Protein AF-A0A6J4BZY9-F1 (afdb_monomer_lite)

Radius of gyration: 27.16 Å; chains: 1; bounding box: 64×70×81 Å

Secondary structure (DSSP, 8-state):
-GGGT----HHHHHHHHHHHHHHHHHHHHHHHHHHHHSSEEEEEEEEEEEEEGGGTEEEEEEEEEEEE--GGGT--SPPEEEEEEESS--HHHHHHHTTT--SEEEE---GGGHHHHHTT-EEEE-HHHHHHHHHHHHTTS--HHHHHHHHHHHHHHHHHHHSTTS-HHHHHHHIIIIIHHHHHHHHHHHHHHHHHS-TTSHHHHHHHHHHTTHHHHHGGGT-TTS-SS-HHHHHHHHHHHHHTTT---BSSHHHHHHHHHHHHHHHHHHHTT--HHHHHHHHHHHHHTT--GGGGGGGSTTTSS---TT--S-----------------------SHHHHHSSSSTTTGGGS------------------------S---S---PPPPP------------S-SSTTTTTSTT--

pLDDT: mean 76.12, std 28.79, range [22.16, 98.62]

Sequence (416 aa):
MATQGLDIDRSTLAGWTGQAAALLDPLVARIRDEVLKADKIHADDTPVPVLDPGRGKTATGRLWVYAADDQASGSTAPRATWYHFTPDRTAAHLLAHLAGFRGFLQADAYAGYDGLYRGGVTEVACWAHFRRKVFDLHERTATPLTTDILERIGALYAVEAEVRGQPPDIRHRARQEHSKPLIEALREVLDAALRRLSPKCDMAKAIAYGTKRWAALTRFLDDGRLEIGNNIAERALRGVAIGRRNWLFAGSRVGGERAAAIYTVIQTCKANGVDPQAYIADVIARIAYDWPASRWDELLPCWCGRLPTASRCARVSSLKNSTRGAARGGNYSHRYGYVKERFSATWRRCSREAGASQKADAPGDGSLFRKATAHRHRYRGMRKFAPLGTLSRVARASGEADRTTIGEALRQARQE

Structure (mmCIF, N/CA/C/O backbone):
data_AF-A0A6J4BZY9-F1
#
_entry.id   AF-A0A6J4BZY9-F1
#
loop_
_atom_site.group_PDB
_atom_site.id
_atom_site.type_symbol
_atom_site.label_atom_id
_atom_site.label_alt_id
_atom_site.label_comp_id
_atom_site.label_asym_id
_atom_site.label_entity_id
_atom_site.label_seq_id
_atom_site.pdbx_PDB_ins_code
_atom_site.Cartn_x
_atom_site.Cartn_y
_atom_site.Cartn_z
_atom_site.occupancy
_atom_site.B_iso_or_equiv
_atom_site.auth_seq_id
_atom_site.auth_comp_id
_atom_site.auth_asym_id
_atom_site.auth_atom_id
_atom_site.pdbx_PDB_model_num
ATOM 1 N N . MET A 1 1 ? 32.091 0.283 -9.301 1.00 63.00 1 MET A N 1
ATOM 2 C CA . MET A 1 1 ? 32.698 1.472 -9.929 1.00 63.00 1 MET A CA 1
ATOM 3 C C . MET A 1 1 ? 33.901 1.930 -9.115 1.00 63.00 1 MET A C 1
ATOM 5 O O . MET A 1 1 ? 34.950 1.351 -9.343 1.00 63.00 1 MET A O 1
ATOM 9 N N . ALA A 1 2 ? 33.772 2.765 -8.075 1.00 65.00 2 ALA A N 1
ATOM 10 C CA . ALA A 1 2 ? 34.932 3.168 -7.255 1.00 65.00 2 ALA A CA 1
ATOM 11 C C . ALA A 1 2 ? 35.655 1.982 -6.578 1.00 65.00 2 ALA A C 1
ATOM 13 O O . ALA A 1 2 ? 36.872 1.863 -6.638 1.00 65.00 2 ALA A O 1
ATOM 14 N N . THR A 1 3 ? 34.905 1.016 -6.036 1.00 68.44 3 THR A N 1
ATOM 15 C CA . THR A 1 3 ? 35.458 -0.231 -5.463 1.00 68.44 3 THR A CA 1
ATOM 16 C C . THR A 1 3 ? 36.122 -1.148 -6.502 1.00 68.44 3 THR A C 1
ATOM 18 O O . THR A 1 3 ? 36.785 -2.108 -6.137 1.00 68.44 3 THR A O 1
ATOM 21 N N . GLN A 1 4 ? 35.915 -0.877 -7.794 1.00 77.25 4 GLN A N 1
ATOM 22 C CA . GLN A 1 4 ? 36.527 -1.581 -8.927 1.00 77.25 4 GLN A CA 1
ATOM 23 C C . GLN A 1 4 ? 37.647 -0.741 -9.575 1.00 77.25 4 GLN A C 1
ATOM 25 O O . GLN A 1 4 ? 38.103 -1.089 -10.658 1.00 77.25 4 GLN A O 1
ATOM 30 N N . GLY A 1 5 ? 38.065 0.370 -8.952 1.00 83.69 5 GLY A N 1
ATOM 31 C CA . GLY A 1 5 ? 39.100 1.266 -9.480 1.00 83.69 5 GLY A CA 1
ATOM 32 C C . GLY A 1 5 ? 38.654 2.140 -10.657 1.00 83.69 5 GLY A C 1
ATOM 33 O O . GLY A 1 5 ? 39.497 2.735 -11.317 1.00 83.69 5 GLY A O 1
ATOM 34 N N . LEU A 1 6 ? 37.349 2.211 -10.937 1.00 83.62 6 LEU A N 1
ATOM 35 C CA . LEU A 1 6 ? 36.797 3.043 -12.006 1.00 83.62 6 LEU A CA 1
ATOM 36 C C . LEU A 1 6 ? 36.309 4.369 -11.428 1.00 83.62 6 LEU A C 1
ATOM 38 O O . LEU A 1 6 ? 35.363 4.377 -10.629 1.00 83.62 6 LEU A O 1
ATOM 42 N N . ASP A 1 7 ? 36.934 5.459 -11.866 1.00 86.44 7 ASP A N 1
ATOM 43 C CA . ASP A 1 7 ? 36.466 6.817 -11.611 1.00 86.44 7 ASP A CA 1
ATOM 44 C C . ASP A 1 7 ? 35.506 7.245 -12.726 1.00 86.44 7 ASP A C 1
ATOM 46 O O . ASP A 1 7 ? 35.848 7.232 -13.909 1.00 86.44 7 ASP A O 1
ATOM 50 N N . ILE A 1 8 ? 34.263 7.531 -12.351 1.00 85.25 8 ILE A N 1
ATOM 51 C CA . ILE A 1 8 ? 33.193 7.899 -13.277 1.00 85.25 8 ILE A CA 1
ATOM 52 C C . ILE A 1 8 ? 32.469 9.084 -12.671 1.00 85.25 8 ILE A C 1
ATOM 54 O O . ILE A 1 8 ? 31.943 8.993 -11.558 1.00 85.25 8 ILE A O 1
ATOM 58 N N . ASP A 1 9 ? 32.397 10.167 -13.439 1.00 87.69 9 ASP A N 1
ATOM 59 C CA . ASP A 1 9 ? 31.720 11.372 -12.997 1.00 87.69 9 ASP A CA 1
ATOM 60 C C . ASP A 1 9 ? 30.234 11.119 -12.684 1.00 87.69 9 ASP A C 1
ATOM 62 O O . ASP A 1 9 ? 29.536 10.317 -13.322 1.00 87.69 9 ASP A O 1
ATOM 66 N N . ARG A 1 10 ? 29.723 11.841 -11.685 1.00 83.19 10 ARG A N 1
ATOM 67 C CA . ARG A 1 10 ? 28.333 11.712 -11.241 1.00 83.19 10 ARG A CA 1
ATOM 68 C C . ARG A 1 10 ? 27.342 12.073 -12.348 1.00 83.19 10 ARG A C 1
ATOM 70 O O . ARG A 1 10 ? 26.276 11.456 -12.405 1.00 83.19 10 ARG A O 1
ATOM 77 N N . SER A 1 11 ? 27.660 13.045 -13.204 1.00 86.44 11 SER A N 1
ATOM 78 C CA . SER A 1 11 ? 26.807 13.426 -14.335 1.00 86.44 11 SER A CA 1
ATOM 79 C C . SER A 1 11 ? 26.677 12.280 -15.336 1.00 86.44 11 SER A C 1
ATOM 81 O O . SER A 1 11 ? 25.564 11.982 -15.768 1.00 86.44 11 SER A O 1
ATOM 83 N N . THR A 1 12 ? 27.764 11.551 -15.597 1.00 88.12 12 THR A N 1
ATOM 84 C CA . THR A 1 12 ? 27.768 10.355 -16.447 1.00 88.12 12 THR A CA 1
ATOM 85 C C . THR A 1 12 ? 26.876 9.260 -15.864 1.00 88.12 12 THR A C 1
ATOM 87 O O . THR A 1 12 ? 26.006 8.738 -16.560 1.00 88.12 12 THR A O 1
ATOM 90 N N . LEU A 1 13 ? 27.006 8.960 -14.566 1.00 86.06 13 LEU A N 1
ATOM 91 C CA . LEU A 1 13 ? 26.151 7.969 -13.894 1.00 86.06 13 LEU A CA 1
ATOM 92 C C . LEU A 1 13 ? 24.668 8.369 -13.910 1.00 86.06 13 LEU A C 1
ATOM 94 O O . LEU A 1 13 ? 23.793 7.529 -14.140 1.00 86.06 13 LEU A O 1
ATOM 98 N N . ALA A 1 14 ? 24.370 9.649 -13.678 1.00 85.56 14 ALA A N 1
ATOM 99 C CA . ALA A 1 14 ? 23.009 10.173 -13.745 1.00 85.56 14 ALA A CA 1
ATOM 100 C C . ALA A 1 14 ? 22.446 10.111 -15.175 1.00 85.56 14 ALA A C 1
ATOM 102 O O . ALA A 1 14 ? 21.277 9.762 -15.356 1.00 85.56 14 ALA A O 1
ATOM 103 N N . GLY A 1 15 ? 23.281 10.390 -16.180 1.00 88.56 15 GLY A N 1
ATOM 104 C CA . GLY A 1 15 ? 22.956 10.256 -17.597 1.00 88.56 15 GLY A CA 1
ATOM 105 C C . GLY A 1 15 ? 22.594 8.820 -17.966 1.00 88.56 15 GLY A C 1
ATOM 106 O O . GLY A 1 15 ? 21.507 8.583 -18.488 1.00 88.56 15 GLY A O 1
ATOM 107 N N . TRP A 1 16 ? 23.437 7.848 -17.604 1.00 90.19 16 TRP A N 1
ATOM 108 C CA . TRP A 1 16 ? 23.164 6.423 -17.832 1.00 90.19 16 TRP A CA 1
ATOM 109 C C . TRP A 1 16 ? 21.910 5.941 -17.111 1.00 90.19 16 TRP A C 1
ATOM 111 O O . TRP A 1 16 ? 21.115 5.205 -17.683 1.00 90.19 16 TRP A O 1
ATOM 121 N N . THR A 1 17 ? 21.689 6.397 -15.877 1.00 88.62 17 THR A N 1
ATOM 122 C CA . THR A 1 17 ? 20.463 6.078 -15.130 1.00 88.62 17 THR A CA 1
ATOM 123 C C . THR A 1 17 ? 19.225 6.624 -15.848 1.00 88.62 17 THR A C 1
ATOM 125 O O . THR A 1 17 ? 18.200 5.952 -15.915 1.00 88.62 17 THR A O 1
ATOM 128 N N . GLY A 1 18 ? 19.318 7.829 -16.419 1.00 89.75 18 GLY A N 1
ATOM 129 C CA . GLY A 1 18 ? 18.247 8.419 -17.217 1.00 89.75 18 GLY A CA 1
ATOM 130 C C . GLY A 1 18 ? 17.969 7.661 -18.514 1.00 89.75 18 GLY A C 1
ATOM 131 O O . GLY A 1 18 ? 16.806 7.433 -18.830 1.00 89.75 18 GLY A O 1
ATOM 132 N N . GLN A 1 19 ? 19.013 7.233 -19.226 1.00 91.44 19 GLN A N 1
ATOM 133 C CA . GLN A 1 19 ? 18.875 6.411 -20.433 1.00 91.44 19 GLN A CA 1
ATOM 134 C C . GLN A 1 19 ? 18.263 5.045 -20.111 1.00 91.44 19 GLN A C 1
ATOM 136 O O . GLN A 1 19 ? 17.331 4.619 -20.782 1.00 91.44 19 GLN A O 1
ATOM 141 N N . ALA A 1 20 ? 18.727 4.389 -19.045 1.00 91.19 20 ALA A N 1
ATOM 142 C CA . ALA A 1 20 ? 18.161 3.123 -18.593 1.00 91.19 20 ALA A CA 1
ATOM 143 C C . ALA A 1 20 ? 16.676 3.259 -18.227 1.00 91.19 20 ALA A C 1
ATOM 145 O O . ALA A 1 20 ? 15.887 2.402 -18.602 1.00 91.19 20 ALA A O 1
ATOM 146 N N . ALA A 1 21 ? 16.282 4.338 -17.540 1.00 92.94 21 ALA A N 1
ATOM 147 C CA . ALA A 1 21 ? 14.873 4.600 -17.248 1.00 92.94 21 ALA A CA 1
ATOM 148 C C . ALA A 1 21 ? 14.045 4.730 -18.537 1.00 92.94 21 ALA A C 1
ATOM 150 O O . ALA A 1 21 ? 13.047 4.034 -18.665 1.00 92.94 21 ALA A O 1
ATOM 151 N N . ALA A 1 22 ? 14.516 5.513 -19.515 1.00 91.75 22 ALA A N 1
ATOM 152 C CA . ALA A 1 22 ? 13.831 5.679 -20.798 1.00 91.75 22 ALA A CA 1
ATOM 153 C C . ALA A 1 22 ? 13.671 4.353 -21.566 1.00 91.75 22 ALA A C 1
ATOM 155 O O . ALA A 1 22 ? 12.612 4.072 -22.119 1.00 91.75 22 ALA A O 1
ATOM 156 N N . LEU A 1 23 ? 14.698 3.494 -21.559 1.00 91.94 23 LEU A N 1
ATOM 157 C CA . LEU A 1 23 ? 14.620 2.161 -22.169 1.00 91.94 23 LEU A CA 1
ATOM 158 C C . LEU A 1 23 ? 13.606 1.246 -21.465 1.00 91.94 23 LEU A C 1
ATOM 160 O O . LEU A 1 23 ? 13.050 0.348 -22.091 1.00 91.94 23 LEU A O 1
ATOM 164 N N . LEU A 1 24 ? 13.366 1.454 -20.169 1.00 92.00 24 LEU A N 1
ATOM 165 C CA . LEU A 1 24 ? 12.425 0.669 -19.372 1.00 92.00 24 LEU A CA 1
ATOM 166 C C . LEU A 1 24 ? 10.993 1.224 -19.409 1.00 92.00 24 LEU A C 1
ATOM 168 O O . LEU A 1 24 ? 10.089 0.544 -18.926 1.00 92.00 24 LEU A O 1
ATOM 172 N N . ASP A 1 25 ? 10.751 2.407 -19.979 1.00 92.12 25 ASP A N 1
ATOM 173 C CA . ASP A 1 25 ? 9.427 3.045 -19.983 1.00 92.12 25 ASP A CA 1
ATOM 174 C C . ASP A 1 25 ? 8.307 2.149 -20.554 1.00 92.12 25 ASP A C 1
ATOM 176 O O . ASP A 1 25 ? 7.251 2.063 -19.918 1.00 92.12 25 ASP A O 1
ATOM 180 N N . PRO A 1 26 ? 8.497 1.405 -21.668 1.00 91.75 26 PRO A N 1
ATOM 181 C CA . PRO A 1 26 ? 7.461 0.499 -22.168 1.00 91.75 26 PRO A CA 1
ATOM 182 C C . PRO A 1 26 ? 7.122 -0.611 -21.168 1.00 91.75 26 PRO A C 1
ATOM 184 O O . PRO A 1 26 ? 5.955 -0.953 -20.982 1.00 91.75 26 PRO A O 1
ATOM 187 N N . LEU A 1 27 ? 8.129 -1.136 -20.467 1.00 92.44 27 LEU A N 1
ATOM 188 C CA . LEU A 1 27 ? 7.942 -2.140 -19.424 1.00 92.44 27 LEU A CA 1
ATOM 189 C C . LEU A 1 27 ? 7.198 -1.558 -18.215 1.00 92.44 27 LEU A C 1
ATOM 191 O O . LEU A 1 27 ? 6.301 -2.198 -17.674 1.00 92.44 27 LEU A O 1
ATOM 195 N N . VAL A 1 28 ? 7.544 -0.338 -17.800 1.00 95.25 28 VAL A N 1
ATOM 196 C CA . VAL A 1 28 ? 6.869 0.373 -16.704 1.00 95.25 28 VAL A CA 1
ATOM 197 C C . VAL A 1 28 ? 5.398 0.615 -17.040 1.00 95.25 28 VAL A C 1
ATOM 199 O O . VAL A 1 28 ? 4.543 0.400 -16.181 1.00 95.25 28 VAL A O 1
ATOM 202 N N . ALA A 1 29 ? 5.090 1.001 -18.282 1.00 94.12 29 ALA A N 1
ATOM 203 C CA . ALA A 1 29 ? 3.717 1.160 -18.754 1.00 94.12 29 ALA A CA 1
ATOM 204 C C . ALA A 1 29 ? 2.939 -0.164 -18.701 1.00 94.12 29 ALA A C 1
ATOM 206 O O . ALA A 1 29 ? 1.831 -0.193 -18.174 1.00 94.12 29 ALA A O 1
ATOM 207 N N . ARG A 1 30 ? 3.543 -1.275 -19.142 1.00 92.81 30 ARG A N 1
ATOM 208 C CA . ARG A 1 30 ? 2.916 -2.604 -19.047 1.00 92.81 30 ARG A CA 1
ATOM 209 C C . ARG A 1 30 ? 2.689 -3.046 -17.603 1.00 92.81 30 ARG A C 1
ATOM 211 O O . ARG A 1 30 ? 1.606 -3.517 -17.281 1.00 92.81 30 ARG A O 1
ATOM 218 N N . ILE A 1 31 ? 3.659 -2.833 -16.710 1.00 95.12 31 ILE A N 1
ATOM 219 C CA . ILE A 1 31 ? 3.495 -3.123 -15.276 1.00 95.12 31 ILE A CA 1
ATOM 220 C C . ILE A 1 31 ? 2.346 -2.300 -14.683 1.00 95.12 31 ILE A C 1
ATOM 222 O O . ILE A 1 31 ? 1.546 -2.843 -13.924 1.00 95.12 31 ILE A O 1
ATOM 226 N N . ARG A 1 32 ? 2.239 -1.009 -15.025 1.00 95.94 32 ARG A N 1
ATOM 227 C CA . ARG A 1 32 ? 1.109 -0.167 -14.607 1.00 95.94 32 ARG A CA 1
ATOM 228 C C . ARG A 1 32 ? -0.214 -0.770 -15.068 1.00 95.94 32 ARG A C 1
ATOM 230 O O . ARG A 1 32 ? -1.109 -0.923 -14.246 1.00 95.94 32 ARG A O 1
ATOM 237 N N . ASP A 1 33 ? -0.339 -1.090 -16.351 1.00 93.94 33 ASP A N 1
ATOM 238 C CA . ASP A 1 33 ? -1.601 -1.567 -16.921 1.00 93.94 33 ASP A CA 1
ATOM 239 C C . ASP A 1 33 ? -2.061 -2.864 -16.241 1.00 93.94 33 ASP A C 1
ATOM 241 O O . ASP A 1 33 ? -3.233 -3.016 -15.918 1.00 93.94 33 ASP A O 1
ATOM 245 N N . GLU A 1 34 ? -1.130 -3.761 -15.929 1.00 92.31 34 GLU A N 1
ATOM 246 C CA . GLU A 1 34 ? -1.415 -5.009 -15.219 1.00 92.31 34 GLU A CA 1
ATOM 247 C C . GLU A 1 34 ? -1.776 -4.795 -13.743 1.00 92.31 34 GLU A C 1
ATOM 249 O O . GLU A 1 34 ? -2.691 -5.440 -13.236 1.00 92.31 34 GLU A O 1
ATOM 254 N N . VAL A 1 35 ? -1.146 -3.832 -13.057 1.00 95.81 35 VAL A N 1
ATOM 255 C CA . VAL A 1 35 ? -1.592 -3.417 -11.713 1.00 95.81 35 VAL A CA 1
ATOM 256 C C . VAL A 1 35 ? -3.023 -2.877 -11.763 1.00 95.81 35 VAL A C 1
ATOM 258 O O . VAL A 1 35 ? -3.819 -3.195 -10.885 1.00 95.81 35 VAL A O 1
ATOM 261 N N . LEU A 1 36 ? -3.370 -2.080 -12.778 1.00 95.38 36 LEU A N 1
ATOM 262 C CA . LEU A 1 36 ? -4.697 -1.467 -12.904 1.00 95.38 36 LEU A CA 1
ATOM 263 C C . LEU A 1 36 ? -5.793 -2.445 -13.358 1.00 95.38 36 LEU A C 1
ATOM 265 O O . LEU A 1 36 ? -6.969 -2.153 -13.151 1.00 95.38 36 LEU A O 1
ATOM 269 N N . LYS A 1 37 ? -5.430 -3.595 -13.939 1.00 94.25 37 LYS A N 1
ATOM 270 C CA . LYS A 1 37 ? -6.361 -4.695 -14.254 1.00 94.25 37 LYS A CA 1
ATOM 271 C C . LYS A 1 37 ? -6.739 -5.539 -13.037 1.00 94.25 37 LYS A C 1
ATOM 273 O O . LYS A 1 37 ? -7.711 -6.283 -13.112 1.00 94.25 37 LYS A O 1
ATOM 278 N N . ALA A 1 38 ? -5.972 -5.474 -11.949 1.00 94.94 38 ALA A N 1
ATOM 279 C CA . ALA A 1 38 ? -6.224 -6.294 -10.772 1.00 94.94 38 ALA A CA 1
ATOM 280 C C . ALA A 1 38 ? -7.556 -5.926 -10.100 1.00 94.94 38 ALA A C 1
ATOM 282 O O . ALA A 1 38 ? -7.896 -4.753 -9.973 1.00 94.94 38 ALA A O 1
ATOM 283 N N . ASP A 1 39 ? -8.268 -6.916 -9.560 1.00 95.31 39 ASP A N 1
ATOM 284 C CA . ASP A 1 39 ? -9.490 -6.665 -8.781 1.00 95.31 39 ASP A CA 1
ATOM 285 C C . ASP A 1 39 ? -9.208 -5.900 -7.481 1.00 95.31 39 ASP A C 1
ATOM 287 O O . ASP A 1 39 ? -10.096 -5.264 -6.914 1.00 95.31 39 ASP A O 1
ATOM 291 N N . LYS A 1 40 ? -7.972 -5.980 -6.980 1.00 96.62 40 LYS A N 1
ATOM 292 C CA . LYS A 1 40 ? -7.532 -5.418 -5.706 1.00 96.62 40 LYS A CA 1
ATOM 293 C C . LYS A 1 40 ? -6.141 -4.819 -5.852 1.00 96.62 40 LYS A C 1
ATOM 295 O O . LYS A 1 40 ? -5.206 -5.504 -6.264 1.00 96.62 40 LYS A O 1
ATOM 300 N N . ILE A 1 41 ? -5.985 -3.571 -5.420 1.00 97.62 41 ILE A N 1
ATOM 301 C CA . ILE A 1 41 ? -4.682 -2.906 -5.350 1.00 97.62 41 ILE A CA 1
ATOM 302 C C . ILE A 1 41 ? -4.429 -2.322 -3.963 1.00 97.62 41 ILE A C 1
ATOM 304 O O . ILE A 1 41 ? -5.331 -1.851 -3.272 1.00 97.62 41 ILE A O 1
ATOM 308 N N . HIS A 1 42 ? -3.161 -2.324 -3.577 1.00 98.06 42 HIS A N 1
ATOM 309 C CA . HIS A 1 42 ? -2.648 -1.657 -2.391 1.00 98.06 42 HIS A CA 1
ATOM 310 C C . HIS A 1 42 ? -2.027 -0.325 -2.778 1.00 98.06 42 HIS A C 1
ATOM 312 O O . HIS A 1 42 ? -1.157 -0.311 -3.648 1.00 98.06 42 HIS A O 1
ATOM 318 N N . ALA A 1 43 ? -2.414 0.766 -2.121 1.00 97.38 43 ALA A N 1
ATOM 319 C CA . ALA A 1 43 ? -1.874 2.092 -2.403 1.00 97.38 43 ALA A CA 1
ATOM 320 C C . ALA A 1 43 ? -1.323 2.769 -1.152 1.00 97.38 43 ALA A C 1
ATOM 322 O O . ALA A 1 43 ? -1.946 2.760 -0.092 1.00 97.38 43 ALA A O 1
ATOM 323 N N . ASP A 1 44 ? -0.150 3.373 -1.280 1.00 96.25 44 ASP A N 1
ATOM 324 C CA . ASP A 1 44 ? 0.449 4.232 -0.260 1.00 96.25 44 ASP A CA 1
ATOM 325 C C . ASP A 1 44 ? 1.388 5.227 -0.950 1.00 96.25 44 ASP A C 1
ATOM 327 O O . ASP A 1 44 ? 1.618 5.170 -2.162 1.00 96.25 44 ASP A O 1
ATOM 331 N N . ASP A 1 45 ? 1.945 6.156 -0.190 1.00 95.38 45 ASP A N 1
ATOM 332 C CA . ASP A 1 45 ? 2.833 7.162 -0.727 1.00 95.38 45 ASP A CA 1
ATOM 333 C C . ASP A 1 45 ? 3.902 7.585 0.284 1.00 95.38 45 ASP A C 1
ATOM 335 O O . ASP A 1 45 ? 3.783 7.420 1.500 1.00 95.38 45 ASP A O 1
ATOM 339 N N . THR A 1 46 ? 4.995 8.155 -0.216 1.00 95.06 46 THR A N 1
ATOM 340 C CA . THR A 1 46 ? 6.033 8.684 0.659 1.00 95.06 46 THR A CA 1
ATOM 341 C C . THR A 1 46 ? 6.618 9.996 0.140 1.00 95.06 46 THR A C 1
ATOM 343 O O . THR A 1 46 ? 6.818 10.145 -1.067 1.00 95.06 46 THR A O 1
ATOM 346 N N . PRO A 1 47 ? 6.935 10.968 1.020 1.00 95.50 47 PRO A N 1
ATOM 347 C CA . PRO A 1 47 ? 7.502 12.240 0.587 1.00 95.50 47 PRO A CA 1
ATOM 348 C C . PRO A 1 47 ? 8.926 12.073 0.044 1.00 95.50 47 PRO A C 1
ATOM 350 O O . PRO A 1 47 ? 9.743 11.335 0.599 1.00 95.50 47 PRO A O 1
ATOM 353 N N . VAL A 1 48 ? 9.254 12.796 -1.018 1.00 93.88 48 VAL A N 1
ATOM 354 C CA . VAL A 1 48 ? 10.584 12.817 -1.632 1.00 93.88 48 VAL A CA 1
ATOM 355 C C . VAL A 1 48 ? 11.042 14.271 -1.730 1.00 93.88 48 VAL A C 1
ATOM 357 O O . VAL A 1 48 ? 10.354 15.068 -2.365 1.00 93.88 48 VAL A O 1
ATOM 360 N N . PRO A 1 49 ? 12.176 14.651 -1.114 1.00 94.44 49 PRO A N 1
ATOM 361 C CA . PRO A 1 49 ? 12.764 15.966 -1.338 1.00 94.44 49 PRO A CA 1
ATOM 362 C C . PRO A 1 49 ? 13.213 16.094 -2.795 1.00 94.44 49 PRO A C 1
ATOM 364 O O . PRO A 1 49 ? 13.865 15.191 -3.319 1.00 94.44 49 PRO A O 1
ATOM 367 N N . VAL A 1 50 ? 12.889 17.207 -3.443 1.00 94.00 50 VAL A N 1
ATOM 368 C CA . VAL A 1 50 ? 13.245 17.496 -4.841 1.00 94.00 50 VAL A CA 1
ATOM 369 C C . VAL A 1 50 ? 13.934 18.845 -4.882 1.00 94.00 50 VAL A C 1
ATOM 371 O O . VAL A 1 50 ? 13.438 19.780 -4.259 1.00 94.00 50 VAL A O 1
ATOM 374 N N . LEU A 1 51 ? 15.057 18.973 -5.588 1.00 92.62 51 LEU A N 1
ATOM 375 C CA . LEU A 1 51 ? 15.693 20.278 -5.758 1.00 92.62 51 LEU A CA 1
ATOM 376 C C . LEU A 1 51 ? 14.746 21.264 -6.444 1.00 92.62 51 LEU A C 1
ATOM 378 O O . LEU A 1 51 ? 14.150 20.956 -7.475 1.00 92.62 51 LEU A O 1
ATOM 382 N N . ASP A 1 52 ? 14.675 22.462 -5.873 1.00 89.12 52 ASP A N 1
ATOM 383 C CA . ASP A 1 52 ? 13.986 23.627 -6.414 1.00 89.12 52 ASP A CA 1
ATOM 384 C C . ASP A 1 52 ? 14.995 24.792 -6.449 1.00 89.12 52 ASP A C 1
ATOM 386 O O . ASP A 1 52 ? 15.037 25.618 -5.526 1.00 89.12 52 ASP A O 1
ATOM 390 N N . PRO A 1 53 ? 15.890 24.820 -7.463 1.00 84.56 53 PRO A N 1
ATOM 391 C CA . PRO A 1 53 ? 16.994 25.777 -7.521 1.00 84.56 53 PRO A CA 1
ATOM 392 C C . PRO A 1 53 ? 16.519 27.229 -7.500 1.00 84.56 53 PRO A C 1
ATOM 394 O O . PRO A 1 5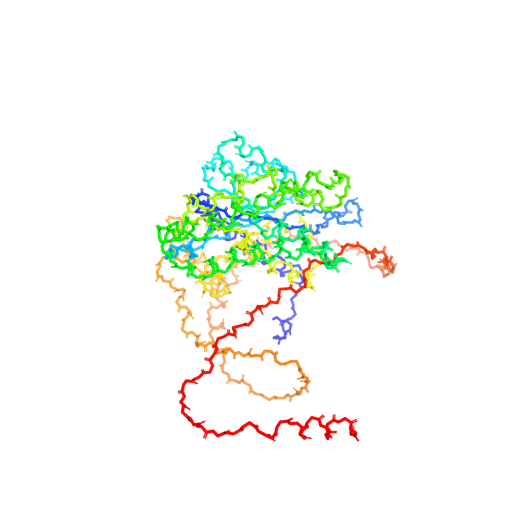3 ? 17.158 28.064 -6.867 1.00 84.56 53 PRO A O 1
ATOM 397 N N . GLY A 1 54 ? 15.356 27.511 -8.09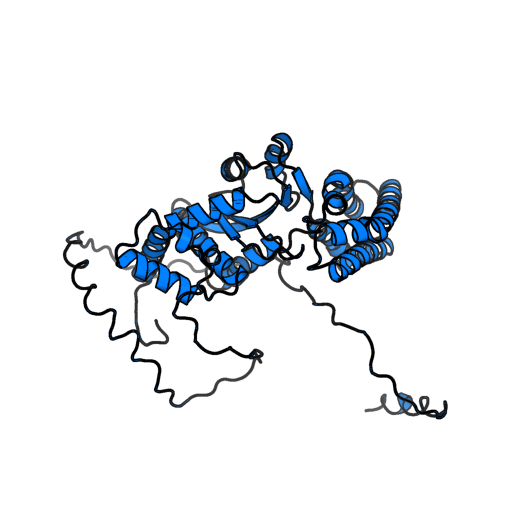9 1.00 87.31 54 GLY A N 1
ATOM 398 C CA . GLY A 1 54 ? 14.758 28.847 -8.102 1.00 87.31 54 GLY A CA 1
ATOM 399 C C . GLY A 1 54 ? 14.425 29.375 -6.704 1.00 87.31 54 GLY A C 1
ATOM 400 O O . GLY A 1 54 ? 14.317 30.581 -6.514 1.00 87.31 54 GLY A O 1
ATOM 401 N N . ARG A 1 55 ? 14.297 28.494 -5.702 1.00 85.50 55 ARG A N 1
ATOM 402 C CA . ARG A 1 55 ? 14.033 28.861 -4.301 1.00 85.50 55 ARG A CA 1
ATOM 403 C C . ARG A 1 55 ? 15.206 28.571 -3.364 1.00 85.50 55 ARG A C 1
ATOM 405 O O . ARG A 1 55 ? 15.042 28.718 -2.153 1.00 85.50 55 ARG A O 1
ATOM 412 N N . GLY A 1 56 ? 16.344 28.102 -3.886 1.00 88.00 56 GLY A N 1
ATOM 413 C CA . GLY A 1 56 ? 17.518 27.719 -3.092 1.00 88.00 56 GLY A CA 1
ATOM 414 C C . GLY A 1 56 ? 17.248 26.623 -2.049 1.00 88.00 56 GLY A C 1
ATOM 415 O O . GLY A 1 56 ? 17.989 26.497 -1.076 1.00 88.00 56 GLY A O 1
ATOM 416 N N . LYS A 1 57 ? 16.164 25.851 -2.203 1.00 91.81 57 LYS A N 1
ATOM 417 C CA . LYS A 1 57 ? 15.713 24.837 -1.236 1.00 91.81 57 LYS A CA 1
ATOM 418 C C . LYS A 1 57 ? 15.170 23.601 -1.946 1.00 91.81 57 LYS A C 1
ATOM 420 O O . LYS A 1 57 ? 15.249 23.482 -3.165 1.00 91.81 57 LYS A O 1
ATOM 425 N N . THR A 1 58 ? 14.629 22.657 -1.178 1.00 91.38 58 THR A N 1
ATOM 426 C CA . THR A 1 58 ? 13.898 21.515 -1.738 1.00 91.38 58 THR A CA 1
ATOM 427 C C . THR A 1 58 ? 12.389 21.734 -1.665 1.00 91.38 58 THR A C 1
ATOM 429 O O . THR A 1 58 ? 11.870 22.264 -0.680 1.00 91.38 58 THR A O 1
ATOM 432 N N . ALA A 1 59 ? 11.682 21.304 -2.706 1.00 93.50 59 ALA A N 1
ATOM 433 C CA . ALA A 1 59 ? 10.248 21.056 -2.678 1.00 93.50 59 ALA A CA 1
ATOM 434 C C . ALA A 1 59 ? 9.968 19.630 -2.167 1.00 93.50 59 ALA A C 1
ATOM 436 O O . ALA A 1 59 ? 10.859 18.777 -2.133 1.00 93.50 59 ALA A O 1
ATOM 437 N N . THR A 1 60 ? 8.727 19.359 -1.753 1.00 95.31 60 THR A N 1
ATOM 438 C CA . THR A 1 60 ? 8.306 18.018 -1.313 1.00 95.31 60 THR A CA 1
ATOM 439 C C . THR A 1 60 ? 7.424 17.368 -2.370 1.00 95.31 60 THR A C 1
ATOM 441 O O . THR A 1 60 ? 6.215 17.584 -2.374 1.00 95.31 60 THR A O 1
ATOM 444 N N . GLY A 1 61 ? 8.033 16.535 -3.213 1.00 95.88 61 GLY A N 1
ATOM 445 C CA . GLY A 1 61 ? 7.310 15.627 -4.098 1.00 95.88 61 GLY A CA 1
ATOM 446 C C . GLY A 1 61 ? 6.764 14.412 -3.353 1.00 95.88 61 GLY A C 1
ATOM 447 O O . GLY A 1 61 ? 7.069 14.191 -2.174 1.00 95.88 61 GLY A O 1
ATOM 448 N N . ARG A 1 62 ? 5.972 13.593 -4.044 1.00 96.31 62 ARG A N 1
ATOM 449 C CA . ARG A 1 62 ? 5.450 12.322 -3.534 1.00 96.31 62 ARG A CA 1
ATOM 450 C C . ARG A 1 62 ? 5.804 11.202 -4.487 1.00 96.31 62 ARG A C 1
ATOM 452 O O . ARG A 1 62 ? 5.714 11.345 -5.701 1.00 96.31 62 ARG A O 1
ATOM 459 N N . LEU A 1 63 ? 6.211 10.086 -3.909 1.00 97.00 63 LEU A N 1
ATOM 460 C CA . LEU A 1 63 ? 6.372 8.835 -4.619 1.00 97.00 63 LEU A CA 1
ATOM 461 C C . LEU A 1 63 ? 5.245 7.909 -4.173 1.00 97.00 63 LEU A C 1
ATOM 463 O O . LEU A 1 63 ? 5.253 7.427 -3.039 1.00 97.00 63 LEU A O 1
ATOM 467 N N . TRP A 1 64 ? 4.284 7.715 -5.063 1.00 97.56 64 TRP A N 1
ATOM 468 C CA . TRP A 1 64 ? 3.153 6.812 -4.905 1.00 97.56 64 TRP A CA 1
ATOM 469 C C . TRP A 1 64 ? 3.582 5.393 -5.238 1.00 97.56 64 TRP A C 1
ATOM 471 O O . TRP A 1 64 ? 4.430 5.190 -6.112 1.00 97.56 64 TRP A O 1
ATOM 481 N N . VAL A 1 65 ? 2.984 4.423 -4.559 1.00 97.94 65 VAL A N 1
ATOM 482 C CA . VAL A 1 65 ? 3.103 3.009 -4.888 1.00 97.94 65 VAL A CA 1
ATOM 483 C C . VAL A 1 65 ? 1.717 2.401 -5.042 1.00 97.94 65 VAL A C 1
ATOM 485 O O . VAL A 1 65 ? 0.825 2.681 -4.245 1.00 97.94 65 VAL A O 1
ATOM 488 N N . TYR A 1 66 ? 1.575 1.544 -6.045 1.00 98.00 66 TYR A N 1
ATOM 489 C CA . TYR A 1 66 ? 0.408 0.715 -6.296 1.00 98.00 66 TYR A CA 1
ATOM 490 C C . TYR A 1 66 ? 0.884 -0.721 -6.466 1.00 98.00 66 TYR A C 1
ATOM 492 O O . TYR A 1 66 ? 1.750 -0.992 -7.299 1.00 98.00 66 TYR A O 1
ATOM 500 N N . ALA A 1 67 ? 0.370 -1.641 -5.659 1.00 97.38 67 ALA A N 1
ATOM 501 C CA . ALA A 1 67 ? 0.801 -3.031 -5.678 1.00 97.38 67 ALA A CA 1
ATOM 502 C C . ALA A 1 67 ? -0.385 -3.981 -5.840 1.00 97.38 67 ALA A C 1
ATOM 504 O O . ALA A 1 67 ? -1.340 -3.919 -5.066 1.00 97.38 67 ALA A O 1
ATOM 505 N N . ALA A 1 68 ? -0.275 -4.879 -6.816 1.00 96.50 68 ALA A N 1
ATOM 506 C CA . ALA A 1 68 ? -1.162 -6.018 -7.004 1.00 96.50 68 ALA A CA 1
ATOM 507 C C . ALA A 1 68 ? -0.454 -7.275 -6.471 1.00 96.50 68 ALA A C 1
ATOM 509 O O . ALA A 1 68 ? 0.591 -7.683 -6.992 1.00 96.50 68 ALA A O 1
ATOM 510 N N . ASP A 1 69 ? -0.980 -7.836 -5.380 1.00 95.38 69 ASP A N 1
ATOM 511 C CA . ASP A 1 69 ? -0.447 -9.027 -4.710 1.00 95.38 69 ASP A CA 1
ATOM 512 C C . ASP A 1 69 ? -1.574 -9.769 -3.965 1.00 95.38 69 ASP A C 1
ATOM 514 O O . ASP A 1 69 ? -2.123 -9.278 -2.972 1.00 95.38 69 ASP A O 1
ATOM 518 N N . ASP A 1 70 ? -1.888 -10.970 -4.451 1.00 94.81 70 ASP A N 1
ATOM 519 C CA . ASP A 1 70 ? -2.872 -11.900 -3.882 1.00 94.81 70 ASP A CA 1
ATOM 520 C C . ASP A 1 70 ? -2.219 -13.186 -3.346 1.00 94.81 70 ASP A C 1
ATOM 522 O O . ASP A 1 70 ? -2.886 -14.189 -3.097 1.00 94.81 70 ASP A O 1
ATOM 526 N N . GLN A 1 71 ? -0.899 -13.195 -3.131 1.00 93.25 71 GLN A N 1
ATOM 527 C CA . GLN A 1 71 ? -0.216 -14.388 -2.622 1.00 93.25 71 GLN A CA 1
ATOM 528 C C . GLN A 1 71 ? -0.703 -14.767 -1.211 1.00 93.25 71 GLN A C 1
ATOM 530 O O . GLN A 1 71 ? -0.724 -15.938 -0.835 1.00 93.25 71 GLN A O 1
ATOM 535 N N . ALA A 1 72 ? -1.121 -13.779 -0.416 1.00 93.25 72 ALA A N 1
ATOM 536 C CA . ALA A 1 72 ? -1.686 -14.006 0.913 1.00 93.25 72 ALA A CA 1
ATOM 537 C C . ALA A 1 72 ? -3.046 -14.734 0.881 1.00 93.25 72 ALA A C 1
ATOM 539 O O . ALA A 1 72 ? -3.391 -15.374 1.873 1.00 93.25 72 ALA A O 1
ATOM 540 N N . SER A 1 73 ? -3.754 -14.702 -0.253 1.00 95.19 73 SER A N 1
ATOM 541 C CA . SER A 1 73 ? -4.950 -15.499 -0.570 1.00 95.19 73 SER A CA 1
ATOM 542 C C . SER A 1 73 ? -4.636 -16.747 -1.406 1.00 95.19 73 SER A C 1
ATOM 544 O O . SER A 1 73 ? -5.511 -17.280 -2.084 1.00 95.19 73 SER A O 1
ATOM 546 N N . GLY A 1 74 ? -3.384 -17.212 -1.401 1.00 93.94 74 GLY A N 1
ATOM 547 C CA . GLY A 1 74 ? -2.985 -18.439 -2.093 1.00 93.94 74 GLY A CA 1
ATOM 548 C C . GLY A 1 74 ? -2.838 -18.299 -3.611 1.00 93.94 74 GLY A C 1
ATOM 549 O O . GLY A 1 74 ? -2.640 -19.303 -4.291 1.00 93.94 74 GLY A O 1
ATOM 550 N N . SER A 1 75 ? -2.901 -17.081 -4.162 1.00 93.44 75 SER A N 1
ATOM 551 C CA . SER A 1 75 ? -2.690 -16.875 -5.595 1.00 93.44 75 SER A CA 1
ATOM 552 C C . SER A 1 75 ? -1.244 -17.170 -5.998 1.00 93.44 75 SER A C 1
ATOM 554 O O . SER A 1 75 ? -0.289 -16.752 -5.337 1.00 93.44 75 SER A O 1
ATOM 556 N N . THR A 1 76 ? -1.087 -17.852 -7.130 1.00 89.56 76 THR A N 1
ATOM 557 C CA . THR A 1 76 ? 0.196 -18.028 -7.826 1.00 89.56 76 THR A CA 1
ATOM 558 C C . THR A 1 76 ? 0.380 -17.018 -8.958 1.00 89.56 76 THR A C 1
ATOM 560 O O . THR A 1 76 ? 1.384 -17.079 -9.668 1.00 89.56 76 THR A O 1
ATOM 563 N N . ALA A 1 77 ? -0.587 -16.113 -9.156 1.00 88.25 77 ALA A N 1
ATOM 564 C CA . ALA A 1 77 ? -0.484 -15.064 -10.156 1.00 88.25 77 ALA A CA 1
ATOM 565 C C . ALA A 1 77 ? 0.711 -14.154 -9.834 1.00 88.25 77 ALA A C 1
ATOM 567 O O . ALA A 1 77 ? 0.968 -13.860 -8.658 1.00 88.25 77 ALA A O 1
ATOM 568 N N . PRO A 1 78 ? 1.460 -13.698 -10.848 1.00 87.62 78 PRO A N 1
ATOM 569 C CA . PRO A 1 78 ? 2.618 -12.880 -10.561 1.00 87.62 78 PRO A CA 1
ATOM 570 C C . PRO A 1 78 ? 2.262 -11.506 -10.017 1.00 87.62 78 PRO A C 1
ATOM 572 O O . PRO A 1 78 ? 1.214 -10.934 -10.309 1.00 87.62 78 PRO A O 1
ATOM 575 N N . ARG A 1 79 ? 3.172 -10.983 -9.200 1.00 92.81 79 ARG A N 1
ATOM 576 C CA . ARG A 1 79 ? 2.968 -9.742 -8.458 1.00 92.81 79 ARG A CA 1
ATOM 577 C C . ARG A 1 79 ? 3.498 -8.567 -9.243 1.00 92.81 79 ARG A C 1
ATOM 579 O O . ARG A 1 79 ? 4.567 -8.661 -9.841 1.00 92.81 79 ARG A O 1
ATOM 586 N N . ALA A 1 80 ? 2.823 -7.436 -9.156 1.00 95.25 80 ALA A N 1
ATOM 587 C CA . ALA A 1 80 ? 3.250 -6.225 -9.835 1.00 95.25 80 ALA A CA 1
ATOM 588 C C . ALA A 1 80 ? 3.264 -5.047 -8.864 1.00 95.25 80 ALA A C 1
ATOM 590 O O . ALA A 1 80 ? 2.418 -4.929 -7.977 1.00 95.25 80 ALA A O 1
ATOM 591 N N . THR A 1 81 ? 4.270 -4.183 -8.988 1.00 97.00 81 THR A N 1
ATOM 592 C CA . THR A 1 81 ? 4.372 -2.972 -8.171 1.00 97.00 81 THR A CA 1
ATOM 593 C C . THR A 1 81 ? 4.748 -1.802 -9.054 1.00 97.00 81 THR A C 1
ATOM 595 O O . THR A 1 81 ? 5.862 -1.736 -9.569 1.00 97.00 81 THR A O 1
ATOM 598 N N . TRP A 1 82 ? 3.824 -0.862 -9.185 1.00 97.88 82 TRP A N 1
ATOM 599 C CA . TRP A 1 82 ? 3.978 0.356 -9.957 1.00 97.88 82 TRP A CA 1
ATOM 600 C C . TRP A 1 82 ? 4.235 1.545 -9.035 1.00 97.88 82 TRP A C 1
ATOM 602 O O . TRP A 1 82 ? 3.533 1.751 -8.046 1.00 97.88 82 TRP A O 1
ATOM 612 N N . TYR A 1 83 ? 5.250 2.333 -9.368 1.00 98.00 83 TYR A N 1
ATOM 613 C CA . TYR A 1 83 ? 5.549 3.594 -8.712 1.00 98.00 83 TYR A CA 1
ATOM 614 C C . TYR A 1 83 ? 5.280 4.754 -9.649 1.00 98.00 83 TYR A C 1
ATOM 616 O O . TYR A 1 83 ? 5.629 4.714 -10.830 1.00 98.00 83 TYR A O 1
ATOM 624 N N . HIS A 1 84 ? 4.763 5.837 -9.083 1.00 97.19 84 HIS A N 1
ATOM 625 C CA . HIS A 1 84 ? 4.592 7.080 -9.813 1.00 97.19 84 HIS A CA 1
ATOM 626 C C . HIS A 1 84 ? 5.014 8.274 -8.968 1.00 97.19 84 HIS A C 1
ATOM 628 O O . HIS A 1 84 ? 4.765 8.318 -7.763 1.00 97.19 84 HIS A O 1
ATOM 634 N N . PHE A 1 85 ? 5.687 9.237 -9.589 1.00 97.12 85 PHE A N 1
ATOM 635 C CA . PHE A 1 85 ? 6.168 10.435 -8.914 1.00 97.12 85 PHE A CA 1
ATOM 636 C C . PHE A 1 85 ? 5.274 11.629 -9.247 1.00 97.12 85 PHE A C 1
ATOM 638 O O . PHE A 1 85 ? 4.930 11.837 -10.405 1.00 97.12 85 PHE A O 1
ATOM 645 N N . THR A 1 86 ? 4.962 12.451 -8.246 1.00 96.81 86 THR A N 1
ATOM 646 C CA . THR A 1 86 ? 4.225 13.708 -8.421 1.00 96.81 86 THR A CA 1
ATOM 647 C C . THR A 1 86 ? 4.902 14.851 -7.665 1.00 96.81 86 THR A C 1
ATOM 649 O O . THR A 1 86 ? 5.570 14.623 -6.650 1.00 96.81 86 THR A O 1
ATOM 652 N N . PRO A 1 87 ? 4.745 16.105 -8.125 1.00 94.25 87 PRO A N 1
ATOM 653 C CA . PRO A 1 87 ? 5.358 17.266 -7.479 1.00 94.25 87 PRO A CA 1
ATOM 654 C C . PRO A 1 87 ? 4.767 17.587 -6.099 1.00 94.25 87 PRO A C 1
ATOM 656 O O . PRO A 1 87 ? 5.442 18.224 -5.295 1.00 94.25 87 PRO A O 1
ATOM 659 N N . ASP A 1 88 ? 3.548 17.128 -5.805 1.00 94.19 88 ASP A N 1
ATOM 660 C CA . ASP A 1 88 ? 2.878 17.302 -4.518 1.00 94.19 88 ASP A CA 1
ATOM 661 C C . ASP A 1 88 ? 1.936 16.124 -4.197 1.00 94.19 88 ASP A C 1
ATOM 663 O O . ASP A 1 88 ? 1.916 15.111 -4.897 1.00 94.19 88 ASP A O 1
ATOM 667 N N . ARG A 1 89 ? 1.191 16.226 -3.087 1.00 95.38 89 ARG A N 1
ATOM 668 C CA . ARG A 1 89 ? 0.234 15.203 -2.630 1.00 95.38 89 ARG A CA 1
ATOM 669 C C . ARG A 1 89 ? -1.215 15.554 -2.970 1.00 95.38 89 ARG A C 1
ATOM 671 O O . ARG A 1 89 ? -2.092 15.208 -2.196 1.00 95.38 89 ARG A O 1
ATOM 678 N N . THR A 1 90 ? -1.500 16.317 -4.017 1.00 94.94 90 THR A N 1
ATOM 679 C CA . THR A 1 90 ? -2.888 16.690 -4.323 1.00 94.94 90 THR A CA 1
ATOM 680 C C . THR A 1 90 ? -3.708 15.485 -4.791 1.00 94.94 90 THR A C 1
ATOM 682 O O . THR A 1 90 ? -3.205 14.567 -5.441 1.00 94.94 90 THR A O 1
ATOM 685 N N . ALA A 1 91 ? -5.005 15.492 -4.468 1.00 93.56 91 ALA A N 1
ATOM 686 C CA . ALA A 1 91 ? -5.931 14.426 -4.854 1.00 93.56 91 ALA A CA 1
ATOM 687 C C . ALA A 1 91 ? -6.075 14.287 -6.381 1.00 93.56 91 ALA A C 1
ATOM 689 O O . ALA A 1 91 ? -6.314 13.189 -6.873 1.00 93.56 91 ALA A O 1
ATOM 690 N N . ALA A 1 92 ? -5.878 15.377 -7.135 1.00 95.19 92 ALA A N 1
ATOM 691 C CA . ALA A 1 92 ? -5.954 15.382 -8.597 1.00 95.19 92 ALA A CA 1
ATOM 692 C C . ALA A 1 92 ? -5.019 14.343 -9.234 1.00 95.19 92 ALA A C 1
ATOM 694 O O . ALA A 1 92 ? -5.407 13.667 -10.183 1.00 95.19 92 ALA A O 1
ATOM 695 N N . HIS A 1 93 ? -3.822 14.158 -8.670 1.00 94.50 93 HIS A N 1
ATOM 696 C CA . HIS A 1 93 ? -2.890 13.141 -9.139 1.00 94.50 93 HIS A CA 1
ATOM 697 C C . HIS A 1 93 ? -3.435 11.723 -8.949 1.00 94.50 93 HIS A C 1
ATOM 699 O O . HIS A 1 93 ? -3.473 10.951 -9.898 1.00 94.50 93 HIS A O 1
ATOM 705 N N . LEU A 1 94 ? -3.932 11.393 -7.753 1.00 92.25 94 LEU A N 1
ATOM 706 C CA . LEU A 1 94 ? -4.530 10.083 -7.472 1.00 92.25 94 LEU A CA 1
ATOM 707 C C . LEU A 1 94 ? -5.706 9.765 -8.399 1.00 92.25 94 LEU A C 1
ATOM 709 O O . LEU A 1 94 ? -5.799 8.649 -8.909 1.00 92.25 94 LEU A O 1
ATOM 713 N N . LEU A 1 95 ? -6.578 10.752 -8.623 1.00 93.69 95 LEU A N 1
ATOM 714 C CA . LEU A 1 95 ? -7.722 10.628 -9.525 1.00 93.69 95 LEU A CA 1
ATOM 715 C C . LEU A 1 95 ? -7.280 10.359 -10.965 1.00 93.69 95 LEU A C 1
ATOM 717 O O . LEU A 1 95 ? -7.899 9.546 -11.641 1.00 93.69 95 LEU A O 1
ATOM 721 N N . ALA A 1 96 ? -6.198 10.998 -11.415 1.00 94.81 96 ALA A N 1
ATOM 722 C CA . ALA A 1 96 ? -5.628 10.750 -12.734 1.00 94.81 96 ALA A CA 1
ATOM 723 C C . ALA A 1 96 ? -4.958 9.368 -12.830 1.00 94.81 96 ALA A C 1
ATOM 725 O O . ALA A 1 96 ? -5.149 8.668 -13.820 1.00 94.81 96 ALA A O 1
ATOM 726 N N . HIS A 1 97 ? -4.200 8.949 -11.810 1.00 93.56 97 HIS A N 1
ATOM 727 C CA . HIS A 1 97 ? -3.497 7.659 -11.816 1.00 93.56 97 HIS A CA 1
ATOM 728 C C . HIS A 1 97 ? -4.458 6.470 -11.853 1.00 93.56 97 HIS A C 1
ATOM 730 O O . HIS A 1 97 ? -4.185 5.481 -12.526 1.00 93.56 97 HIS A O 1
ATOM 736 N N . LEU A 1 98 ? -5.553 6.563 -11.094 1.00 95.62 98 LEU A N 1
ATOM 737 C CA . LEU A 1 98 ? -6.545 5.500 -10.925 1.00 95.62 98 LEU A CA 1
ATOM 738 C C . LEU A 1 98 ? -7.818 5.762 -11.742 1.00 95.62 98 LEU A C 1
ATOM 740 O O . LEU A 1 98 ? -8.876 5.194 -11.459 1.00 95.62 98 LEU A O 1
ATOM 744 N N . ALA A 1 99 ? -7.726 6.613 -12.766 1.00 93.00 99 ALA A N 1
ATOM 745 C CA . ALA A 1 99 ? -8.816 6.838 -13.700 1.00 93.00 99 ALA A CA 1
ATOM 746 C C . ALA A 1 99 ? -9.214 5.507 -14.363 1.00 93.00 99 ALA A C 1
ATOM 748 O O . ALA A 1 99 ? -8.382 4.800 -14.923 1.00 93.00 99 ALA A O 1
ATOM 749 N N . GLY A 1 100 ? -10.497 5.154 -14.273 1.00 90.56 100 GLY A N 1
ATOM 750 C CA . GLY A 1 100 ? -11.032 3.901 -14.820 1.00 90.56 100 GLY A CA 1
ATOM 751 C C . GLY A 1 100 ? -10.902 2.672 -13.913 1.00 90.56 100 GLY A C 1
ATOM 752 O O . GLY A 1 100 ? -11.578 1.681 -14.173 1.00 90.56 100 GLY A O 1
ATOM 753 N N . PHE A 1 101 ? -10.141 2.729 -12.815 1.00 95.81 101 PHE A N 1
ATOM 754 C CA . PHE A 1 101 ? -10.100 1.634 -11.841 1.00 95.81 101 PHE A CA 1
ATOM 755 C C . PHE A 1 101 ? -11.457 1.481 -11.130 1.00 95.81 101 PHE A C 1
ATOM 757 O O . PHE A 1 101 ? -12.108 2.480 -10.801 1.00 95.81 101 PHE A O 1
ATOM 764 N N . ARG A 1 102 ? -11.904 0.239 -10.905 1.00 91.31 102 ARG A N 1
ATOM 765 C CA . ARG A 1 102 ? -13.207 -0.087 -10.278 1.00 91.31 102 ARG A CA 1
ATOM 766 C C . ARG A 1 102 ? -13.141 -1.208 -9.232 1.00 91.31 102 ARG A C 1
ATOM 768 O O . ARG A 1 102 ? -14.178 -1.675 -8.777 1.00 91.31 102 ARG A O 1
ATOM 775 N N . GLY A 1 103 ? -11.941 -1.627 -8.839 1.00 96.44 103 GLY A N 1
ATOM 776 C CA . GLY A 1 103 ? -11.739 -2.693 -7.860 1.00 96.44 103 GLY A CA 1
ATOM 777 C C . GLY A 1 103 ? -11.711 -2.217 -6.404 1.00 96.44 103 GLY A C 1
ATOM 778 O O . GLY A 1 103 ? -12.181 -1.131 -6.047 1.00 96.44 103 GLY A O 1
ATOM 779 N N . PHE A 1 104 ? -11.108 -3.043 -5.556 1.00 98.06 104 PHE A N 1
ATOM 780 C CA . PHE A 1 104 ? -10.837 -2.756 -4.155 1.00 98.06 104 PHE A CA 1
ATOM 781 C C . PHE A 1 104 ? -9.534 -1.970 -3.999 1.00 98.06 104 PHE A C 1
ATOM 783 O O . PHE A 1 104 ? -8.475 -2.398 -4.463 1.00 98.06 104 PHE A O 1
ATOM 790 N N . LEU A 1 105 ? -9.594 -0.841 -3.294 1.00 97.94 105 LEU A N 1
ATOM 791 C CA . LEU A 1 105 ? -8.424 -0.038 -2.953 1.00 97.94 105 LEU A CA 1
ATOM 792 C C . LEU A 1 105 ? -8.099 -0.198 -1.469 1.00 97.94 105 LEU A C 1
ATOM 794 O O . LEU A 1 105 ? -8.796 0.334 -0.604 1.00 97.94 105 LEU A O 1
ATOM 798 N N . GLN A 1 106 ? -7.019 -0.920 -1.183 1.00 97.69 106 GLN A N 1
ATOM 799 C CA . GLN A 1 106 ? -6.481 -1.069 0.163 1.00 97.69 106 GLN A CA 1
ATOM 800 C C . GLN A 1 106 ? -5.498 0.068 0.446 1.00 97.69 106 GLN A C 1
ATOM 802 O O . GLN A 1 106 ? -4.410 0.105 -0.126 1.00 97.69 106 GLN A O 1
ATOM 807 N N . ALA A 1 107 ? -5.866 1.000 1.320 1.00 95.44 107 ALA A N 1
ATOM 808 C CA . ALA A 1 107 ? -5.072 2.206 1.548 1.00 95.44 107 ALA A CA 1
ATOM 809 C C . ALA A 1 107 ? -5.119 2.696 3.003 1.00 95.44 107 ALA A C 1
ATOM 811 O O . ALA A 1 107 ? -5.831 2.159 3.863 1.00 95.44 107 ALA A O 1
ATOM 812 N N . ASP A 1 108 ? -4.309 3.716 3.298 1.00 90.06 108 ASP A N 1
ATOM 813 C CA . ASP A 1 108 ? -4.508 4.534 4.490 1.00 90.06 108 ASP A CA 1
ATOM 814 C C . ASP A 1 108 ? -5.758 5.424 4.335 1.00 90.06 108 ASP A C 1
ATOM 816 O O . ASP A 1 108 ? -6.397 5.500 3.289 1.00 90.06 108 ASP A O 1
ATOM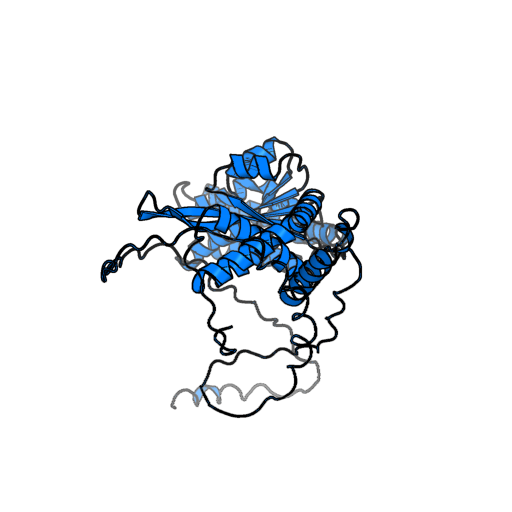 820 N N . ALA A 1 109 ? -6.127 6.121 5.406 1.00 89.00 109 ALA A N 1
ATOM 821 C CA . ALA A 1 109 ? -7.297 6.999 5.411 1.00 89.00 109 ALA A CA 1
ATOM 822 C C . ALA A 1 109 ? -6.989 8.406 4.870 1.00 89.00 109 ALA A C 1
ATOM 824 O O . ALA A 1 109 ? -7.450 9.408 5.434 1.00 89.00 109 ALA A O 1
ATOM 825 N N . TYR A 1 110 ? -6.140 8.512 3.850 1.00 92.06 110 TYR A N 1
ATOM 826 C CA . TYR A 1 110 ? -5.862 9.791 3.223 1.00 92.06 110 TYR A CA 1
ATOM 827 C C . TYR A 1 110 ? -7.093 10.285 2.449 1.00 92.06 110 TYR A C 1
ATOM 829 O O . TYR A 1 110 ? -7.532 9.662 1.490 1.00 92.06 110 TYR A O 1
ATOM 837 N N . ALA A 1 111 ? -7.616 11.454 2.834 1.00 92.00 111 ALA A N 1
ATOM 838 C CA . ALA A 1 111 ? -8.834 12.030 2.252 1.00 92.00 111 ALA A CA 1
ATOM 839 C C . ALA A 1 111 ? -8.748 12.308 0.737 1.00 92.00 111 ALA A C 1
ATOM 841 O O . ALA A 1 111 ? -9.764 12.518 0.083 1.00 92.00 111 ALA A O 1
ATOM 842 N N . GLY A 1 112 ? -7.546 12.307 0.144 1.00 93.12 112 GLY A N 1
ATOM 843 C CA . GLY A 1 112 ? -7.408 12.422 -1.310 1.00 93.12 112 GLY A CA 1
ATOM 844 C C . GLY A 1 112 ? -7.981 11.230 -2.082 1.00 93.12 112 GLY A C 1
ATOM 845 O O . GLY A 1 112 ? -8.252 11.375 -3.270 1.00 93.12 112 GLY A O 1
ATOM 846 N N . TYR A 1 113 ? -8.218 10.089 -1.425 1.00 93.94 113 TYR A N 1
ATOM 847 C CA . TYR A 1 113 ? -8.889 8.937 -2.031 1.00 93.94 113 TYR A CA 1
ATOM 848 C C . TYR A 1 113 ? -10.419 9.077 -2.090 1.00 93.94 113 TYR A C 1
ATOM 850 O O . TYR A 1 113 ? -11.048 8.390 -2.890 1.00 93.94 113 TYR A O 1
ATOM 858 N N . ASP A 1 114 ? -11.032 9.993 -1.328 1.00 93.56 114 ASP A N 1
ATOM 859 C CA . ASP A 1 114 ? -12.497 10.103 -1.201 1.00 93.56 114 ASP A CA 1
ATOM 860 C C . ASP A 1 114 ? -13.205 10.294 -2.554 1.00 93.56 114 ASP A C 1
ATOM 862 O O . ASP A 1 114 ? -14.326 9.825 -2.763 1.00 93.56 114 ASP A O 1
ATOM 866 N N . GLY A 1 115 ? -12.550 10.978 -3.499 1.00 93.81 115 GLY A N 1
ATOM 867 C CA . GLY A 1 115 ? -13.067 11.150 -4.857 1.00 93.81 115 GLY A CA 1
ATOM 868 C C . GLY A 1 115 ? -13.156 9.839 -5.647 1.00 93.81 115 GLY A C 1
ATOM 869 O O . GLY A 1 115 ? -14.107 9.663 -6.403 1.00 93.81 115 GLY A O 1
ATOM 870 N N . LEU A 1 116 ? -12.229 8.900 -5.432 1.00 95.50 116 LEU A N 1
ATOM 871 C CA . LEU A 1 116 ? -12.260 7.574 -6.060 1.00 95.50 116 LEU A CA 1
ATOM 872 C C . LEU A 1 116 ? -13.400 6.727 -5.501 1.00 95.50 116 LEU A C 1
ATOM 874 O O . LEU A 1 116 ? -14.091 6.054 -6.262 1.00 95.50 116 LEU A O 1
ATOM 878 N N . TYR A 1 117 ? -13.630 6.800 -4.187 1.00 94.94 117 TYR A N 1
ATOM 879 C CA . TYR A 1 117 ? -14.698 6.044 -3.532 1.00 94.94 117 TYR A CA 1
ATOM 880 C C . TYR A 1 117 ? -16.081 6.496 -4.002 1.00 94.94 117 TYR A C 1
ATOM 882 O O . TYR A 1 117 ? -16.932 5.670 -4.320 1.00 94.94 117 TYR A O 1
ATOM 890 N N . ARG A 1 118 ? -16.280 7.811 -4.166 1.00 93.69 118 ARG A N 1
ATOM 891 C CA . ARG A 1 118 ? -17.488 8.351 -4.814 1.00 93.69 118 ARG A CA 1
ATOM 892 C C . ARG A 1 118 ? -17.619 7.934 -6.284 1.00 93.69 118 ARG A C 1
ATOM 894 O O . ARG A 1 118 ? -18.731 7.875 -6.792 1.00 93.69 118 ARG A O 1
ATOM 901 N N . GLY A 1 119 ? -16.502 7.649 -6.953 1.00 90.50 119 GLY A N 1
ATOM 902 C CA . GLY A 1 119 ? -16.435 7.210 -8.349 1.00 90.50 119 GLY A CA 1
ATOM 903 C C . GLY A 1 119 ? -16.594 5.699 -8.573 1.00 90.50 119 GLY A C 1
ATOM 904 O O . GLY A 1 119 ? -16.424 5.250 -9.706 1.00 90.50 119 GLY A O 1
ATOM 905 N N . GLY A 1 120 ? -16.899 4.919 -7.529 1.00 92.75 120 GLY A N 1
ATOM 906 C CA . GLY A 1 120 ? -17.175 3.480 -7.624 1.00 92.75 120 GLY A CA 1
ATOM 907 C C . GLY A 1 120 ? -16.014 2.555 -7.244 1.00 92.75 120 GLY A C 1
ATOM 908 O O . GLY A 1 120 ? -16.162 1.342 -7.340 1.00 92.75 120 GLY A O 1
ATOM 909 N N . VAL A 1 121 ? -14.872 3.088 -6.797 1.00 97.31 121 VAL A N 1
ATOM 910 C CA . VAL A 1 121 ? -13.807 2.269 -6.191 1.00 97.31 121 VAL A CA 1
ATOM 911 C C . VAL A 1 121 ? -14.232 1.843 -4.789 1.00 97.31 121 VAL A C 1
ATOM 913 O O . VAL A 1 121 ? -14.692 2.664 -3.997 1.00 97.31 121 VAL A O 1
ATOM 916 N N . THR A 1 122 ? -14.034 0.575 -4.441 1.00 97.69 122 THR A N 1
ATOM 917 C CA . THR A 1 122 ? -14.425 0.079 -3.118 1.00 97.69 122 THR A CA 1
ATOM 918 C C . THR A 1 122 ? -13.296 0.282 -2.107 1.00 97.69 122 THR A C 1
ATOM 920 O O . THR A 1 122 ? -12.229 -0.319 -2.222 1.00 97.69 122 THR A O 1
ATOM 923 N N . GLU A 1 123 ? -13.523 1.126 -1.098 1.00 97.44 123 GLU A N 1
ATOM 924 C CA . GLU A 1 123 ? -12.551 1.397 -0.027 1.00 97.44 123 GLU A CA 1
ATOM 925 C C . GLU A 1 123 ? -12.283 0.146 0.824 1.00 97.44 123 GLU A C 1
ATOM 927 O O . GLU A 1 123 ? -13.217 -0.520 1.259 1.00 97.44 123 GLU A O 1
ATOM 932 N N . VAL A 1 124 ? -11.028 -0.150 1.156 1.00 97.94 124 VAL A N 1
ATOM 933 C CA . VAL A 1 124 ? -10.680 -1.145 2.182 1.00 97.94 124 VAL A CA 1
ATOM 934 C C . VAL A 1 124 ? -9.660 -0.526 3.131 1.00 97.94 124 VAL A C 1
ATOM 936 O O . VAL A 1 124 ? -8.514 -0.259 2.765 1.00 97.94 124 VAL A O 1
ATOM 939 N N . ALA A 1 125 ? -10.083 -0.271 4.366 1.00 96.62 125 ALA A N 1
ATOM 940 C CA . ALA A 1 125 ? -9.277 0.465 5.328 1.00 96.62 125 ALA A CA 1
ATOM 941 C C . ALA A 1 125 ? -8.271 -0.444 6.047 1.00 96.62 125 ALA A C 1
ATOM 943 O O . ALA A 1 125 ? -8.505 -1.625 6.293 1.00 96.62 125 ALA A O 1
ATOM 944 N N . CYS A 1 126 ? -7.135 0.136 6.430 1.00 95.38 126 CYS A N 1
ATOM 945 C CA . CYS A 1 126 ? -6.036 -0.594 7.050 1.00 95.38 126 CYS A CA 1
ATOM 946 C C . CYS A 1 126 ? -6.118 -0.616 8.590 1.00 95.38 126 CYS A C 1
ATOM 948 O O . CYS A 1 126 ? -5.940 0.419 9.246 1.00 95.38 126 CYS A O 1
ATOM 950 N N . TRP A 1 127 ? -6.249 -1.807 9.189 1.00 97.25 127 TRP A N 1
ATOM 951 C CA . TRP A 1 127 ? -6.222 -1.973 10.651 1.00 97.25 127 TRP A CA 1
ATOM 952 C C . TRP A 1 127 ? -4.899 -1.557 11.290 1.00 97.25 127 TRP A C 1
ATOM 954 O O . TRP A 1 127 ? -4.902 -1.071 12.421 1.00 97.25 127 TRP A O 1
ATOM 964 N N . ALA A 1 128 ? -3.769 -1.671 10.584 1.00 95.25 128 ALA A N 1
ATOM 965 C CA . ALA A 1 128 ? -2.471 -1.270 11.130 1.00 95.25 128 ALA A CA 1
ATOM 966 C C . ALA A 1 128 ? -2.436 0.235 11.455 1.00 95.25 128 ALA A C 1
ATOM 968 O O . ALA A 1 128 ? -1.869 0.635 12.474 1.00 95.25 128 ALA A O 1
ATOM 969 N N . HIS A 1 129 ? -3.113 1.064 10.651 1.00 94.56 129 HIS A N 1
ATOM 970 C CA . HIS A 1 129 ? -3.235 2.501 10.898 1.00 94.56 129 HIS A CA 1
ATOM 971 C C . HIS A 1 129 ? -4.131 2.814 12.099 1.00 94.56 129 HIS A C 1
ATOM 973 O O . HIS A 1 129 ? -3.791 3.689 12.899 1.00 94.56 129 HIS A O 1
ATOM 979 N N . PHE A 1 130 ? -5.243 2.093 12.262 1.00 96.94 130 PHE A N 1
ATOM 980 C CA . PHE A 1 130 ? -6.095 2.239 13.443 1.00 96.94 130 PHE A CA 1
ATOM 981 C C . PHE A 1 130 ? -5.363 1.781 14.712 1.00 96.94 130 PHE A C 1
ATOM 983 O O . PHE A 1 130 ? -5.226 2.560 15.659 1.00 96.94 130 PHE A O 1
ATOM 990 N N . ARG A 1 131 ? -4.776 0.578 14.686 1.00 97.44 131 ARG A N 1
ATOM 991 C CA . ARG A 1 131 ? -3.949 0.021 15.765 1.00 97.44 131 ARG A CA 1
ATOM 992 C C . ARG A 1 131 ? -2.850 0.987 16.188 1.00 97.44 131 ARG A C 1
ATOM 994 O O . ARG A 1 131 ? -2.644 1.194 17.378 1.00 97.44 131 ARG A O 1
ATOM 1001 N N . ARG A 1 132 ? -2.151 1.602 15.228 1.00 95.94 132 ARG A N 1
ATOM 1002 C CA . ARG A 1 132 ? -1.064 2.548 15.508 1.00 95.94 132 ARG A CA 1
ATOM 1003 C C . ARG A 1 132 ? -1.529 3.757 16.312 1.00 95.94 132 ARG A C 1
ATOM 1005 O O . ARG A 1 132 ? -0.810 4.183 17.203 1.00 95.94 132 ARG A O 1
ATOM 1012 N N . LYS A 1 133 ? -2.723 4.292 16.043 1.00 96.62 133 LYS A N 1
ATOM 1013 C CA . LYS A 1 133 ? -3.254 5.434 16.807 1.00 96.62 133 LYS A CA 1
ATOM 1014 C C . LYS A 1 133 ? -3.484 5.088 18.273 1.00 96.62 133 LYS A C 1
ATOM 1016 O O . LYS A 1 133 ? -3.201 5.913 19.130 1.00 96.62 133 LYS A O 1
ATOM 1021 N N . VAL A 1 134 ? -3.964 3.877 18.549 1.00 97.88 134 VAL A N 1
ATOM 1022 C CA . VAL A 1 134 ? -4.135 3.377 19.920 1.00 97.88 134 VAL A CA 1
ATOM 1023 C C . VAL A 1 134 ? -2.775 3.086 20.557 1.00 97.88 134 VAL A C 1
ATOM 1025 O O . VAL A 1 134 ? -2.518 3.499 21.684 1.00 97.88 134 VAL A O 1
ATOM 1028 N N . PHE A 1 135 ? -1.874 2.445 19.813 1.00 98.12 135 PHE A N 1
ATOM 1029 C CA . PHE A 1 135 ? -0.526 2.112 20.266 1.00 98.12 135 PHE A CA 1
ATOM 1030 C C . PHE A 1 135 ? 0.301 3.352 20.631 1.00 98.12 135 PHE A C 1
ATOM 1032 O O . PHE A 1 135 ? 0.934 3.376 21.679 1.00 98.12 135 PHE A O 1
ATOM 1039 N N . ASP A 1 136 ? 0.254 4.411 19.819 1.00 97.69 136 ASP A N 1
ATOM 1040 C CA . ASP A 1 136 ? 0.977 5.659 20.086 1.00 97.69 136 ASP A CA 1
ATOM 1041 C C . ASP A 1 136 ? 0.505 6.341 21.387 1.00 97.69 136 ASP A C 1
ATOM 1043 O O . ASP A 1 136 ? 1.270 7.093 21.994 1.00 97.69 136 ASP A O 1
ATOM 1047 N N . LEU A 1 137 ? -0.743 6.104 21.812 1.00 97.56 137 LEU A N 1
ATOM 1048 C CA . LEU A 1 137 ? -1.266 6.556 23.106 1.00 97.56 137 LEU A CA 1
ATOM 1049 C C . LEU A 1 137 ? -0.836 5.620 24.234 1.00 97.56 137 LEU A C 1
ATOM 1051 O O . LEU A 1 137 ? -0.370 6.101 25.262 1.00 97.56 137 LEU A O 1
ATOM 1055 N N . HIS A 1 138 ? -0.919 4.307 24.015 1.00 98.00 138 HIS A N 1
ATOM 1056 C CA . HIS A 1 138 ? -0.468 3.291 24.964 1.00 98.00 138 HIS A CA 1
ATOM 1057 C C . HIS A 1 138 ? 1.013 3.459 25.343 1.00 98.00 138 HIS A C 1
ATOM 1059 O O . HIS A 1 138 ? 1.354 3.452 26.519 1.00 98.00 138 HIS A O 1
ATOM 1065 N N . GLU A 1 139 ? 1.888 3.703 24.361 1.00 97.75 139 GLU A N 1
ATOM 1066 C CA . GLU A 1 139 ? 3.323 3.951 24.581 1.00 97.75 139 GLU A CA 1
ATOM 1067 C C . GLU A 1 139 ? 3.597 5.207 25.419 1.00 97.75 139 GLU A C 1
ATOM 1069 O O . GLU A 1 139 ? 4.637 5.308 26.067 1.00 97.75 139 GLU A O 1
ATOM 1074 N N . ARG A 1 140 ? 2.698 6.198 25.384 1.00 95.94 140 ARG A N 1
ATOM 1075 C CA . ARG A 1 140 ? 2.806 7.397 26.230 1.00 95.94 140 ARG A CA 1
ATOM 1076 C C . ARG A 1 140 ? 2.270 7.121 27.624 1.00 95.94 140 ARG A C 1
ATOM 1078 O O . ARG A 1 140 ? 2.857 7.562 28.609 1.00 95.94 140 ARG A O 1
ATOM 1085 N N . THR A 1 141 ? 1.123 6.456 27.700 1.00 95.31 141 THR A N 1
ATOM 1086 C CA . THR A 1 141 ? 0.439 6.121 28.944 1.00 95.31 141 THR A CA 1
ATOM 1087 C C . THR A 1 141 ? -0.455 4.912 28.708 1.00 95.31 141 THR A C 1
ATOM 1089 O O . THR A 1 141 ? -1.533 5.018 28.119 1.00 95.31 141 THR A O 1
ATOM 1092 N N . ALA A 1 142 ? -0.009 3.756 29.191 1.00 96.88 142 ALA A N 1
ATOM 1093 C CA . ALA A 1 142 ? -0.804 2.544 29.155 1.00 96.88 142 ALA A CA 1
ATOM 1094 C C . ALA A 1 142 ? -2.031 2.701 30.063 1.00 96.88 142 ALA A C 1
ATOM 1096 O O . ALA A 1 142 ? -1.942 3.155 31.202 1.00 96.88 142 ALA A O 1
ATOM 1097 N N . THR A 1 143 ? -3.189 2.314 29.545 1.00 96.94 143 THR A N 1
ATOM 1098 C CA . THR A 1 143 ? -4.460 2.273 30.277 1.00 96.94 143 THR A CA 1
ATOM 1099 C C . THR A 1 143 ? -5.149 0.940 30.008 1.00 96.94 143 THR A C 1
ATOM 1101 O O . THR A 1 143 ? -4.945 0.396 28.916 1.00 96.94 143 THR A O 1
ATOM 1104 N N . PRO A 1 144 ? -6.019 0.450 30.913 1.00 97.44 144 PRO A N 1
ATOM 1105 C CA . PRO A 1 144 ? -6.774 -0.783 30.683 1.00 97.44 144 PRO A CA 1
ATOM 1106 C C . PRO A 1 144 ? -7.492 -0.799 29.327 1.00 97.44 144 PRO A C 1
ATOM 1108 O O . PRO A 1 144 ? -7.439 -1.793 28.615 1.00 97.44 144 PRO A O 1
ATOM 1111 N N . LEU A 1 145 ? -8.064 0.340 28.915 1.00 97.25 145 LEU A N 1
ATOM 1112 C CA . LEU A 1 145 ? -8.735 0.480 27.622 1.00 97.25 145 LEU A CA 1
ATOM 1113 C C . LEU A 1 145 ? -7.774 0.335 26.433 1.00 97.25 145 LEU A C 1
ATOM 1115 O O . LEU A 1 145 ? -8.092 -0.339 25.458 1.00 97.25 145 LEU A O 1
ATOM 1119 N N . THR A 1 146 ? -6.604 0.982 26.476 1.00 97.94 146 THR A N 1
ATOM 1120 C CA . THR A 1 146 ? -5.627 0.849 25.380 1.00 97.94 146 THR A CA 1
ATOM 1121 C C . THR A 1 146 ? -5.069 -0.569 25.279 1.00 97.94 146 THR A C 1
ATOM 1123 O O . THR A 1 146 ? -4.893 -1.049 24.164 1.00 97.94 146 THR A O 1
ATOM 1126 N N . THR A 1 147 ? -4.824 -1.235 26.412 1.00 98.38 147 THR A N 1
ATOM 1127 C CA . THR A 1 147 ? -4.388 -2.636 26.457 1.00 98.38 147 THR A CA 1
ATOM 1128 C C . THR A 1 147 ? -5.444 -3.551 25.843 1.00 98.38 147 THR A C 1
ATOM 1130 O O . THR A 1 147 ? -5.144 -4.233 24.868 1.00 98.38 147 THR A O 1
ATOM 1133 N N . ASP A 1 148 ? -6.690 -3.478 26.322 1.00 98.25 148 ASP A N 1
ATOM 1134 C CA . ASP A 1 148 ? -7.799 -4.316 25.844 1.00 98.25 148 ASP A CA 1
ATOM 1135 C C . ASP A 1 148 ? -8.035 -4.152 24.330 1.00 98.25 148 ASP A C 1
ATOM 1137 O O . ASP A 1 148 ? -8.121 -5.136 23.595 1.00 98.25 148 ASP A O 1
ATOM 1141 N N . ILE A 1 149 ? -8.029 -2.917 23.810 1.00 98.31 149 ILE A N 1
ATOM 1142 C CA . ILE A 1 149 ? -8.170 -2.685 22.362 1.00 98.31 149 ILE A CA 1
ATOM 1143 C C . ILE A 1 149 ? -7.003 -3.304 21.577 1.00 98.31 149 ILE A C 1
ATOM 1145 O O . ILE A 1 149 ? -7.219 -3.896 20.517 1.00 98.31 149 ILE A O 1
ATOM 1149 N N . LEU A 1 150 ? -5.761 -3.164 22.052 1.00 98.56 150 LEU A N 1
ATOM 1150 C CA . LEU A 1 150 ? -4.591 -3.715 21.362 1.00 98.56 150 LEU A CA 1
ATOM 1151 C C . LEU A 1 150 ? -4.570 -5.245 21.385 1.00 98.56 150 LEU A C 1
ATOM 1153 O O . LEU A 1 150 ? -4.181 -5.842 20.381 1.00 98.56 150 LEU A O 1
ATOM 1157 N N . GLU A 1 151 ? -5.002 -5.867 22.481 1.00 98.56 151 GLU A N 1
ATOM 1158 C CA . GLU A 1 151 ? -5.130 -7.321 22.612 1.00 98.56 151 GLU A CA 1
ATOM 1159 C C . GLU A 1 151 ? -6.205 -7.870 21.672 1.00 98.56 151 GLU A C 1
ATOM 1161 O O . GLU A 1 151 ? -5.936 -8.805 20.917 1.00 98.56 151 GLU A O 1
ATOM 1166 N N . ARG A 1 152 ? -7.378 -7.227 21.611 1.00 98.44 152 ARG A N 1
ATOM 1167 C CA . ARG A 1 152 ? -8.456 -7.593 20.673 1.00 98.44 152 ARG A CA 1
ATOM 1168 C C . ARG A 1 152 ? -8.019 -7.481 19.218 1.00 98.44 152 ARG A C 1
ATOM 1170 O O . ARG A 1 152 ? -8.249 -8.395 18.433 1.00 98.44 152 ARG A O 1
ATOM 1177 N N . ILE A 1 153 ? -7.337 -6.392 18.853 1.00 98.38 153 ILE A N 1
ATOM 1178 C CA . ILE A 1 153 ? -6.753 -6.258 17.511 1.00 98.38 153 ILE A CA 1
ATOM 1179 C C . ILE A 1 153 ? -5.683 -7.338 17.281 1.00 98.38 153 ILE A C 1
ATOM 1181 O O . ILE A 1 153 ? -5.580 -7.879 16.183 1.00 98.38 153 ILE A O 1
ATOM 1185 N N . GLY A 1 154 ? -4.887 -7.667 18.301 1.00 98.38 154 GLY A N 1
ATOM 1186 C CA . GLY A 1 154 ? -3.909 -8.753 18.258 1.00 98.38 154 GLY A CA 1
ATOM 1187 C C . GLY A 1 154 ? -4.542 -10.107 17.935 1.00 98.38 154 GLY A C 1
ATOM 1188 O O . GLY A 1 154 ? -4.018 -10.820 17.081 1.00 98.38 154 GLY A O 1
ATOM 1189 N N . ALA A 1 155 ? -5.692 -10.419 18.535 1.00 98.50 155 ALA A N 1
ATOM 1190 C CA . ALA A 1 155 ? -6.448 -11.639 18.253 1.00 98.50 155 ALA A CA 1
ATOM 1191 C C . ALA A 1 155 ? -6.906 -11.717 16.785 1.00 98.50 155 ALA A C 1
ATOM 1193 O O . ALA A 1 155 ? -6.784 -12.770 16.167 1.00 98.50 155 ALA A O 1
ATOM 1194 N N . LEU A 1 156 ? -7.323 -10.596 16.178 1.00 98.38 156 LEU A N 1
ATOM 1195 C CA . LEU A 1 156 ? -7.638 -10.558 14.740 1.00 98.38 156 LEU A CA 1
ATOM 1196 C C . LEU A 1 156 ? -6.417 -10.915 13.880 1.00 98.38 156 LEU A C 1
ATOM 1198 O O . LEU A 1 156 ? -6.517 -11.690 12.933 1.00 98.38 156 LEU A O 1
ATOM 1202 N N . TYR A 1 157 ? -5.240 -10.382 14.221 1.00 98.19 157 TYR A N 1
ATOM 1203 C CA . TYR A 1 157 ? -4.005 -10.716 13.507 1.00 98.19 157 TYR A CA 1
ATOM 1204 C C . TYR A 1 157 ? -3.556 -12.167 13.714 1.00 98.19 157 TYR A C 1
ATOM 1206 O O . TYR A 1 157 ? -2.856 -12.687 12.845 1.00 98.19 157 TYR A O 1
ATOM 1214 N N . ALA A 1 158 ? -3.933 -12.807 14.825 1.00 98.38 158 ALA A N 1
ATOM 1215 C CA . ALA A 1 158 ? -3.679 -14.227 15.047 1.00 98.38 158 ALA A CA 1
ATOM 1216 C C . ALA A 1 158 ? -4.480 -15.082 14.053 1.00 98.38 158 ALA A C 1
ATOM 1218 O O . ALA A 1 158 ? -3.877 -15.873 13.330 1.00 98.38 158 ALA A O 1
ATOM 1219 N N . VAL A 1 159 ? -5.784 -14.818 13.899 1.00 98.19 159 VAL A N 1
ATOM 1220 C CA . VAL A 1 159 ? -6.622 -15.485 12.881 1.00 98.19 159 VAL A CA 1
ATOM 1221 C C . VAL A 1 159 ? -6.054 -15.260 11.475 1.00 98.19 159 VAL A C 1
ATOM 1223 O O . VAL A 1 159 ? -5.875 -16.199 10.703 1.00 98.19 159 VAL A O 1
ATOM 1226 N N . GLU A 1 160 ? -5.672 -14.022 11.142 1.00 97.81 160 GLU A N 1
ATOM 1227 C CA . GLU A 1 160 ? -5.080 -13.706 9.832 1.00 97.81 160 GLU A CA 1
ATOM 1228 C C . GLU A 1 160 ? -3.722 -14.380 9.584 1.00 97.81 160 GLU A C 1
ATOM 1230 O O . GLU A 1 160 ? -3.303 -14.522 8.433 1.00 97.81 160 GLU A O 1
ATOM 1235 N N . ALA A 1 161 ? -2.998 -14.766 10.637 1.00 97.44 161 ALA A N 1
ATOM 1236 C CA . ALA A 1 161 ? -1.767 -15.534 10.503 1.00 97.44 161 ALA A CA 1
ATOM 1237 C C . ALA A 1 161 ? -2.054 -17.008 10.183 1.00 97.44 161 ALA A C 1
ATOM 1239 O O . ALA A 1 161 ? -1.323 -17.589 9.382 1.00 97.44 161 ALA A O 1
ATOM 1240 N N . GLU A 1 162 ? -3.113 -17.580 10.757 1.00 97.56 162 GLU A N 1
ATOM 1241 C CA . GLU A 1 162 ? -3.527 -18.973 10.544 1.00 97.56 162 GLU A CA 1
ATOM 1242 C C . GLU A 1 162 ? -4.061 -19.208 9.126 1.00 97.56 162 GLU A C 1
ATOM 1244 O O . GLU A 1 162 ? -3.730 -20.208 8.491 1.00 97.56 162 GLU A O 1
ATOM 1249 N N . VAL A 1 163 ? -4.835 -18.261 8.588 1.00 97.25 163 VAL A N 1
ATOM 1250 C CA . VAL A 1 163 ? -5.460 -18.393 7.257 1.00 97.25 163 VAL A CA 1
ATOM 1251 C C . VAL A 1 163 ? -4.565 -17.913 6.108 1.00 97.25 163 VAL A C 1
ATOM 1253 O O . VAL A 1 163 ? -4.962 -17.952 4.943 1.00 97.25 163 VAL A O 1
ATOM 1256 N N . ARG A 1 164 ? -3.357 -17.412 6.395 1.00 96.44 164 ARG A N 1
ATOM 1257 C CA . ARG A 1 164 ? -2.474 -16.845 5.367 1.00 96.44 164 ARG A CA 1
ATOM 1258 C C . ARG A 1 164 ? -2.021 -17.912 4.371 1.00 96.44 164 ARG A C 1
ATOM 1260 O O . ARG A 1 164 ? -1.499 -18.952 4.752 1.00 96.44 164 ARG A O 1
ATOM 1267 N N . GLY A 1 165 ? -2.129 -17.589 3.085 1.00 95.69 165 GLY A N 1
ATOM 1268 C CA . GLY A 1 165 ? -1.780 -18.485 1.983 1.00 95.69 165 GLY A CA 1
ATOM 1269 C C . GLY A 1 165 ? -2.883 -19.485 1.641 1.00 95.69 165 GLY A C 1
ATOM 1270 O O . GLY A 1 165 ? -2.733 -20.217 0.668 1.00 95.69 165 GLY A O 1
ATOM 1271 N N . GLN A 1 166 ? -3.983 -19.502 2.400 1.00 97.81 166 GLN A N 1
ATOM 1272 C CA . GLN A 1 166 ? -5.163 -20.286 2.057 1.00 97.81 166 GLN A CA 1
ATOM 1273 C C . GLN A 1 166 ? -5.973 -19.592 0.950 1.00 97.81 166 GLN A C 1
ATOM 1275 O O . GLN A 1 166 ? -5.943 -18.358 0.860 1.00 97.81 166 GLN A O 1
ATOM 1280 N N . PRO A 1 167 ? -6.728 -20.357 0.143 1.00 97.50 167 PRO A N 1
ATOM 1281 C CA . PRO A 1 167 ? -7.638 -19.808 -0.857 1.00 97.50 167 PRO A CA 1
ATOM 1282 C C . PRO A 1 167 ? -8.692 -18.843 -0.272 1.00 97.50 167 PRO A C 1
ATOM 1284 O O . PRO A 1 167 ? -9.024 -18.934 0.918 1.00 97.50 167 PRO A O 1
ATOM 1287 N N . PRO A 1 168 ? -9.252 -17.921 -1.084 1.00 97.88 168 PRO A N 1
ATOM 1288 C CA . PRO A 1 168 ? -10.196 -16.907 -0.610 1.00 97.88 168 PRO A CA 1
ATOM 1289 C C . PRO A 1 168 ? -11.426 -17.459 0.125 1.00 97.88 168 PRO A C 1
ATOM 1291 O O . PRO A 1 168 ? -11.843 -16.887 1.127 1.00 97.88 168 PRO A O 1
ATOM 1294 N N . ASP A 1 169 ? -12.003 -18.570 -0.323 1.00 98.00 169 ASP A N 1
ATOM 1295 C CA . ASP A 1 169 ? -13.182 -19.187 0.296 1.00 98.00 169 ASP A CA 1
ATOM 1296 C C . ASP A 1 169 ? -12.887 -19.700 1.717 1.00 98.00 169 ASP A C 1
ATOM 1298 O O . ASP A 1 169 ? -13.674 -19.474 2.640 1.00 98.00 169 ASP A O 1
ATOM 1302 N N . ILE A 1 170 ? -11.712 -20.306 1.920 1.00 98.12 170 ILE A N 1
ATOM 1303 C CA . ILE A 1 170 ? -11.241 -20.772 3.230 1.00 98.12 170 ILE A CA 1
ATOM 1304 C C . ILE A 1 170 ? -11.001 -19.584 4.164 1.00 98.12 170 ILE A C 1
ATOM 1306 O O . ILE A 1 170 ? -11.455 -19.599 5.310 1.00 98.12 170 ILE A O 1
ATOM 1310 N N . ARG A 1 171 ? -10.332 -18.532 3.667 1.00 98.31 171 ARG A N 1
ATOM 1311 C CA . ARG A 1 171 ? -10.104 -17.291 4.427 1.00 98.31 171 ARG A CA 1
ATOM 1312 C C . ARG A 1 171 ? -11.425 -16.648 4.834 1.00 98.31 171 ARG A C 1
ATOM 1314 O O . ARG A 1 171 ? -11.585 -16.282 5.994 1.00 98.31 171 ARG A O 1
ATOM 1321 N N . HIS A 1 172 ? -12.370 -16.532 3.901 1.00 98.50 172 HIS A N 1
ATOM 1322 C CA . HIS A 1 172 ? -13.691 -15.965 4.154 1.00 98.50 172 HIS A CA 1
ATOM 1323 C C . HIS A 1 172 ? -14.435 -16.752 5.241 1.00 98.50 172 HIS A C 1
ATOM 1325 O O . HIS A 1 172 ? -14.863 -16.159 6.228 1.00 98.50 172 HIS A O 1
ATOM 1331 N N . ARG A 1 173 ? -14.521 -18.085 5.127 1.00 98.38 173 ARG A N 1
ATOM 1332 C CA . ARG A 1 173 ? -15.198 -18.925 6.130 1.00 98.38 173 ARG A CA 1
ATOM 1333 C C . ARG A 1 173 ? -14.592 -18.761 7.527 1.00 98.38 173 ARG A C 1
ATOM 1335 O O . ARG A 1 173 ? -15.312 -18.436 8.465 1.00 98.38 173 ARG A O 1
ATOM 1342 N N . ALA A 1 174 ? -13.271 -18.888 7.650 1.00 98.25 174 ALA A N 1
ATOM 1343 C CA . ALA A 1 174 ? -12.581 -18.729 8.931 1.00 98.25 174 ALA A CA 1
ATOM 1344 C C . ALA A 1 174 ? -12.766 -17.322 9.533 1.00 98.25 174 ALA A C 1
ATOM 1346 O O . ALA A 1 174 ? -12.897 -17.168 10.746 1.00 98.25 174 ALA A O 1
ATOM 1347 N N . ARG A 1 175 ? -12.832 -16.275 8.701 1.00 98.38 175 ARG A N 1
ATOM 1348 C CA . ARG A 1 175 ? -13.130 -14.909 9.157 1.00 98.38 175 ARG A CA 1
ATOM 1349 C C . ARG A 1 175 ? -14.552 -14.767 9.688 1.00 98.38 175 ARG A C 1
ATOM 1351 O O . ARG A 1 175 ? -14.736 -14.089 10.697 1.00 98.38 175 ARG A O 1
ATOM 1358 N N . GLN A 1 176 ? -15.537 -15.393 9.046 1.00 98.62 176 GLN A N 1
ATOM 1359 C CA . GLN A 1 176 ? -16.919 -15.387 9.533 1.00 98.62 176 GLN A CA 1
ATOM 1360 C C . GLN A 1 176 ? -17.051 -16.143 10.864 1.00 98.62 176 GLN A C 1
ATOM 1362 O O . GLN A 1 176 ? -17.749 -15.673 11.757 1.00 98.62 176 GLN A O 1
ATOM 1367 N N . GLU A 1 177 ? -16.343 -17.263 11.025 1.00 98.31 177 GLU A N 1
ATOM 1368 C CA . GLU A 1 177 ? -16.380 -18.084 12.244 1.00 98.31 177 GLU A CA 1
ATOM 1369 C C . GLU A 1 177 ? -15.596 -17.468 13.415 1.00 98.31 177 GLU A C 1
ATOM 1371 O O . GLU A 1 177 ? -16.045 -17.527 14.560 1.00 98.31 177 GLU A O 1
ATOM 1376 N N . HIS A 1 178 ? -14.431 -16.866 13.152 1.00 98.38 178 HIS A N 1
ATOM 1377 C CA . HIS A 1 178 ? -13.495 -16.456 14.206 1.00 98.38 178 HIS A CA 1
ATOM 1378 C C . HIS A 1 178 ? -13.288 -14.941 14.302 1.00 98.38 178 HIS A C 1
ATOM 1380 O O . HIS A 1 178 ? -13.297 -14.387 15.401 1.00 98.38 178 HIS A O 1
ATOM 1386 N N . SER A 1 179 ? -13.122 -14.235 13.180 1.00 98.50 179 SER A N 1
ATOM 1387 C CA . SER A 1 179 ? -12.828 -12.790 13.194 1.00 98.50 179 SER A CA 1
ATOM 1388 C C . SER A 1 179 ? -14.069 -11.927 13.423 1.00 98.50 179 SER A C 1
ATOM 1390 O O . SER A 1 179 ? -13.980 -10.894 14.089 1.00 98.50 179 SER A O 1
ATOM 1392 N N . LYS A 1 180 ? -15.228 -12.323 12.886 1.00 98.56 180 LYS A N 1
ATOM 1393 C CA . LYS A 1 180 ? -16.472 -11.548 12.988 1.00 98.56 180 LYS A CA 1
ATOM 1394 C C . LYS A 1 180 ? -16.952 -11.377 14.440 1.00 98.56 180 LYS A C 1
ATOM 1396 O O . LYS A 1 180 ? -17.134 -10.220 14.825 1.00 98.56 180 LYS A O 1
ATOM 1401 N N . PRO A 1 181 ? -17.032 -12.429 15.285 1.00 98.56 181 PRO A N 1
ATOM 1402 C CA . PRO A 1 181 ? -17.402 -12.256 16.694 1.00 98.56 181 PRO A CA 1
ATOM 1403 C C . PRO A 1 181 ? -16.431 -11.344 17.462 1.00 98.56 181 PRO A C 1
ATOM 1405 O O . PRO A 1 181 ? -16.844 -10.528 18.285 1.00 98.56 181 PRO A O 1
ATOM 1408 N N . LEU A 1 182 ? -15.127 -11.427 17.163 1.00 98.50 182 LEU A N 1
ATOM 1409 C CA . LEU A 1 182 ? -14.110 -10.562 17.773 1.00 98.50 182 LEU A CA 1
ATOM 1410 C C . LEU A 1 182 ? -14.294 -9.089 17.381 1.00 98.50 182 LEU A C 1
ATOM 1412 O O . LEU A 1 182 ? -14.111 -8.199 18.216 1.00 98.50 182 LEU A O 1
ATOM 1416 N N . ILE A 1 183 ? -14.655 -8.823 16.123 1.00 98.44 183 ILE A N 1
ATOM 1417 C CA . ILE A 1 183 ? -14.939 -7.474 15.620 1.00 98.44 183 ILE A CA 1
ATOM 1418 C C . ILE A 1 183 ? -16.209 -6.905 16.249 1.00 98.44 183 ILE A C 1
ATOM 1420 O O . ILE A 1 183 ? -16.200 -5.741 16.648 1.00 98.44 183 ILE A O 1
ATOM 1424 N N . GLU A 1 184 ? -17.271 -7.698 16.373 1.00 98.31 184 GLU A N 1
ATOM 1425 C CA . GLU A 1 184 ? -18.522 -7.285 17.022 1.00 98.31 184 GLU A CA 1
ATOM 1426 C C . GLU A 1 184 ? -18.278 -6.930 18.496 1.00 98.31 184 GLU A C 1
ATOM 1428 O O . GLU A 1 184 ? -18.582 -5.814 18.919 1.00 98.31 184 GLU A O 1
ATOM 1433 N N . ALA A 1 185 ? -17.583 -7.796 19.239 1.00 98.25 185 ALA A N 1
ATOM 1434 C CA . ALA A 1 185 ? -17.212 -7.524 20.627 1.00 98.25 185 ALA A CA 1
ATOM 1435 C C . ALA A 1 185 ? -16.300 -6.290 20.765 1.00 98.25 185 ALA A C 1
ATOM 1437 O O . ALA A 1 185 ? -16.459 -5.478 21.677 1.00 98.25 185 ALA A O 1
ATOM 1438 N N . LEU A 1 186 ? -15.333 -6.109 19.856 1.00 98.38 186 LEU A N 1
ATOM 1439 C CA . LEU A 1 186 ? -14.506 -4.901 19.839 1.00 98.38 186 LEU A CA 1
ATOM 1440 C C . LEU A 1 186 ? -15.357 -3.656 19.563 1.00 98.38 186 LEU A C 1
ATOM 1442 O O . LEU A 1 186 ? -15.124 -2.618 20.182 1.00 98.38 186 LEU A O 1
ATOM 1446 N N . ARG A 1 187 ? -16.351 -3.734 18.671 1.00 98.19 187 ARG A N 1
ATOM 1447 C CA . ARG A 1 187 ? -17.216 -2.595 18.357 1.00 98.19 187 ARG A CA 1
ATOM 1448 C C . ARG A 1 187 ? -17.970 -2.103 19.589 1.00 98.19 187 ARG A C 1
ATOM 1450 O O . ARG A 1 187 ? -17.984 -0.898 19.837 1.00 98.19 187 ARG A O 1
ATOM 1457 N N . GLU A 1 188 ? -18.521 -3.018 20.379 1.00 98.06 188 GLU A N 1
ATOM 1458 C CA . GLU A 1 188 ? -19.223 -2.689 21.623 1.00 98.06 188 GLU A CA 1
ATOM 1459 C C . GLU A 1 188 ? -18.322 -1.952 22.618 1.00 98.06 188 GLU A C 1
ATOM 1461 O O . GLU A 1 188 ? -18.717 -0.920 23.170 1.00 98.06 188 GLU A O 1
ATOM 1466 N N . VAL A 1 189 ? -17.083 -2.428 22.796 1.00 97.88 189 VAL A N 1
ATOM 1467 C CA . VAL A 1 189 ? -16.082 -1.779 23.658 1.00 97.88 189 VAL A CA 1
ATOM 1468 C C . VAL A 1 189 ? -15.776 -0.361 23.176 1.00 97.88 189 VAL A C 1
ATOM 1470 O O . VAL A 1 189 ? -15.746 0.577 23.978 1.00 97.88 189 VAL A O 1
ATOM 1473 N N . LEU A 1 190 ? -15.565 -0.181 21.870 1.00 98.00 190 LEU A N 1
ATOM 1474 C CA . LEU A 1 190 ? -15.257 1.126 21.288 1.00 98.00 190 LEU A CA 1
ATOM 1475 C C . LEU A 1 190 ? -16.421 2.113 21.459 1.00 98.00 190 LEU A C 1
ATOM 1477 O O . LEU A 1 190 ? -16.196 3.262 21.848 1.00 98.00 190 LEU A O 1
ATOM 1481 N N . ASP A 1 191 ? -17.656 1.672 21.224 1.00 97.50 191 ASP A N 1
ATOM 1482 C CA . ASP A 1 191 ? -18.845 2.515 21.367 1.00 97.50 191 ASP A CA 1
ATOM 1483 C C . ASP A 1 191 ? -19.126 2.850 22.843 1.00 97.50 191 ASP A C 1
ATOM 1485 O O . ASP A 1 191 ? -19.455 3.993 23.173 1.00 97.50 191 ASP A O 1
ATOM 1489 N N . ALA A 1 192 ? -18.928 1.897 23.760 1.00 97.25 192 ALA A N 1
ATOM 1490 C CA . ALA A 1 192 ? -19.016 2.138 25.199 1.00 97.25 192 ALA A CA 1
ATOM 1491 C C . ALA A 1 192 ? -17.957 3.136 25.687 1.00 97.25 192 ALA A C 1
ATOM 1493 O O . ALA A 1 192 ? -18.263 4.028 26.483 1.00 97.25 192 ALA A O 1
ATOM 1494 N N . ALA A 1 193 ? -16.727 3.032 25.181 1.00 97.00 193 ALA A N 1
ATOM 1495 C CA . ALA A 1 193 ? -15.665 3.978 25.489 1.00 97.00 193 ALA A CA 1
ATOM 1496 C C . ALA A 1 193 ? -15.991 5.387 24.972 1.00 97.00 193 ALA A C 1
ATOM 1498 O O . ALA A 1 193 ? -15.831 6.358 25.712 1.00 97.00 193 ALA A O 1
ATOM 1499 N N . LEU A 1 194 ? -16.510 5.522 23.746 1.00 96.69 194 LEU A N 1
ATOM 1500 C CA . LEU A 1 194 ? -16.894 6.825 23.188 1.00 96.69 194 LEU A CA 1
ATOM 1501 C C . LEU A 1 194 ? -18.011 7.521 23.976 1.00 96.69 194 LEU A C 1
ATOM 1503 O O . LEU A 1 194 ? -17.997 8.746 24.055 1.00 96.69 194 LEU A O 1
ATOM 1507 N N . ARG A 1 195 ? -18.934 6.778 24.603 1.00 96.69 195 ARG A N 1
ATOM 1508 C CA . ARG A 1 195 ? -19.965 7.364 25.485 1.00 96.69 195 ARG A CA 1
ATOM 1509 C C . ARG A 1 195 ? -19.394 7.973 26.769 1.00 96.69 195 ARG A C 1
ATOM 1511 O O . ARG A 1 195 ? -20.015 8.852 27.354 1.00 96.69 195 ARG A O 1
ATOM 1518 N N . ARG A 1 196 ? -18.233 7.495 27.226 1.00 95.50 196 ARG A N 1
ATOM 1519 C CA . ARG A 1 196 ? -17.607 7.904 28.497 1.00 95.50 196 ARG A CA 1
ATOM 1520 C C . ARG A 1 196 ? -16.495 8.931 28.312 1.00 95.50 196 ARG A C 1
ATOM 1522 O O . ARG A 1 196 ? -16.185 9.679 29.235 1.00 95.50 196 ARG A O 1
ATOM 1529 N N . LEU A 1 197 ? -15.851 8.933 27.150 1.00 95.38 197 LEU A N 1
ATOM 1530 C CA . LEU A 1 197 ? -14.720 9.802 26.856 1.00 95.38 197 LEU A CA 1
ATOM 1531 C C . LEU A 1 197 ? -15.185 11.160 26.328 1.00 95.38 197 LEU A C 1
ATOM 1533 O O . LEU A 1 197 ? -16.066 11.252 25.478 1.00 95.38 197 LEU A O 1
ATOM 1537 N N . SER A 1 198 ? -14.513 12.228 26.762 1.00 95.75 198 SER A N 1
ATOM 1538 C CA . SER A 1 198 ? -14.687 13.542 26.138 1.00 95.75 198 SER A CA 1
ATOM 1539 C C . SER A 1 198 ? -14.271 13.484 24.659 1.00 95.75 198 SER A C 1
ATOM 1541 O O . SER A 1 198 ? -13.148 13.056 24.377 1.00 95.75 198 SER A O 1
ATOM 1543 N N . PRO A 1 199 ? -15.079 14.000 23.710 1.00 92.62 199 PRO A N 1
ATOM 1544 C CA . PRO A 1 199 ? -14.741 14.003 22.281 1.00 92.62 199 PRO A CA 1
ATOM 1545 C C . PRO A 1 199 ? -13.413 14.696 21.942 1.00 92.62 199 PRO A C 1
ATOM 1547 O O . PRO A 1 199 ? -12.818 14.448 20.893 1.00 92.62 199 PRO A O 1
ATOM 1550 N N . LYS A 1 200 ? -12.940 15.588 22.823 1.00 93.56 200 LYS A N 1
ATOM 1551 C CA . LYS A 1 200 ? -11.694 16.341 22.637 1.00 93.56 200 LYS A CA 1
ATOM 1552 C C . LYS A 1 200 ? -10.445 15.553 23.042 1.00 93.56 200 LYS A C 1
ATOM 1554 O O . LYS A 1 200 ? -9.349 15.959 22.644 1.00 93.56 200 LYS A O 1
ATOM 1559 N N . CYS A 1 201 ? -10.576 14.461 23.800 1.00 95.56 201 CYS A N 1
ATOM 1560 C CA . CYS A 1 201 ? -9.421 13.685 24.242 1.00 95.56 201 CYS A CA 1
ATOM 1561 C C . CYS A 1 201 ? -8.838 12.849 23.094 1.00 95.56 201 CYS A C 1
ATOM 1563 O O . CYS A 1 201 ? -9.536 12.454 22.156 1.00 95.56 201 CYS A O 1
ATOM 1565 N N . ASP A 1 202 ? -7.536 12.578 23.153 1.00 96.31 202 ASP A N 1
ATOM 1566 C CA . ASP A 1 202 ? -6.849 11.905 22.049 1.00 96.31 202 ASP A CA 1
ATOM 1567 C C . ASP A 1 202 ? -7.303 10.454 21.869 1.00 96.31 202 ASP A C 1
ATOM 1569 O O . ASP A 1 202 ? -7.362 9.973 20.737 1.00 96.31 202 ASP A O 1
ATOM 1573 N N . MET A 1 203 ? -7.722 9.790 22.951 1.00 96.75 203 MET A N 1
ATOM 1574 C CA . MET A 1 203 ? -8.286 8.445 22.871 1.00 96.75 203 MET A CA 1
ATOM 1575 C C . MET A 1 203 ? -9.624 8.431 22.121 1.00 96.75 203 MET A C 1
ATOM 1577 O O . MET A 1 203 ? -9.816 7.598 21.237 1.00 96.75 203 MET A O 1
ATOM 1581 N N . ALA A 1 204 ? -10.517 9.391 22.384 1.00 97.19 204 ALA A N 1
ATOM 1582 C CA . ALA A 1 204 ? -11.768 9.517 21.637 1.00 97.19 204 ALA A CA 1
ATOM 1583 C C . ALA A 1 204 ? -11.505 9.778 20.147 1.00 97.19 204 ALA A C 1
ATOM 1585 O O . ALA A 1 204 ? -12.141 9.161 19.296 1.00 97.19 204 ALA A O 1
ATOM 1586 N N . LYS A 1 205 ? -10.513 10.615 19.807 1.00 96.69 205 LYS A N 1
ATOM 1587 C CA . LYS A 1 205 ? -10.095 10.838 18.408 1.00 96.69 205 LYS A CA 1
ATOM 1588 C C . LYS A 1 205 ? -9.539 9.567 17.757 1.00 96.69 205 LYS A C 1
ATOM 1590 O O . LYS A 1 205 ? -9.812 9.320 16.582 1.00 96.69 205 LYS A O 1
ATOM 1595 N N . ALA A 1 206 ? -8.759 8.773 18.494 1.00 96.69 206 ALA A N 1
ATOM 1596 C CA . ALA A 1 206 ? -8.213 7.509 18.009 1.00 96.69 206 ALA A CA 1
ATOM 1597 C C . ALA A 1 206 ? -9.323 6.483 17.739 1.00 96.69 206 ALA A C 1
ATOM 1599 O O . ALA A 1 206 ? -9.330 5.881 16.669 1.00 96.69 206 ALA A O 1
ATOM 1600 N N . ILE A 1 207 ? -10.295 6.339 18.643 1.00 97.56 207 ILE A N 1
ATOM 1601 C CA . ILE A 1 207 ? -11.446 5.444 18.448 1.00 97.56 207 ILE A CA 1
ATOM 1602 C C . ILE A 1 207 ? -12.332 5.941 17.300 1.00 97.56 207 ILE A C 1
ATOM 1604 O O . ILE A 1 207 ? -12.659 5.171 16.399 1.00 97.56 207 ILE A O 1
ATOM 1608 N N . ALA A 1 208 ? -12.640 7.242 17.268 1.00 95.81 208 ALA A N 1
ATOM 1609 C CA . ALA A 1 208 ? -13.443 7.859 16.215 1.00 95.81 208 ALA A CA 1
ATOM 1610 C C . ALA A 1 208 ? -12.822 7.698 14.820 1.00 95.81 208 ALA A C 1
ATOM 1612 O O . ALA A 1 208 ? -13.536 7.691 13.820 1.00 95.81 208 ALA A O 1
ATOM 1613 N N . TYR A 1 209 ? -11.496 7.568 14.722 1.00 95.12 209 TYR A N 1
ATOM 1614 C CA . TYR A 1 209 ? -10.848 7.238 13.457 1.00 95.12 209 TYR A CA 1
ATOM 1615 C C . TYR A 1 209 ? -11.301 5.875 12.915 1.00 95.12 209 TYR A C 1
ATOM 1617 O O . TYR A 1 209 ? -11.600 5.780 11.723 1.00 95.12 209 TYR A O 1
ATOM 1625 N N . GLY A 1 210 ? -11.356 4.853 13.774 1.00 94.25 210 GLY A N 1
ATOM 1626 C CA . GLY A 1 210 ? -11.792 3.510 13.400 1.00 94.25 210 GLY A CA 1
ATOM 1627 C C . GLY A 1 210 ? -13.303 3.432 13.191 1.00 94.25 210 GLY A C 1
ATOM 1628 O O . GLY A 1 210 ? -13.756 3.006 12.132 1.00 94.25 210 GLY A O 1
ATOM 1629 N N . THR A 1 211 ? -14.099 3.913 14.150 1.00 95.94 211 THR A N 1
ATOM 1630 C CA . THR A 1 211 ? -15.566 3.759 14.108 1.00 95.94 211 THR A CA 1
ATOM 1631 C C . THR A 1 211 ? -16.220 4.492 12.936 1.00 95.94 211 THR A C 1
ATOM 1633 O O . THR A 1 211 ? -17.168 3.967 12.353 1.00 95.94 211 THR A O 1
ATOM 1636 N N . LYS A 1 212 ? -15.681 5.645 12.508 1.00 95.06 212 LYS A N 1
ATOM 1637 C CA . LYS A 1 212 ? -16.152 6.366 11.307 1.00 95.06 212 LYS A CA 1
ATOM 1638 C C . LYS A 1 212 ? -15.913 5.614 9.995 1.00 95.06 212 LYS A C 1
ATOM 1640 O O . LYS A 1 212 ? -16.550 5.934 9.001 1.00 95.06 212 LYS A O 1
ATOM 1645 N N . ARG A 1 213 ? -14.988 4.651 9.977 1.00 94.75 213 ARG A N 1
ATOM 1646 C CA . ARG A 1 213 ? -14.600 3.865 8.790 1.00 94.75 213 ARG A CA 1
ATOM 1647 C C . ARG A 1 213 ? -14.878 2.384 8.976 1.00 94.75 213 ARG A C 1
ATOM 1649 O O . ARG A 1 213 ? -14.252 1.552 8.330 1.00 94.75 213 ARG A O 1
ATOM 1656 N N . TRP A 1 214 ? -15.787 2.047 9.884 1.00 97.25 214 TRP A N 1
ATOM 1657 C CA . TRP A 1 214 ? -15.974 0.667 10.304 1.00 97.25 214 TRP A CA 1
ATOM 1658 C C . TRP A 1 214 ? -16.319 -0.248 9.135 1.00 97.25 214 TRP A C 1
ATOM 1660 O O . TRP A 1 214 ? -15.662 -1.263 8.976 1.00 97.25 214 TRP A O 1
ATOM 1670 N N . ALA A 1 215 ? -17.223 0.181 8.246 1.00 96.88 215 ALA A N 1
ATOM 1671 C CA . ALA A 1 215 ? -17.567 -0.573 7.041 1.00 96.88 215 ALA A CA 1
ATOM 1672 C C . ALA A 1 215 ? -16.342 -0.884 6.158 1.00 96.88 215 ALA A C 1
ATOM 1674 O O . ALA A 1 215 ? -16.220 -1.986 5.638 1.00 96.88 215 ALA A O 1
ATOM 1675 N N . ALA A 1 216 ? -15.406 0.059 6.012 1.00 97.44 216 ALA A N 1
ATOM 1676 C CA . ALA A 1 216 ? -14.171 -0.165 5.265 1.00 97.44 216 ALA A CA 1
ATOM 1677 C C . ALA A 1 216 ? -13.155 -1.026 6.030 1.00 97.44 216 ALA A C 1
ATOM 1679 O O . ALA A 1 216 ? -12.413 -1.781 5.406 1.00 97.44 216 ALA A O 1
ATOM 1680 N N . LEU A 1 217 ? -13.114 -0.928 7.364 1.00 97.81 217 LEU A N 1
ATOM 1681 C CA . LEU A 1 217 ? -12.259 -1.759 8.216 1.00 97.81 217 LEU A CA 1
ATOM 1682 C C . LEU A 1 217 ? -12.748 -3.204 8.293 1.00 97.81 217 LEU A C 1
ATOM 1684 O O . LEU A 1 217 ? -11.925 -4.099 8.430 1.00 97.81 217 LEU A O 1
ATOM 1688 N N . THR A 1 218 ? -14.052 -3.458 8.221 1.00 98.12 218 THR A N 1
ATOM 1689 C CA . THR A 1 218 ? -14.616 -4.812 8.310 1.00 98.12 218 THR A CA 1
ATOM 1690 C C . THR A 1 218 ? -14.761 -5.491 6.957 1.00 98.12 218 THR A C 1
ATOM 1692 O O . THR A 1 218 ? -14.992 -6.690 6.923 1.00 98.12 218 THR A O 1
ATOM 1695 N N . ARG A 1 219 ? -14.558 -4.776 5.845 1.00 97.69 219 ARG A N 1
ATOM 1696 C CA . ARG A 1 219 ? -14.747 -5.312 4.489 1.00 97.69 219 ARG A CA 1
ATOM 1697 C C . ARG A 1 219 ? -13.891 -6.538 4.169 1.00 97.69 219 ARG A C 1
ATOM 1699 O O . ARG A 1 219 ? -14.287 -7.367 3.363 1.00 97.69 219 ARG A O 1
ATOM 1706 N N . PHE A 1 220 ? -12.737 -6.696 4.822 1.00 97.56 220 PHE A N 1
ATOM 1707 C CA . PHE A 1 220 ? -11.921 -7.904 4.658 1.00 97.56 220 PHE A CA 1
ATOM 1708 C C . PHE A 1 220 ? -12.625 -9.184 5.145 1.00 97.56 220 PHE A C 1
ATOM 1710 O O . PHE A 1 220 ? -12.232 -10.276 4.741 1.00 97.56 220 PHE A O 1
ATOM 1717 N N . LEU A 1 221 ? -13.654 -9.073 5.991 1.00 98.12 221 LEU A N 1
ATOM 1718 C CA . LEU A 1 221 ? -14.487 -10.206 6.391 1.00 98.12 221 LEU A CA 1
ATOM 1719 C C . LEU A 1 221 ? -15.333 -10.733 5.229 1.00 98.12 221 LEU A C 1
ATOM 1721 O O . LEU A 1 221 ? -15.601 -11.929 5.192 1.00 98.12 221 LEU A O 1
ATOM 1725 N N . ASP A 1 222 ? -15.721 -9.856 4.302 1.00 97.19 222 ASP A N 1
ATOM 1726 C CA . ASP A 1 222 ? -16.694 -10.147 3.244 1.00 97.19 222 ASP A CA 1
ATOM 1727 C C . ASP A 1 222 ? -16.043 -10.789 2.007 1.00 97.19 222 ASP A C 1
ATOM 1729 O O . ASP A 1 222 ? -16.708 -11.479 1.241 1.00 97.19 222 ASP A O 1
ATOM 1733 N N . ASP A 1 223 ? -14.735 -10.593 1.806 1.00 97.50 223 ASP A N 1
ATOM 1734 C CA . ASP A 1 223 ? -14.000 -11.146 0.663 1.00 97.50 223 ASP A CA 1
ATOM 1735 C C . ASP A 1 223 ? -12.610 -11.653 1.082 1.00 97.50 223 ASP A C 1
ATOM 1737 O O . ASP A 1 223 ? -11.756 -10.915 1.587 1.00 97.50 223 ASP A O 1
ATOM 1741 N N . GLY A 1 224 ? -12.366 -12.945 0.846 1.00 97.00 224 GLY A N 1
ATOM 1742 C CA . GLY A 1 224 ? -11.129 -13.640 1.204 1.00 97.00 224 GLY A CA 1
ATOM 1743 C C . GLY A 1 224 ? -9.871 -13.183 0.461 1.00 97.00 224 GLY A C 1
ATOM 1744 O O . GLY A 1 224 ? -8.762 -13.511 0.887 1.00 97.00 224 GLY A O 1
ATOM 1745 N N . ARG A 1 225 ? -10.002 -12.420 -0.630 1.00 96.25 225 ARG A N 1
ATOM 1746 C CA . ARG A 1 225 ? -8.872 -11.812 -1.356 1.00 96.25 225 ARG A CA 1
ATOM 1747 C C . ARG A 1 225 ? -8.314 -10.594 -0.624 1.00 96.25 225 ARG A C 1
ATOM 1749 O O . ARG A 1 225 ? -7.150 -10.234 -0.801 1.00 96.25 225 ARG A O 1
ATOM 1756 N N . LEU A 1 226 ? -9.135 -9.947 0.199 1.00 97.62 226 LEU A N 1
ATOM 1757 C CA . LEU A 1 226 ? -8.770 -8.723 0.897 1.00 97.62 226 LEU A CA 1
ATOM 1758 C C . LEU A 1 226 ? -7.880 -9.000 2.106 1.00 97.62 226 LEU A C 1
ATOM 1760 O O . LEU A 1 226 ? -8.030 -9.999 2.815 1.00 97.62 226 LEU A O 1
ATOM 1764 N N . GLU A 1 227 ? -6.976 -8.063 2.369 1.00 96.88 227 GLU A N 1
ATOM 1765 C CA . GLU A 1 227 ? -6.098 -8.093 3.533 1.00 96.88 227 GLU A CA 1
ATOM 1766 C C . GLU A 1 227 ? -6.650 -7.246 4.682 1.00 96.88 227 GLU A C 1
ATOM 1768 O O . GLU A 1 227 ? -7.220 -6.178 4.466 1.00 96.88 227 GLU A O 1
ATOM 1773 N N . ILE A 1 228 ? -6.374 -7.649 5.925 1.00 96.88 228 ILE A N 1
ATOM 1774 C CA . ILE A 1 228 ? -6.670 -6.839 7.121 1.00 96.88 228 ILE A CA 1
ATOM 1775 C C . ILE A 1 228 ? -5.899 -5.496 7.142 1.00 96.88 228 ILE A C 1
ATOM 1777 O O . ILE A 1 228 ? -6.211 -4.577 7.901 1.00 96.88 228 ILE A O 1
ATOM 1781 N N . GLY A 1 229 ? -4.848 -5.350 6.330 1.00 94.38 229 GLY A N 1
ATOM 1782 C CA . GLY A 1 229 ? -4.035 -4.140 6.297 1.00 94.38 229 GLY A CA 1
ATOM 1783 C C . GLY A 1 229 ? -3.288 -3.920 4.989 1.00 94.38 229 GLY A C 1
ATOM 1784 O O . GLY A 1 229 ? -3.233 -4.775 4.114 1.00 94.38 229 GLY A O 1
ATOM 1785 N N . ASN A 1 230 ? -2.647 -2.759 4.894 1.00 94.69 230 ASN A N 1
ATOM 1786 C CA . ASN A 1 230 ? -1.957 -2.284 3.698 1.00 94.69 230 ASN A CA 1
ATOM 1787 C C . ASN A 1 230 ? -0.446 -2.598 3.689 1.00 94.69 230 ASN A C 1
ATOM 1789 O O . ASN A 1 230 ? 0.366 -1.904 3.077 1.00 94.69 230 ASN A O 1
ATOM 1793 N N . ASN A 1 231 ? -0.046 -3.670 4.378 1.00 91.62 231 ASN A N 1
ATOM 1794 C CA . ASN A 1 231 ? 1.364 -4.016 4.580 1.00 91.62 231 ASN A CA 1
ATOM 1795 C C . ASN A 1 231 ? 2.112 -4.306 3.266 1.00 91.62 231 ASN A C 1
ATOM 1797 O O . ASN A 1 231 ? 3.342 -4.296 3.242 1.00 91.62 231 ASN A O 1
ATOM 1801 N N . ILE A 1 232 ? 1.407 -4.625 2.178 1.00 94.56 232 ILE A N 1
ATOM 1802 C CA . ILE A 1 232 ? 2.009 -4.838 0.856 1.00 94.56 232 ILE A CA 1
ATOM 1803 C C . ILE A 1 232 ? 2.605 -3.524 0.325 1.00 94.56 232 ILE A C 1
ATOM 1805 O O . ILE A 1 232 ? 3.809 -3.485 0.059 1.00 94.56 232 ILE A O 1
ATOM 1809 N N . ALA A 1 233 ? 1.827 -2.437 0.277 1.00 95.62 233 ALA A N 1
ATOM 1810 C CA . ALA A 1 233 ? 2.327 -1.124 -0.142 1.00 95.62 233 ALA A CA 1
ATOM 1811 C C . ALA A 1 233 ? 3.414 -0.588 0.810 1.00 95.62 233 ALA A C 1
ATOM 1813 O O . ALA A 1 233 ? 4.470 -0.133 0.362 1.00 95.62 233 ALA A O 1
ATOM 1814 N N . GLU A 1 234 ? 3.232 -0.738 2.126 1.00 91.69 234 GLU A N 1
ATOM 1815 C CA . GLU A 1 234 ? 4.231 -0.303 3.116 1.00 91.69 234 GLU A CA 1
ATOM 1816 C C . GLU A 1 234 ? 5.581 -1.028 2.939 1.00 91.69 234 GLU A C 1
ATOM 1818 O O . GLU A 1 234 ? 6.657 -0.416 2.999 1.00 91.69 234 GLU A O 1
ATOM 1823 N N . ARG A 1 235 ? 5.552 -2.347 2.684 1.00 92.25 235 ARG A N 1
ATOM 1824 C CA . ARG A 1 235 ? 6.763 -3.135 2.394 1.00 92.25 235 ARG A CA 1
ATOM 1825 C C . ARG A 1 235 ? 7.429 -2.680 1.102 1.00 92.25 235 ARG A C 1
ATOM 1827 O O . ARG A 1 235 ? 8.658 -2.584 1.075 1.00 92.25 235 ARG A O 1
ATOM 1834 N N . ALA A 1 236 ? 6.652 -2.353 0.073 1.00 94.12 236 ALA A N 1
ATOM 1835 C CA . ALA A 1 236 ? 7.180 -1.804 -1.167 1.00 94.12 236 ALA A CA 1
ATOM 1836 C C . ALA A 1 236 ? 7.891 -0.455 -0.914 1.00 94.12 236 ALA A C 1
ATOM 1838 O O . ALA A 1 236 ? 9.021 -0.239 -1.360 1.00 94.12 236 ALA A O 1
ATOM 1839 N N . LEU A 1 237 ? 7.332 0.441 -0.099 1.00 94.25 237 LEU A N 1
ATOM 1840 C CA . LEU A 1 237 ? 7.977 1.725 0.230 1.00 94.25 237 LEU A CA 1
ATOM 1841 C C . LEU A 1 237 ? 9.221 1.604 1.122 1.00 94.25 237 LEU A C 1
ATOM 1843 O O . LEU A 1 237 ? 10.055 2.517 1.158 1.00 94.25 237 LEU A O 1
ATOM 1847 N N . ARG A 1 238 ? 9.414 0.476 1.816 1.00 90.88 238 ARG A N 1
ATOM 1848 C CA . ARG A 1 238 ? 10.548 0.280 2.735 1.00 90.88 238 ARG A CA 1
ATOM 1849 C C . ARG A 1 238 ? 11.911 0.467 2.063 1.00 90.88 238 ARG A C 1
ATOM 1851 O O . ARG A 1 238 ? 12.821 1.011 2.689 1.00 90.88 238 ARG A O 1
ATOM 1858 N N . GLY A 1 239 ? 12.060 0.047 0.805 1.00 87.06 239 GLY A N 1
ATOM 1859 C CA . GLY A 1 239 ? 13.305 0.223 0.048 1.00 87.06 239 GLY A CA 1
ATOM 1860 C C . GLY A 1 239 ? 13.671 1.697 -0.140 1.00 87.06 239 GLY A C 1
ATOM 1861 O O . GLY A 1 239 ? 14.819 2.087 0.075 1.00 87.06 239 GLY A O 1
ATOM 1862 N N . VAL A 1 240 ? 12.674 2.528 -0.447 1.00 90.00 240 VAL A N 1
ATOM 1863 C CA . VAL A 1 240 ? 12.819 3.983 -0.594 1.00 90.00 240 VAL A CA 1
ATOM 1864 C C . VAL A 1 240 ? 13.186 4.608 0.751 1.00 90.00 240 VAL A C 1
ATOM 1866 O O . VAL A 1 240 ? 14.138 5.380 0.841 1.00 90.00 240 VAL A O 1
ATOM 1869 N N . ALA A 1 241 ? 12.486 4.218 1.820 1.00 88.56 241 ALA A N 1
ATOM 1870 C CA . ALA A 1 241 ? 12.724 4.737 3.163 1.00 88.56 241 ALA A CA 1
ATOM 1871 C C . ALA A 1 241 ? 14.135 4.430 3.693 1.00 88.56 241 ALA A C 1
ATOM 1873 O O . ALA A 1 241 ? 14.768 5.299 4.294 1.00 88.56 241 ALA A O 1
ATOM 1874 N N . ILE A 1 242 ? 14.647 3.217 3.460 1.00 88.56 242 ILE A N 1
ATOM 1875 C CA . ILE A 1 242 ? 16.034 2.855 3.796 1.00 88.56 242 ILE A CA 1
ATOM 1876 C C . ILE A 1 242 ? 17.013 3.651 2.924 1.00 88.56 242 ILE A C 1
ATOM 1878 O O . ILE A 1 242 ? 18.009 4.167 3.434 1.00 88.56 242 ILE A O 1
ATOM 1882 N N . GLY A 1 243 ? 16.697 3.794 1.634 1.00 85.88 243 GLY A N 1
ATOM 1883 C CA . GLY A 1 243 ? 17.506 4.515 0.656 1.00 85.88 243 GLY A CA 1
ATOM 1884 C C . GLY A 1 243 ? 17.747 5.984 0.999 1.00 85.88 243 GLY A C 1
ATOM 1885 O O . GLY A 1 243 ? 18.798 6.498 0.643 1.00 85.88 243 GLY A O 1
ATOM 1886 N N . ARG A 1 244 ? 16.868 6.639 1.769 1.00 84.31 244 ARG A N 1
ATOM 1887 C CA . ARG A 1 244 ? 17.043 8.037 2.225 1.00 84.31 244 ARG A CA 1
ATOM 1888 C C . ARG A 1 244 ? 18.306 8.294 3.055 1.00 84.31 244 ARG A C 1
ATOM 1890 O O . ARG A 1 244 ? 18.642 9.440 3.320 1.00 84.31 244 ARG A O 1
ATOM 1897 N N . ARG A 1 245 ? 19.002 7.247 3.509 1.00 86.06 245 ARG A N 1
ATOM 1898 C CA . ARG A 1 245 ? 20.334 7.384 4.129 1.00 86.06 245 ARG A CA 1
ATOM 1899 C C . ARG A 1 245 ? 21.463 7.508 3.103 1.00 86.06 245 ARG A C 1
ATOM 1901 O O . ARG A 1 245 ? 22.550 7.934 3.463 1.00 86.06 245 ARG A O 1
ATOM 1908 N N . ASN A 1 246 ? 21.189 7.134 1.856 1.00 85.69 246 ASN A N 1
ATOM 1909 C CA . ASN A 1 246 ? 22.140 7.059 0.750 1.00 85.69 246 ASN A CA 1
ATOM 1910 C C . ASN A 1 246 ? 21.910 8.159 -0.300 1.00 85.69 246 ASN A C 1
ATOM 1912 O O . ASN A 1 246 ? 22.785 8.401 -1.125 1.00 85.69 246 ASN A O 1
ATOM 1916 N N . TRP A 1 247 ? 20.750 8.821 -0.294 1.00 87.12 247 TRP A N 1
ATOM 1917 C CA . TRP A 1 247 ? 20.443 9.956 -1.164 1.00 87.12 247 TRP A CA 1
ATOM 1918 C C . TRP A 1 247 ? 19.658 11.026 -0.397 1.00 87.12 247 TRP A C 1
ATOM 1920 O O . TRP A 1 247 ? 18.858 10.704 0.480 1.00 87.12 247 TRP A O 1
ATOM 1930 N N . LEU A 1 248 ? 19.902 12.300 -0.724 1.00 86.12 248 LEU A N 1
ATOM 1931 C CA . LEU A 1 248 ? 19.317 13.452 -0.022 1.00 86.12 248 LEU A CA 1
ATOM 1932 C C . LEU A 1 248 ? 18.053 13.992 -0.705 1.00 86.12 248 LEU A C 1
ATOM 1934 O O . LEU A 1 248 ? 17.101 14.374 -0.030 1.00 86.12 248 LEU A O 1
ATOM 1938 N N . PHE A 1 249 ? 18.050 14.033 -2.038 1.00 89.19 249 PHE A N 1
ATOM 1939 C CA . PHE A 1 249 ? 16.967 14.581 -2.854 1.00 89.19 249 PHE A CA 1
ATOM 1940 C C . PHE A 1 249 ? 16.980 13.994 -4.271 1.00 89.19 249 PHE A C 1
ATOM 1942 O O . PHE A 1 249 ? 18.010 13.504 -4.744 1.00 89.19 249 PHE A O 1
ATOM 1949 N N . ALA A 1 250 ? 15.851 14.101 -4.969 1.00 90.38 250 ALA A N 1
ATOM 1950 C CA . ALA A 1 250 ? 15.798 14.024 -6.422 1.00 90.38 250 ALA A CA 1
ATOM 1951 C C . ALA A 1 250 ? 16.347 15.329 -7.024 1.00 90.38 250 ALA A C 1
ATOM 1953 O O . ALA A 1 250 ? 16.010 16.421 -6.567 1.00 90.38 250 ALA A O 1
ATOM 1954 N N . GLY A 1 251 ? 17.201 15.224 -8.045 1.00 88.56 251 GLY A N 1
ATOM 1955 C CA . GLY A 1 251 ? 17.853 16.393 -8.654 1.00 88.56 251 GLY A CA 1
ATOM 1956 C C . GLY A 1 251 ? 16.913 17.303 -9.455 1.00 88.56 251 GLY A C 1
ATOM 1957 O O . GLY A 1 251 ? 17.247 18.451 -9.710 1.00 88.56 251 GLY A O 1
ATOM 1958 N N . SER A 1 252 ? 15.747 16.795 -9.850 1.00 90.75 252 SER A N 1
ATOM 1959 C CA . SER A 1 252 ? 14.692 17.522 -10.560 1.00 90.75 252 SER A CA 1
ATOM 1960 C C . SER A 1 252 ? 13.396 16.707 -10.519 1.00 90.75 252 SER A C 1
ATOM 1962 O O . SER A 1 252 ? 13.410 15.545 -10.096 1.00 90.75 252 SER A O 1
ATOM 1964 N N . ARG A 1 253 ? 12.288 17.275 -11.016 1.00 90.06 253 ARG A N 1
ATOM 1965 C CA . ARG A 1 253 ? 11.030 16.536 -11.242 1.00 90.06 253 ARG A CA 1
ATOM 1966 C C . ARG A 1 253 ? 11.250 15.287 -12.103 1.00 90.06 253 ARG A C 1
ATOM 1968 O O . ARG A 1 253 ? 10.896 14.191 -11.684 1.00 90.06 253 ARG A O 1
ATOM 1975 N N . VAL A 1 254 ? 11.934 15.443 -13.237 1.00 91.19 254 VAL A N 1
ATOM 1976 C CA . VAL A 1 254 ? 12.283 14.334 -14.143 1.00 91.19 254 VAL A CA 1
ATOM 1977 C C . VAL A 1 254 ? 13.168 13.297 -13.439 1.00 91.19 254 VAL A C 1
ATOM 1979 O O . VAL A 1 254 ? 13.045 12.098 -13.668 1.00 91.19 254 VAL A O 1
ATOM 1982 N N . GLY A 1 255 ? 14.046 13.730 -12.528 1.00 91.69 255 GLY A N 1
ATOM 1983 C CA . GLY A 1 255 ? 14.812 12.817 -11.678 1.00 91.69 255 GLY A CA 1
ATOM 1984 C C . GLY A 1 255 ? 13.929 11.957 -10.765 1.00 91.69 255 GLY A C 1
ATOM 1985 O O . GLY A 1 255 ? 14.222 10.778 -10.575 1.00 91.69 255 GLY A O 1
ATOM 1986 N N . GLY A 1 256 ? 12.842 12.522 -10.232 1.00 93.31 256 GLY A N 1
ATOM 1987 C CA . GLY A 1 256 ? 11.836 11.791 -9.456 1.00 93.31 256 GLY A CA 1
ATOM 1988 C C . GLY A 1 256 ? 11.064 10.773 -10.299 1.00 93.31 256 GLY A C 1
ATOM 1989 O O . GLY A 1 256 ? 10.907 9.627 -9.880 1.00 93.31 256 GLY A O 1
ATOM 1990 N N . GLU A 1 257 ? 10.660 11.158 -11.510 1.00 94.50 257 GLU A N 1
ATOM 1991 C CA . GLU A 1 257 ? 9.978 10.282 -12.478 1.00 94.50 257 GLU A CA 1
ATOM 1992 C C . GLU A 1 257 ? 10.864 9.089 -12.880 1.00 94.50 257 GLU A C 1
ATOM 1994 O O . GLU A 1 257 ? 10.442 7.937 -12.777 1.00 94.50 257 GLU A O 1
ATOM 1999 N N . ARG A 1 258 ? 12.139 9.339 -13.211 1.00 94.38 258 ARG A N 1
ATOM 2000 C CA . ARG A 1 258 ? 13.127 8.283 -13.510 1.00 94.38 258 ARG A CA 1
ATOM 2001 C C . ARG A 1 258 ? 13.339 7.335 -12.332 1.00 94.38 258 ARG A C 1
ATOM 2003 O O . ARG A 1 258 ? 13.447 6.124 -12.518 1.00 94.38 258 ARG A O 1
ATOM 2010 N N . ALA A 1 259 ? 13.389 7.868 -11.109 1.00 93.62 259 ALA A N 1
ATOM 2011 C CA . ALA A 1 259 ? 13.493 7.038 -9.915 1.00 93.62 259 ALA A CA 1
ATOM 2012 C C . ALA A 1 259 ? 12.258 6.138 -9.752 1.00 93.62 259 ALA A C 1
ATOM 2014 O O . ALA A 1 259 ? 12.413 4.956 -9.449 1.00 93.62 259 ALA A O 1
ATOM 2015 N N . ALA A 1 260 ? 11.051 6.661 -9.990 1.00 96.12 260 ALA A N 1
ATOM 2016 C CA . ALA A 1 260 ? 9.815 5.881 -9.944 1.00 96.12 260 ALA A CA 1
ATOM 2017 C C . ALA A 1 260 ? 9.803 4.746 -10.986 1.00 96.12 260 ALA A C 1
ATOM 2019 O O . ALA A 1 260 ? 9.490 3.603 -10.644 1.00 96.12 260 ALA A O 1
ATOM 2020 N N . ALA A 1 261 ? 10.228 5.020 -12.222 1.00 96.00 261 ALA A N 1
ATOM 2021 C CA . ALA A 1 261 ? 10.364 4.006 -13.270 1.00 96.00 261 ALA A CA 1
ATOM 2022 C C . ALA A 1 261 ? 11.299 2.858 -12.839 1.00 96.00 261 ALA A C 1
ATOM 2024 O O . ALA A 1 261 ? 10.936 1.683 -12.887 1.00 96.00 261 ALA A O 1
ATOM 2025 N N . ILE A 1 262 ? 12.475 3.188 -12.302 1.00 94.69 262 ILE A N 1
ATOM 2026 C CA . ILE A 1 262 ? 13.440 2.182 -11.840 1.00 94.69 262 ILE A CA 1
ATOM 2027 C C . ILE A 1 262 ? 12.911 1.411 -10.618 1.00 94.69 262 ILE A C 1
ATOM 2029 O O . ILE A 1 262 ? 13.057 0.188 -10.549 1.00 94.69 262 ILE A O 1
ATOM 2033 N N . TYR A 1 263 ? 12.265 2.085 -9.659 1.00 95.56 263 TYR A N 1
ATOM 2034 C CA . TYR A 1 263 ? 11.666 1.417 -8.498 1.00 95.56 263 TYR A CA 1
ATOM 2035 C C . TYR A 1 263 ? 10.556 0.438 -8.893 1.00 95.56 263 TYR A C 1
ATOM 2037 O O . TYR A 1 263 ? 10.484 -0.636 -8.294 1.00 95.56 263 TYR A O 1
ATOM 2045 N N . THR A 1 264 ? 9.759 0.764 -9.914 1.00 97.00 264 THR A N 1
ATOM 2046 C CA . THR A 1 264 ? 8.731 -0.122 -10.491 1.00 97.00 264 THR A CA 1
ATOM 2047 C C . THR A 1 264 ? 9.330 -1.460 -10.909 1.00 97.00 264 THR A C 1
ATOM 2049 O O . THR A 1 264 ? 8.901 -2.517 -10.439 1.00 97.00 264 THR A O 1
ATOM 2052 N N . VAL A 1 265 ? 10.392 -1.425 -11.717 1.00 95.38 265 VAL A N 1
ATOM 2053 C CA . VAL A 1 265 ? 11.054 -2.643 -12.200 1.00 95.38 265 VAL A CA 1
ATOM 2054 C C . VAL A 1 265 ? 11.717 -3.402 -11.052 1.00 95.38 265 VAL A C 1
ATOM 2056 O O . VAL A 1 265 ? 11.511 -4.608 -10.903 1.00 95.38 265 VAL A O 1
ATOM 2059 N N . ILE A 1 266 ? 12.465 -2.704 -10.190 1.00 94.31 266 ILE A N 1
ATOM 2060 C CA . ILE A 1 266 ? 13.187 -3.336 -9.078 1.00 94.31 266 ILE A CA 1
ATOM 2061 C C . ILE A 1 266 ? 12.232 -4.043 -8.119 1.00 94.31 266 ILE A C 1
ATOM 2063 O O . ILE A 1 266 ? 12.522 -5.156 -7.677 1.00 94.31 266 ILE A O 1
ATOM 2067 N N . GLN A 1 267 ? 11.126 -3.399 -7.755 1.00 95.00 267 GLN A N 1
ATOM 2068 C CA . GLN A 1 267 ? 10.217 -3.952 -6.758 1.00 95.00 267 GLN A CA 1
ATOM 2069 C C . GLN A 1 267 ? 9.342 -5.052 -7.322 1.00 95.00 267 GLN A C 1
ATOM 2071 O O . GLN A 1 267 ? 9.130 -6.043 -6.630 1.00 95.00 267 GLN A O 1
ATOM 2076 N N . THR A 1 268 ? 8.951 -4.953 -8.590 1.00 95.19 268 THR A N 1
ATOM 2077 C CA . THR A 1 268 ? 8.307 -6.066 -9.291 1.00 95.19 268 THR A CA 1
ATOM 2078 C C . THR A 1 268 ? 9.242 -7.282 -9.356 1.00 95.19 268 THR A C 1
ATOM 2080 O O . THR A 1 268 ? 8.829 -8.389 -9.018 1.00 95.19 268 THR A O 1
ATOM 2083 N N . CYS A 1 269 ? 10.532 -7.103 -9.668 1.00 93.62 269 CYS A N 1
ATOM 2084 C CA . CYS A 1 269 ? 11.505 -8.205 -9.637 1.00 93.62 269 CYS A CA 1
ATOM 2085 C C . CYS A 1 269 ? 11.636 -8.819 -8.236 1.00 93.62 269 CYS A C 1
ATOM 2087 O O . CYS A 1 269 ? 11.515 -10.032 -8.072 1.00 93.62 269 CYS A O 1
ATOM 2089 N N . LYS A 1 270 ? 11.822 -7.982 -7.206 1.00 91.56 270 LYS A N 1
ATOM 2090 C CA . LYS A 1 270 ? 11.971 -8.437 -5.814 1.00 91.56 270 LYS A CA 1
ATOM 2091 C C . LYS A 1 270 ? 10.743 -9.165 -5.295 1.00 91.56 270 LYS A C 1
ATOM 2093 O O . LYS A 1 270 ? 10.900 -10.178 -4.619 1.00 91.56 270 LYS A O 1
ATOM 2098 N N . ALA A 1 271 ? 9.550 -8.656 -5.600 1.00 90.62 271 ALA A N 1
ATOM 2099 C CA . ALA A 1 271 ? 8.304 -9.324 -5.269 1.00 90.62 271 ALA A CA 1
ATOM 2100 C C . ALA A 1 271 ? 8.324 -10.733 -5.862 1.00 90.62 271 ALA A C 1
ATOM 2102 O O . ALA A 1 271 ? 8.106 -11.692 -5.148 1.00 90.62 271 ALA A O 1
ATOM 2103 N N . ASN A 1 272 ? 8.717 -10.911 -7.116 1.00 90.94 272 ASN A N 1
ATOM 2104 C CA . ASN A 1 272 ? 8.726 -12.230 -7.754 1.00 90.94 272 ASN A CA 1
ATOM 2105 C C . ASN A 1 272 ? 10.005 -13.063 -7.536 1.00 90.94 272 ASN A C 1
ATOM 2107 O O . ASN A 1 272 ? 10.170 -14.095 -8.176 1.00 90.94 272 ASN A O 1
ATOM 2111 N N . GLY A 1 273 ? 10.907 -12.662 -6.633 1.00 89.62 273 GLY A N 1
ATOM 2112 C CA . GLY A 1 273 ? 12.136 -13.419 -6.352 1.00 89.62 273 GLY A CA 1
ATOM 2113 C C . GLY A 1 273 ? 13.176 -13.395 -7.482 1.00 89.62 273 GLY A C 1
ATOM 2114 O O . GLY A 1 273 ? 14.061 -14.245 -7.517 1.00 89.62 273 GLY A O 1
ATOM 2115 N N . VAL A 1 274 ? 13.085 -12.424 -8.391 1.00 91.19 274 VAL A N 1
ATOM 2116 C CA . VAL A 1 274 ? 14.019 -12.220 -9.506 1.00 91.19 274 VAL A CA 1
ATOM 2117 C C . VAL A 1 274 ? 15.091 -11.211 -9.101 1.00 91.19 274 VAL A C 1
ATOM 2119 O O . VAL A 1 274 ? 14.781 -10.182 -8.495 1.00 91.19 274 VAL A O 1
ATOM 2122 N N . ASP A 1 275 ? 16.352 -11.481 -9.452 1.00 91.19 275 ASP A N 1
ATOM 2123 C CA . ASP A 1 275 ? 17.443 -10.528 -9.234 1.00 91.19 275 ASP A CA 1
ATOM 2124 C C . ASP A 1 275 ? 17.261 -9.282 -10.126 1.00 91.19 275 ASP A C 1
ATOM 2126 O O . ASP A 1 275 ? 17.333 -9.395 -11.354 1.00 91.19 275 ASP A O 1
ATOM 2130 N N . PRO A 1 276 ? 17.040 -8.084 -9.549 1.00 92.25 276 PRO A N 1
ATOM 2131 C CA . PRO A 1 276 ? 16.727 -6.900 -10.344 1.00 92.25 276 PRO A CA 1
ATOM 2132 C C . PRO A 1 276 ? 17.869 -6.448 -11.252 1.00 92.25 276 PRO A C 1
ATOM 2134 O O . PRO A 1 276 ? 17.620 -5.913 -12.328 1.00 92.25 276 PRO A O 1
ATOM 2137 N N . GLN A 1 277 ? 19.120 -6.631 -10.821 1.00 91.56 277 GLN A N 1
ATOM 2138 C CA . GLN A 1 277 ? 20.279 -6.188 -11.589 1.00 91.56 277 GLN A CA 1
ATOM 2139 C C . GLN A 1 277 ? 20.449 -7.049 -12.844 1.00 91.56 277 GLN A C 1
ATOM 2141 O O . GLN A 1 277 ? 20.585 -6.508 -13.940 1.00 91.56 277 GLN A O 1
ATOM 2146 N N . ALA A 1 278 ? 20.425 -8.373 -12.686 1.00 90.31 278 ALA A N 1
ATOM 2147 C CA . ALA A 1 278 ? 20.510 -9.320 -13.789 1.00 90.31 278 ALA A CA 1
ATOM 2148 C C . ALA A 1 278 ? 19.343 -9.140 -14.764 1.00 90.31 278 ALA A C 1
ATOM 2150 O O . ALA A 1 278 ? 19.551 -9.164 -15.974 1.00 90.31 278 ALA A O 1
ATOM 2151 N N . TYR A 1 279 ? 18.137 -8.903 -14.242 1.00 92.38 279 TYR A N 1
ATOM 2152 C CA . TYR A 1 279 ? 16.959 -8.651 -15.060 1.00 92.38 279 TYR A CA 1
ATOM 2153 C C . TYR A 1 279 ? 17.085 -7.367 -15.892 1.00 92.38 279 TYR A C 1
ATOM 2155 O O . TYR A 1 279 ? 16.928 -7.414 -17.109 1.00 92.38 279 TYR A O 1
ATOM 2163 N N . ILE A 1 280 ? 17.428 -6.230 -15.272 1.00 92.12 280 ILE A N 1
ATOM 2164 C CA . ILE A 1 280 ? 17.585 -4.957 -15.996 1.00 92.12 280 ILE A CA 1
ATOM 2165 C C . ILE A 1 280 ? 18.686 -5.072 -17.059 1.00 92.12 280 ILE A C 1
ATOM 2167 O O . ILE A 1 280 ? 18.513 -4.579 -18.171 1.00 92.12 280 ILE A O 1
ATOM 2171 N N . ALA A 1 281 ? 19.795 -5.749 -16.748 1.00 91.06 281 ALA A N 1
ATOM 2172 C CA . ALA A 1 281 ? 20.871 -5.972 -17.708 1.00 91.06 281 ALA A CA 1
ATOM 2173 C C . ALA A 1 281 ? 20.423 -6.826 -18.909 1.00 91.06 281 ALA A C 1
ATOM 2175 O O . ALA A 1 281 ? 20.757 -6.485 -20.042 1.00 91.06 281 ALA A O 1
ATOM 2176 N N . ASP A 1 282 ? 19.655 -7.898 -18.677 1.00 90.75 282 ASP A N 1
ATOM 2177 C CA . ASP A 1 282 ? 19.102 -8.748 -19.742 1.00 90.75 282 ASP A CA 1
ATOM 2178 C C . ASP A 1 282 ? 18.122 -7.972 -20.630 1.00 90.75 282 ASP A C 1
ATOM 2180 O O . ASP A 1 282 ? 18.236 -8.009 -21.853 1.00 90.75 282 ASP A O 1
ATOM 2184 N N . VAL A 1 283 ? 17.207 -7.205 -20.029 1.00 91.06 283 VAL A N 1
ATOM 2185 C CA . VAL A 1 283 ? 16.238 -6.379 -20.766 1.00 91.06 283 VAL A CA 1
ATOM 2186 C C . VAL A 1 283 ? 16.946 -5.337 -21.629 1.00 91.06 283 VAL A C 1
ATOM 2188 O O . VAL A 1 283 ? 16.679 -5.260 -22.825 1.00 91.06 283 VAL A O 1
ATOM 2191 N N . ILE A 1 284 ? 17.890 -4.578 -21.062 1.00 90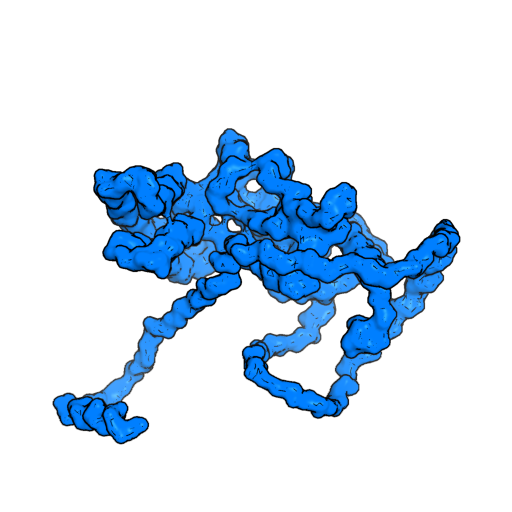.69 284 ILE A N 1
ATOM 2192 C CA . ILE A 1 284 ? 18.652 -3.574 -21.819 1.00 90.69 284 ILE A CA 1
ATOM 2193 C C . ILE A 1 284 ? 19.444 -4.232 -22.956 1.00 90.69 284 ILE A C 1
ATOM 2195 O O . ILE A 1 284 ? 19.460 -3.703 -24.066 1.00 90.69 284 ILE A O 1
ATOM 2199 N N . ALA A 1 285 ? 20.066 -5.391 -22.714 1.00 90.44 285 ALA A N 1
ATOM 2200 C CA . ALA A 1 285 ? 20.786 -6.117 -23.755 1.00 90.44 285 ALA A CA 1
ATOM 2201 C C . ALA A 1 285 ? 19.853 -6.544 -24.896 1.00 90.44 285 ALA A C 1
ATOM 2203 O O . ALA A 1 285 ? 20.185 -6.333 -26.056 1.00 90.44 285 ALA A O 1
ATOM 2204 N N . ARG A 1 286 ? 18.670 -7.088 -24.590 1.00 90.25 286 ARG A N 1
ATOM 2205 C CA . ARG A 1 286 ? 17.678 -7.472 -25.608 1.00 90.25 286 ARG A CA 1
ATOM 2206 C C . ARG A 1 286 ? 17.195 -6.279 -26.420 1.00 90.25 286 ARG A C 1
ATOM 2208 O O . ARG A 1 286 ? 17.114 -6.389 -27.636 1.00 90.25 286 ARG A O 1
ATOM 2215 N N . ILE A 1 287 ? 16.922 -5.146 -25.771 1.00 88.88 287 ILE A N 1
ATOM 2216 C CA . ILE A 1 287 ? 16.531 -3.913 -26.468 1.00 88.88 287 ILE A CA 1
ATOM 2217 C C . ILE A 1 287 ? 17.645 -3.458 -27.419 1.00 88.88 287 ILE A C 1
ATOM 2219 O O . ILE A 1 287 ? 17.360 -3.082 -28.549 1.00 88.88 287 ILE A O 1
ATOM 2223 N N . ALA A 1 288 ? 18.910 -3.555 -27.001 1.00 86.88 288 ALA A N 1
ATOM 2224 C CA . ALA A 1 288 ? 20.055 -3.229 -27.852 1.00 86.88 288 ALA A CA 1
ATOM 2225 C C . ALA A 1 288 ? 20.237 -4.182 -29.053 1.00 86.88 288 ALA A C 1
ATOM 2227 O O . ALA A 1 288 ? 20.952 -3.835 -29.988 1.00 86.88 288 ALA A O 1
ATOM 2228 N N . TYR A 1 289 ? 19.605 -5.360 -29.033 1.00 89.12 289 TYR A N 1
ATOM 2229 C CA . TYR A 1 289 ? 19.541 -6.315 -30.146 1.00 89.12 289 TYR A CA 1
ATOM 2230 C C . TYR A 1 289 ? 18.175 -6.280 -30.858 1.00 89.12 289 TYR A C 1
ATOM 2232 O O . TYR A 1 289 ? 17.673 -7.320 -31.283 1.00 89.12 289 TYR A O 1
ATOM 2240 N N . ASP A 1 290 ? 17.569 -5.093 -30.961 1.00 86.69 290 ASP A N 1
ATOM 2241 C CA . ASP A 1 290 ? 16.331 -4.827 -31.706 1.00 86.69 290 ASP A CA 1
ATOM 2242 C C . ASP A 1 290 ? 15.133 -5.692 -31.271 1.00 86.69 290 ASP A C 1
ATOM 2244 O O . ASP A 1 290 ? 14.389 -6.236 -32.093 1.00 86.69 290 ASP A O 1
ATOM 2248 N N . TRP A 1 291 ? 14.920 -5.827 -29.953 1.00 86.62 291 TRP A N 1
ATOM 2249 C CA . TRP A 1 291 ? 13.749 -6.541 -29.435 1.00 86.62 291 TRP A CA 1
ATOM 2250 C C . TRP A 1 291 ? 12.441 -5.934 -29.976 1.00 86.62 291 TRP A C 1
ATOM 2252 O O . TRP A 1 291 ? 12.190 -4.739 -29.788 1.00 86.62 291 TRP A O 1
ATOM 2262 N N . PRO A 1 292 ? 11.566 -6.732 -30.613 1.00 87.56 292 PRO A N 1
ATOM 2263 C CA . PRO A 1 292 ? 10.385 -6.201 -31.278 1.00 87.56 292 PRO A CA 1
ATOM 2264 C C . PRO A 1 292 ? 9.331 -5.737 -30.270 1.00 87.56 292 PRO A C 1
ATOM 2266 O O . PRO A 1 292 ? 9.021 -6.422 -29.291 1.00 87.56 292 PRO A O 1
ATOM 2269 N N . ALA A 1 293 ? 8.705 -4.595 -30.562 1.00 82.62 293 ALA A N 1
ATOM 2270 C CA . ALA A 1 293 ? 7.713 -3.990 -29.677 1.00 82.62 293 ALA A CA 1
ATOM 2271 C C . ALA A 1 293 ? 6.448 -4.850 -29.471 1.00 82.62 293 ALA A C 1
ATOM 2273 O O . ALA A 1 293 ? 5.768 -4.740 -28.456 1.00 82.62 293 ALA A O 1
ATOM 2274 N N . SER A 1 294 ? 6.131 -5.760 -30.389 1.00 85.62 294 SER A N 1
ATOM 2275 C CA . SER A 1 294 ? 5.019 -6.701 -30.206 1.00 85.62 294 SER A CA 1
ATOM 2276 C C . SER A 1 294 ? 5.267 -7.730 -29.096 1.00 85.62 294 SER A C 1
ATOM 2278 O O . SER A 1 294 ? 4.321 -8.364 -28.642 1.00 85.62 294 SER A O 1
ATOM 2280 N N . ARG A 1 295 ? 6.516 -7.893 -28.636 1.00 86.31 295 ARG A N 1
ATOM 2281 C CA . ARG A 1 295 ? 6.929 -8.929 -27.673 1.00 86.31 295 ARG A CA 1
ATOM 2282 C C . ARG A 1 295 ? 7.339 -8.359 -26.314 1.00 86.31 295 ARG A C 1
ATOM 2284 O O . ARG A 1 295 ? 8.057 -9.018 -25.565 1.00 86.31 295 ARG A O 1
ATOM 2291 N N . TRP A 1 296 ? 6.927 -7.135 -25.970 1.00 83.62 296 TRP A N 1
ATOM 2292 C CA . TRP A 1 296 ? 7.219 -6.554 -24.646 1.00 83.62 296 TRP A CA 1
ATOM 2293 C C . TRP A 1 296 ? 6.610 -7.359 -23.499 1.00 83.62 296 TRP A C 1
ATOM 2295 O O . TRP A 1 296 ? 7.214 -7.440 -22.431 1.00 83.62 296 TRP A O 1
ATOM 2305 N N . ASP A 1 297 ? 5.465 -8.003 -23.729 1.00 83.06 297 ASP A N 1
ATOM 2306 C CA . ASP A 1 297 ? 4.800 -8.804 -22.700 1.00 83.06 297 ASP A CA 1
ATOM 2307 C C . ASP A 1 297 ? 5.649 -10.020 -22.274 1.00 83.06 297 ASP A C 1
ATOM 2309 O O . ASP A 1 297 ? 5.617 -10.439 -21.119 1.00 83.06 297 ASP A O 1
ATOM 2313 N N . GLU A 1 298 ? 6.520 -10.521 -23.159 1.00 84.50 298 GLU A N 1
ATOM 2314 C CA . GLU A 1 298 ? 7.479 -11.587 -22.837 1.00 84.50 298 GLU A CA 1
ATOM 2315 C C . GLU A 1 298 ? 8.628 -11.122 -21.936 1.00 84.50 298 GLU A C 1
ATOM 2317 O O . GLU A 1 298 ? 9.305 -11.948 -21.319 1.00 84.50 298 GLU A O 1
ATOM 2322 N N . LEU A 1 299 ? 8.883 -9.813 -21.870 1.00 84.44 299 LEU A N 1
ATOM 2323 C CA . LEU A 1 299 ? 9.932 -9.262 -21.021 1.00 84.44 299 LEU A CA 1
ATOM 2324 C C . LEU A 1 299 ? 9.462 -9.065 -19.590 1.00 84.44 299 LEU A C 1
ATOM 2326 O O . LEU A 1 299 ? 10.307 -8.850 -18.730 1.00 84.44 299 LEU A O 1
ATOM 2330 N N . LEU A 1 300 ? 8.164 -9.142 -19.295 1.00 83.12 300 LEU A N 1
ATOM 2331 C CA . LEU A 1 300 ? 7.661 -8.888 -17.949 1.00 83.12 300 LEU A CA 1
ATOM 2332 C C . LEU A 1 300 ? 8.289 -9.867 -16.939 1.00 83.12 300 LEU A C 1
ATOM 2334 O O . LEU A 1 300 ? 8.361 -11.060 -17.235 1.00 83.12 300 LEU A O 1
ATOM 2338 N N . PRO A 1 301 ? 8.748 -9.404 -15.751 1.00 67.31 301 PRO A N 1
ATOM 2339 C CA . PRO A 1 301 ? 9.686 -10.150 -14.896 1.00 67.31 301 PRO A CA 1
ATOM 2340 C C . PRO A 1 301 ? 9.268 -11.566 -14.476 1.00 67.31 301 PRO A C 1
ATOM 2342 O O . PRO A 1 301 ? 10.077 -12.300 -13.919 1.00 67.31 301 PRO A O 1
ATOM 2345 N N . CYS A 1 302 ? 8.001 -11.931 -14.655 1.00 63.25 302 CYS A N 1
ATOM 2346 C CA . CYS A 1 302 ? 7.395 -13.098 -14.029 1.00 63.25 302 CYS A CA 1
ATOM 2347 C C . CYS A 1 302 ? 6.226 -13.729 -14.808 1.00 63.25 302 CYS A C 1
ATOM 2349 O O . CYS A 1 302 ?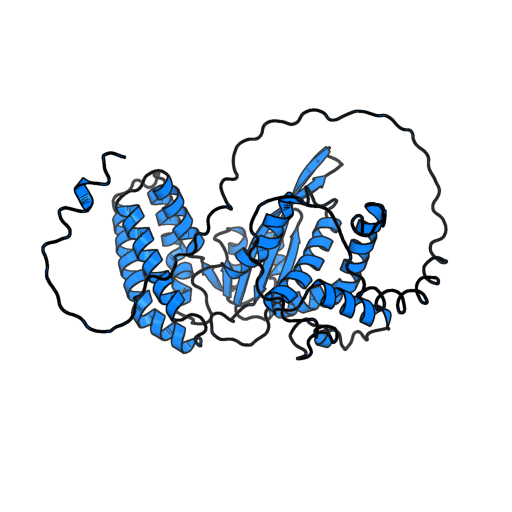 5.782 -14.807 -14.423 1.00 63.25 302 CYS A O 1
ATOM 2351 N N . TRP A 1 303 ? 5.756 -13.128 -15.910 1.00 61.94 303 TRP A N 1
ATOM 2352 C CA . TRP A 1 303 ? 4.631 -13.662 -16.700 1.00 61.94 303 TRP A CA 1
ATOM 2353 C C . TRP A 1 303 ? 5.051 -14.613 -17.829 1.00 61.94 303 TRP A C 1
ATOM 2355 O O . TRP A 1 303 ? 4.213 -15.326 -18.368 1.00 61.94 303 TRP A O 1
ATOM 2365 N N . CYS A 1 304 ? 6.342 -14.696 -18.159 1.00 51.22 304 CYS A N 1
ATOM 2366 C CA . CYS A 1 304 ? 6.829 -15.489 -19.293 1.00 51.22 304 CYS A CA 1
ATOM 2367 C C . CYS A 1 304 ? 7.366 -16.888 -18.932 1.00 51.22 304 CYS A C 1
ATOM 2369 O O . CYS A 1 304 ? 7.896 -17.580 -19.802 1.00 51.22 304 CYS A O 1
ATOM 2371 N N . GLY A 1 305 ? 7.294 -17.315 -17.663 1.00 48.28 305 GLY A N 1
ATOM 2372 C CA . GLY A 1 305 ? 7.761 -18.640 -17.214 1.00 48.28 305 GLY A CA 1
ATOM 2373 C C . GLY A 1 305 ? 9.268 -18.906 -17.392 1.00 48.28 305 GLY A C 1
ATOM 2374 O O . GLY A 1 305 ? 9.763 -19.958 -16.992 1.00 48.28 305 GLY A O 1
ATOM 2375 N N . ARG A 1 306 ? 10.023 -17.959 -17.961 1.00 44.69 306 ARG A N 1
ATOM 2376 C CA . ARG A 1 306 ? 11.478 -17.999 -18.104 1.00 44.69 306 ARG A CA 1
ATOM 2377 C C . ARG A 1 306 ? 12.085 -16.979 -17.162 1.00 44.69 306 ARG A C 1
ATOM 2379 O O . ARG A 1 306 ? 12.030 -15.779 -17.408 1.00 44.69 306 ARG A O 1
ATOM 2386 N N . LEU A 1 307 ? 12.727 -17.470 -16.108 1.00 45.12 307 LEU A N 1
ATOM 2387 C CA . LEU A 1 307 ? 13.730 -16.672 -15.414 1.00 45.12 307 LEU A CA 1
ATOM 2388 C C . LEU A 1 307 ? 14.787 -16.225 -16.445 1.00 45.12 307 LEU A C 1
ATOM 2390 O O . LEU A 1 307 ? 15.134 -17.025 -17.323 1.00 45.12 307 LEU A O 1
ATOM 2394 N N . PRO A 1 308 ? 15.318 -14.990 -16.361 1.00 42.12 308 PRO A N 1
ATOM 2395 C CA . PRO A 1 308 ? 16.413 -14.554 -17.219 1.00 42.12 308 PRO A CA 1
ATOM 2396 C C . PRO A 1 308 ? 17.522 -15.608 -17.210 1.00 42.12 308 PRO A C 1
ATOM 2398 O O . PRO A 1 308 ? 17.948 -16.063 -16.140 1.00 42.12 308 PRO A O 1
ATOM 2401 N N . THR A 1 309 ? 17.995 -15.998 -18.393 1.00 42.09 309 THR A N 1
ATOM 2402 C CA . THR A 1 309 ? 18.909 -17.130 -18.639 1.00 42.09 309 THR A CA 1
ATOM 2403 C C . THR A 1 309 ? 20.274 -17.012 -17.942 1.00 42.09 309 THR A C 1
ATOM 2405 O O . THR A 1 309 ? 21.096 -17.916 -18.040 1.00 42.09 309 THR A O 1
ATOM 2408 N N . ALA A 1 310 ? 20.520 -15.946 -17.176 1.00 39.78 310 ALA A N 1
ATOM 2409 C CA . ALA A 1 310 ? 21.701 -15.777 -16.333 1.00 39.78 310 ALA A CA 1
ATOM 2410 C C . ALA A 1 310 ? 21.549 -16.336 -14.899 1.00 39.78 310 ALA A C 1
ATOM 2412 O O . ALA A 1 310 ? 22.522 -16.379 -14.146 1.00 39.78 310 ALA A O 1
ATOM 2413 N N . SER A 1 311 ? 20.360 -16.794 -14.492 1.00 38.25 311 SER A N 1
ATOM 2414 C CA . SER A 1 311 ? 20.081 -17.226 -13.111 1.00 38.25 311 SER A CA 1
ATOM 2415 C C . SER A 1 311 ? 20.273 -18.735 -12.870 1.00 38.25 311 SER A C 1
ATOM 2417 O O . SER A 1 311 ? 19.465 -19.409 -12.241 1.00 38.25 311 SER A O 1
ATOM 2419 N N . ARG A 1 312 ? 21.428 -19.268 -13.284 1.00 31.97 312 ARG A N 1
ATOM 2420 C CA . ARG A 1 312 ? 22.091 -20.381 -12.573 1.00 31.97 312 ARG A CA 1
ATOM 2421 C C . ARG A 1 312 ? 23.355 -19.859 -11.891 1.00 31.97 312 ARG A C 1
ATOM 2423 O O . ARG A 1 312 ? 24.457 -20.339 -12.122 1.00 31.97 312 ARG A O 1
ATOM 2430 N N . CYS A 1 313 ? 23.207 -18.850 -11.037 1.00 30.02 313 CYS A N 1
ATOM 2431 C CA . CYS A 1 313 ? 24.244 -18.491 -10.076 1.00 30.02 313 CYS A CA 1
ATOM 2432 C C . CYS A 1 313 ? 23.737 -18.806 -8.670 1.00 30.02 313 CYS A C 1
ATOM 2434 O O . CYS A 1 313 ? 22.895 -18.097 -8.138 1.00 30.02 313 CYS A O 1
ATOM 2436 N N . ALA A 1 314 ? 24.240 -19.930 -8.154 1.00 28.97 314 ALA A N 1
ATOM 2437 C CA . ALA A 1 314 ? 24.299 -20.383 -6.768 1.00 28.97 314 ALA A CA 1
ATOM 2438 C C . ALA A 1 314 ? 23.341 -19.726 -5.756 1.00 28.97 314 ALA A C 1
ATOM 2440 O O . ALA A 1 314 ? 23.484 -18.568 -5.376 1.00 28.97 314 ALA A O 1
ATOM 2441 N N . ARG A 1 315 ? 22.447 -20.571 -5.236 1.00 29.23 315 ARG A N 1
ATOM 2442 C CA . ARG A 1 315 ? 21.790 -20.507 -3.925 1.00 29.23 315 ARG A CA 1
ATOM 2443 C C . ARG A 1 315 ? 22.655 -19.738 -2.902 1.00 29.23 315 ARG A C 1
ATOM 2445 O O . ARG A 1 315 ? 23.565 -20.314 -2.315 1.00 29.23 315 ARG A O 1
ATOM 2452 N N . VAL A 1 316 ? 22.392 -18.446 -2.689 1.00 29.59 316 VAL A N 1
ATOM 2453 C CA . VAL A 1 316 ? 23.039 -17.691 -1.606 1.00 29.59 316 VAL A CA 1
ATOM 2454 C C . VAL A 1 316 ? 22.332 -18.082 -0.316 1.00 29.59 316 VAL A C 1
ATOM 2456 O O . VAL A 1 316 ? 21.274 -17.558 0.028 1.00 29.59 316 VAL A O 1
ATOM 2459 N N . SER A 1 317 ? 22.903 -19.067 0.372 1.00 26.70 317 SER A N 1
ATOM 2460 C CA . SER A 1 317 ? 22.590 -19.374 1.761 1.00 26.70 317 SER A CA 1
ATOM 2461 C C . SER A 1 317 ? 22.715 -18.108 2.608 1.00 26.70 317 SER A C 1
ATOM 2463 O O . SER A 1 317 ? 23.681 -17.356 2.481 1.00 26.70 317 SER A O 1
ATOM 2465 N N . SER A 1 318 ? 21.732 -17.897 3.479 1.00 30.47 318 SER A N 1
ATOM 2466 C CA . SER A 1 318 ? 21.654 -16.800 4.439 1.00 30.47 318 SER A CA 1
ATOM 2467 C C . SER A 1 318 ? 22.991 -16.523 5.137 1.00 30.47 318 SER A C 1
ATOM 2469 O O . SER A 1 318 ? 23.429 -17.309 5.979 1.00 30.47 318 SER A O 1
ATOM 2471 N N . LEU A 1 319 ? 23.605 -15.376 4.860 1.00 25.56 319 LEU A N 1
ATOM 2472 C CA . LEU A 1 319 ? 24.673 -14.842 5.699 1.00 25.56 319 LEU A CA 1
ATOM 2473 C C . LEU A 1 319 ? 24.072 -13.807 6.647 1.00 25.56 319 LEU A C 1
ATOM 2475 O O . LEU A 1 319 ? 23.633 -12.726 6.257 1.00 25.56 319 LEU A O 1
ATOM 2479 N N . LYS A 1 320 ? 24.011 -14.208 7.919 1.00 26.27 320 LYS A N 1
ATOM 2480 C CA . LYS A 1 320 ? 23.728 -13.356 9.071 1.00 26.27 320 LYS A CA 1
ATOM 2481 C C . LYS A 1 320 ? 24.747 -12.212 9.075 1.00 26.27 320 LYS A C 1
ATOM 2483 O O . LYS A 1 320 ? 25.938 -12.457 9.233 1.00 26.27 320 LYS A O 1
ATOM 2488 N N . ASN A 1 321 ? 24.287 -10.970 8.943 1.00 24.64 321 ASN A N 1
ATOM 2489 C CA . ASN A 1 321 ? 25.138 -9.804 9.173 1.00 24.64 321 ASN A CA 1
ATOM 2490 C C . ASN A 1 321 ? 25.440 -9.693 10.674 1.00 24.64 321 ASN A C 1
ATOM 2492 O O . ASN A 1 321 ? 24.636 -9.157 11.435 1.00 24.64 321 ASN A O 1
ATOM 2496 N N . SER A 1 322 ? 26.597 -10.211 11.089 1.00 25.12 322 SER A N 1
ATOM 2497 C CA . SER A 1 322 ? 27.218 -9.887 12.372 1.00 25.12 322 SER A CA 1
ATOM 2498 C C . SER A 1 322 ? 28.072 -8.631 12.204 1.00 25.12 322 SER A C 1
ATOM 2500 O O . SER A 1 322 ? 28.971 -8.570 11.369 1.00 25.12 322 SER A O 1
ATOM 2502 N N . THR A 1 323 ? 27.762 -7.602 12.982 1.00 33.22 323 THR A N 1
ATOM 2503 C CA . THR A 1 323 ? 28.558 -6.383 13.126 1.00 33.22 323 THR A CA 1
ATOM 2504 C C . THR A 1 323 ? 29.801 -6.668 13.969 1.00 33.22 323 THR A C 1
ATOM 2506 O O . THR A 1 323 ? 29.650 -6.816 15.180 1.00 33.22 323 THR A O 1
ATOM 2509 N N . ARG A 1 324 ? 31.001 -6.703 13.366 1.00 24.44 324 ARG A N 1
ATOM 2510 C CA . ARG A 1 324 ? 32.305 -6.377 13.998 1.00 24.44 324 ARG A CA 1
ATOM 2511 C C . ARG A 1 324 ? 33.471 -6.516 13.002 1.00 24.44 324 ARG A C 1
ATOM 2513 O O . ARG A 1 324 ? 33.586 -7.542 12.351 1.00 24.44 324 ARG A O 1
ATOM 2520 N N . GLY A 1 325 ? 34.365 -5.522 13.003 1.00 24.30 325 GLY A N 1
ATOM 2521 C CA . GLY A 1 325 ? 35.808 -5.709 12.783 1.00 24.30 325 GLY A CA 1
ATOM 2522 C C . GLY A 1 325 ? 36.332 -5.647 11.345 1.00 24.30 325 GLY A C 1
ATOM 2523 O O . GLY A 1 325 ? 36.015 -6.483 10.512 1.00 24.30 325 GLY A O 1
ATOM 2524 N N . ALA A 1 326 ? 37.201 -4.672 11.085 1.00 28.16 326 ALA A N 1
ATOM 2525 C CA . ALA A 1 326 ? 38.057 -4.596 9.906 1.00 28.16 326 ALA A CA 1
ATOM 2526 C C . ALA A 1 326 ? 39.158 -5.677 9.924 1.00 28.16 326 ALA A C 1
ATOM 2528 O O . ALA A 1 326 ? 39.737 -5.920 10.980 1.00 28.16 326 ALA A O 1
ATOM 2529 N N . ALA A 1 327 ? 39.517 -6.236 8.761 1.00 23.92 327 ALA A N 1
ATOM 2530 C CA . ALA A 1 327 ? 40.831 -6.836 8.504 1.00 23.92 327 ALA A CA 1
ATOM 2531 C C . ALA A 1 327 ? 41.119 -6.928 6.991 1.00 23.92 327 ALA A C 1
ATOM 2533 O O . ALA A 1 327 ? 40.224 -7.148 6.179 1.00 23.92 327 ALA A O 1
ATOM 2534 N N . ARG A 1 328 ? 42.387 -6.697 6.643 1.00 25.02 328 ARG A N 1
ATOM 2535 C CA . ARG A 1 328 ? 42.990 -6.642 5.302 1.00 25.02 328 ARG A CA 1
ATOM 2536 C C . ARG A 1 328 ? 43.227 -8.045 4.707 1.00 25.02 328 ARG A C 1
ATOM 2538 O O . ARG A 1 328 ? 43.579 -8.948 5.452 1.00 25.02 328 ARG A O 1
ATOM 2545 N N . GLY A 1 329 ? 43.224 -8.139 3.369 1.00 22.45 329 GLY A N 1
ATOM 2546 C CA . GLY A 1 329 ? 44.126 -9.014 2.591 1.00 22.45 329 GLY A CA 1
ATOM 2547 C C . GLY A 1 329 ? 43.540 -10.257 1.893 1.00 22.45 329 GLY A C 1
ATOM 2548 O O . GLY A 1 329 ? 42.935 -11.100 2.539 1.00 22.45 329 GLY A O 1
ATOM 2549 N N . GLY A 1 330 ? 43.847 -10.400 0.590 1.00 22.89 330 GLY A N 1
ATOM 2550 C CA . GLY A 1 330 ? 44.157 -11.694 -0.052 1.00 22.89 330 GLY A CA 1
ATOM 2551 C C . GLY A 1 330 ? 43.126 -12.342 -0.997 1.00 22.89 330 GLY A C 1
ATOM 2552 O O . GLY A 1 330 ? 42.191 -12.979 -0.540 1.00 22.89 330 GLY A O 1
ATOM 2553 N N . ASN A 1 331 ? 43.393 -12.255 -2.310 1.00 25.77 331 ASN A N 1
ATOM 2554 C CA . ASN A 1 331 ? 43.034 -13.171 -3.415 1.00 25.77 331 ASN A CA 1
ATOM 2555 C C . ASN A 1 331 ? 41.601 -13.730 -3.563 1.00 25.77 331 ASN A C 1
ATOM 2557 O O . ASN A 1 331 ? 41.232 -14.715 -2.936 1.00 25.77 331 ASN A O 1
ATOM 2561 N N . TYR A 1 332 ? 40.885 -13.233 -4.582 1.00 25.22 332 TYR A N 1
ATOM 2562 C CA . TYR A 1 332 ? 39.847 -13.986 -5.304 1.00 25.22 332 TYR A CA 1
ATOM 2563 C C . TYR A 1 332 ? 39.957 -13.723 -6.817 1.00 25.22 332 TYR A C 1
ATOM 2565 O O . TYR A 1 332 ? 39.360 -12.794 -7.363 1.00 25.22 332 TYR A O 1
ATOM 2573 N N . SER A 1 333 ? 40.741 -14.551 -7.506 1.00 27.88 333 SER A N 1
ATOM 2574 C CA . SER A 1 333 ? 40.770 -14.673 -8.964 1.00 27.88 333 SER A CA 1
ATOM 2575 C C . SER A 1 333 ? 39.794 -15.773 -9.393 1.00 27.88 333 SER A C 1
ATOM 2577 O O . SER A 1 333 ? 40.053 -16.941 -9.158 1.00 27.88 333 SER A O 1
ATOM 2579 N N . HIS A 1 334 ? 38.648 -15.391 -9.969 1.00 30.36 334 HIS A N 1
ATOM 2580 C CA . HIS A 1 334 ? 37.893 -16.099 -11.029 1.00 30.36 334 HIS A CA 1
ATOM 2581 C C . HIS A 1 334 ? 36.438 -15.602 -11.079 1.00 30.36 334 HIS A C 1
ATOM 2583 O O . HIS A 1 334 ? 35.501 -16.263 -10.637 1.00 30.36 334 HIS A O 1
ATOM 2589 N N . ARG A 1 335 ? 36.230 -14.405 -11.644 1.00 29.84 335 ARG A N 1
ATOM 2590 C CA . ARG A 1 335 ? 34.920 -13.985 -12.191 1.00 29.84 335 ARG A CA 1
ATOM 2591 C C . ARG A 1 335 ? 35.027 -12.838 -13.207 1.00 29.84 335 ARG A C 1
ATOM 2593 O O . ARG A 1 335 ? 34.127 -12.015 -13.312 1.00 29.84 335 ARG A O 1
ATOM 2600 N N . TYR A 1 336 ? 36.134 -12.775 -13.954 1.00 30.48 336 TYR A N 1
ATOM 2601 C CA . TYR A 1 336 ? 36.472 -11.639 -14.830 1.00 30.48 336 TYR A CA 1
ATOM 2602 C C . TYR A 1 336 ? 36.601 -11.977 -16.330 1.00 30.48 336 TYR A C 1
ATOM 2604 O O . TYR A 1 336 ? 37.219 -11.222 -17.071 1.00 30.48 336 TYR A O 1
ATOM 2612 N N . GLY A 1 337 ? 35.983 -13.066 -16.804 1.00 26.55 337 GLY A N 1
ATOM 2613 C CA . GLY A 1 337 ? 35.911 -13.373 -18.247 1.00 26.55 337 GLY A CA 1
ATOM 2614 C C . GLY A 1 337 ? 34.666 -12.807 -18.947 1.00 26.55 337 GLY A C 1
ATOM 2615 O O . GLY A 1 337 ? 34.752 -12.210 -20.012 1.00 26.55 337 GLY A O 1
ATOM 2616 N N . TYR A 1 338 ? 33.497 -12.912 -18.312 1.00 34.88 338 TYR A N 1
ATOM 2617 C CA . TYR A 1 338 ? 32.211 -12.830 -19.022 1.00 34.88 338 TYR A CA 1
ATOM 2618 C C . TYR A 1 338 ? 31.803 -11.423 -19.504 1.00 34.88 338 TYR A C 1
ATOM 2620 O O . TYR A 1 338 ? 31.139 -11.278 -20.525 1.00 34.88 338 TYR A O 1
ATOM 2628 N N . VAL A 1 339 ? 32.198 -10.364 -18.790 1.00 33.47 339 VAL A N 1
ATOM 2629 C CA . VAL A 1 339 ? 31.788 -8.982 -19.121 1.00 33.47 339 VAL A CA 1
ATOM 2630 C C . VAL A 1 339 ? 32.716 -8.342 -20.162 1.00 33.47 339 VAL A C 1
ATOM 2632 O O . VAL A 1 339 ? 32.293 -7.464 -20.911 1.00 33.47 339 VAL A O 1
ATOM 2635 N N . LYS A 1 340 ? 33.973 -8.794 -20.250 1.00 30.55 340 LYS A N 1
ATOM 2636 C CA . LYS A 1 340 ? 34.997 -8.164 -21.097 1.00 30.55 340 LYS A CA 1
ATOM 2637 C C . LYS A 1 340 ? 34.903 -8.595 -22.567 1.00 30.55 340 LYS A C 1
ATOM 2639 O O . LYS A 1 340 ? 35.216 -7.795 -23.442 1.00 30.55 340 LYS A O 1
ATOM 2644 N N .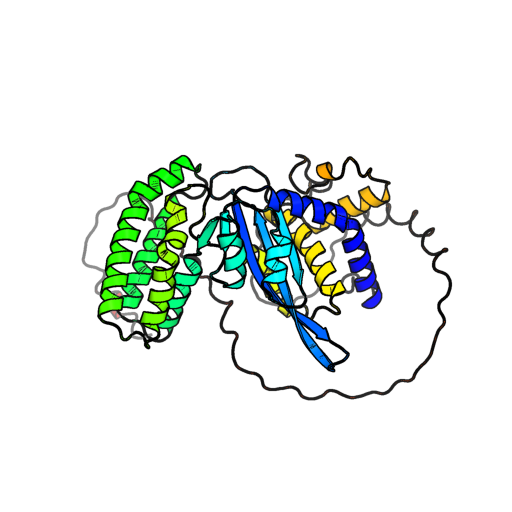 GLU A 1 341 ? 34.424 -9.810 -22.840 1.00 30.98 341 GLU A N 1
ATOM 2645 C CA . GLU A 1 341 ? 34.322 -10.349 -24.207 1.00 30.98 341 GLU A CA 1
ATOM 2646 C C . GLU A 1 341 ? 33.130 -9.813 -25.016 1.00 30.98 341 GLU A C 1
ATOM 2648 O O . GLU A 1 341 ? 33.231 -9.712 -26.234 1.00 30.98 341 GLU A O 1
ATOM 2653 N N . ARG A 1 342 ? 32.013 -9.421 -24.381 1.00 33.34 342 ARG A N 1
ATOM 2654 C CA . ARG A 1 342 ? 30.772 -9.079 -25.111 1.00 33.34 342 ARG A CA 1
ATOM 2655 C C . ARG A 1 342 ? 30.489 -7.590 -25.328 1.00 33.34 342 ARG A C 1
ATOM 2657 O O . ARG A 1 342 ? 29.646 -7.269 -26.156 1.00 33.34 342 ARG A O 1
ATOM 2664 N N . PHE A 1 343 ? 31.174 -6.684 -24.628 1.00 34.41 343 PHE A N 1
ATOM 2665 C CA . PHE A 1 343 ? 30.829 -5.249 -24.619 1.00 34.41 343 PHE A CA 1
ATOM 2666 C C . PHE A 1 343 ? 31.794 -4.325 -25.393 1.00 34.41 343 PHE A C 1
ATOM 2668 O O . PHE A 1 343 ? 31.626 -3.109 -25.362 1.00 34.41 343 PHE A O 1
ATOM 2675 N N . SER A 1 344 ? 32.795 -4.848 -26.113 1.00 36.91 344 SER A N 1
ATOM 2676 C CA . SER A 1 344 ? 33.824 -4.010 -26.766 1.00 36.91 344 SER A CA 1
ATOM 2677 C C . SER A 1 344 ? 33.514 -3.590 -28.214 1.00 36.91 344 SER A C 1
ATOM 2679 O O . SER A 1 344 ? 34.104 -2.625 -28.707 1.00 36.91 344 SER A O 1
ATOM 2681 N N . ALA A 1 345 ? 32.599 -4.273 -28.910 1.00 29.06 345 ALA A N 1
ATOM 2682 C CA . ALA A 1 345 ? 32.428 -4.091 -30.356 1.00 29.06 345 ALA A CA 1
ATOM 2683 C C . ALA A 1 345 ? 31.352 -3.061 -30.751 1.00 29.06 345 ALA A C 1
ATOM 2685 O O . ALA A 1 345 ? 31.537 -2.336 -31.725 1.00 29.06 345 ALA A O 1
ATOM 2686 N N . THR A 1 346 ? 30.270 -2.913 -29.982 1.00 34.50 346 THR A N 1
ATOM 2687 C CA . THR A 1 346 ? 29.146 -2.015 -30.327 1.00 34.50 346 THR A CA 1
ATOM 2688 C C . THR A 1 346 ? 29.272 -0.596 -29.768 1.00 34.50 346 THR A C 1
ATOM 2690 O O . THR A 1 346 ? 28.572 0.306 -30.219 1.00 34.50 346 THR A O 1
ATOM 2693 N N . TRP A 1 347 ? 30.208 -0.341 -28.848 1.00 36.28 347 TRP A N 1
ATOM 2694 C CA . TRP A 1 347 ? 30.299 0.960 -28.170 1.00 36.28 347 TRP A CA 1
ATOM 2695 C C . TRP A 1 347 ? 31.052 2.052 -28.950 1.00 36.28 347 TRP A C 1
ATOM 2697 O O . TRP A 1 347 ? 30.964 3.226 -28.611 1.00 36.28 347 TRP A O 1
ATOM 2707 N N . ARG A 1 348 ? 31.756 1.710 -30.039 1.00 27.41 348 ARG A N 1
ATOM 2708 C CA . ARG A 1 348 ? 32.503 2.692 -30.854 1.00 27.41 348 ARG A CA 1
ATOM 2709 C C . ARG A 1 348 ? 31.663 3.442 -31.893 1.00 27.41 348 ARG A C 1
ATOM 2711 O O . ARG A 1 348 ? 32.168 4.403 -32.470 1.00 27.41 348 ARG A O 1
ATOM 2718 N N . ARG A 1 349 ? 30.407 3.041 -32.136 1.00 26.33 349 ARG A N 1
ATOM 2719 C CA . ARG A 1 349 ? 29.560 3.656 -33.176 1.00 26.33 349 ARG A CA 1
ATOM 2720 C C . ARG A 1 349 ? 28.685 4.802 -32.652 1.00 26.33 349 ARG A C 1
ATOM 2722 O O . ARG A 1 349 ? 28.561 5.801 -33.345 1.00 26.33 349 ARG A O 1
ATOM 2729 N N . CYS A 1 350 ? 28.202 4.740 -31.406 1.00 28.92 350 CYS A N 1
ATOM 2730 C CA . CYS A 1 350 ? 27.400 5.824 -30.810 1.00 28.92 350 CYS A CA 1
ATOM 2731 C C . CYS A 1 350 ? 28.213 7.063 -30.387 1.00 28.92 350 CYS A C 1
ATOM 2733 O O . CYS A 1 350 ? 27.640 8.128 -30.191 1.00 28.92 350 CYS A O 1
ATOM 2735 N N . SER A 1 351 ? 29.541 6.968 -30.264 1.00 28.52 351 SER A N 1
ATOM 2736 C CA . SER A 1 351 ? 30.385 8.109 -29.867 1.00 28.52 351 SER A CA 1
ATOM 2737 C C . SER A 1 351 ? 30.750 9.063 -31.013 1.00 28.52 351 SER A C 1
ATOM 2739 O O . SER A 1 351 ? 31.432 10.050 -30.760 1.00 28.52 351 SER A O 1
ATOM 2741 N N . ARG A 1 352 ? 30.340 8.790 -32.264 1.00 27.09 352 ARG A N 1
ATOM 2742 C CA . ARG A 1 352 ? 30.687 9.628 -33.433 1.00 27.09 352 ARG A CA 1
ATOM 2743 C C . ARG A 1 352 ? 29.580 10.577 -33.907 1.00 27.09 352 ARG A C 1
ATOM 2745 O O . ARG A 1 352 ? 29.876 11.439 -34.721 1.00 27.09 352 ARG A O 1
ATOM 2752 N N . GLU A 1 353 ? 28.362 10.485 -33.370 1.00 28.56 353 GLU A N 1
ATOM 2753 C CA . GLU A 1 353 ? 27.237 11.354 -33.777 1.00 28.56 353 GLU A CA 1
ATOM 2754 C C . GLU A 1 353 ? 26.841 12.414 -32.733 1.00 28.56 353 GLU A C 1
ATOM 2756 O O . GLU A 1 353 ? 26.059 13.308 -33.034 1.00 28.56 353 GLU A O 1
ATOM 2761 N N . ALA A 1 354 ? 27.435 12.407 -31.536 1.00 29.05 354 ALA A N 1
ATOM 2762 C CA . ALA A 1 354 ? 27.261 13.477 -30.547 1.00 29.05 354 ALA A CA 1
ATOM 2763 C C . ALA A 1 354 ? 28.425 14.482 -30.623 1.00 29.05 354 ALA A C 1
ATOM 2765 O O . ALA A 1 354 ? 29.245 14.593 -29.711 1.00 29.05 354 ALA A O 1
ATOM 2766 N N . GLY A 1 355 ? 28.537 15.170 -31.760 1.00 23.69 355 GLY A N 1
ATOM 2767 C CA . GLY A 1 355 ? 29.478 16.266 -31.961 1.00 23.69 355 GLY A CA 1
ATOM 2768 C C . GLY A 1 355 ? 28.915 17.609 -31.488 1.00 23.69 355 GLY A C 1
ATOM 2769 O O . GLY A 1 355 ? 27.821 17.993 -31.878 1.00 23.69 355 GLY A O 1
ATOM 2770 N N . ALA A 1 356 ? 29.740 18.324 -30.718 1.00 26.33 356 ALA A N 1
ATOM 2771 C CA . ALA A 1 356 ? 29.735 19.769 -30.473 1.00 26.33 356 ALA A CA 1
ATOM 2772 C C . ALA A 1 356 ? 28.596 20.380 -29.624 1.00 26.33 356 ALA A C 1
ATOM 2774 O O . ALA A 1 356 ? 27.555 20.789 -30.122 1.00 26.33 356 ALA A O 1
ATOM 2775 N N . SER A 1 357 ? 28.897 20.635 -28.345 1.00 25.47 357 SER A N 1
ATOM 2776 C CA . SER A 1 357 ? 28.487 21.890 -27.705 1.00 25.47 357 SER A CA 1
ATOM 2777 C C . SER A 1 357 ? 29.644 22.443 -26.877 1.00 25.47 357 SER A C 1
ATOM 2779 O O . SER A 1 357 ? 30.346 21.710 -26.181 1.00 25.47 357 SER A O 1
ATOM 2781 N N . GLN A 1 358 ? 29.861 23.739 -27.054 1.00 25.95 358 GLN A N 1
ATOM 2782 C CA . GLN A 1 358 ? 31.037 24.520 -26.698 1.00 25.95 358 GLN A CA 1
ATOM 2783 C C . GLN A 1 358 ? 31.324 24.561 -25.192 1.00 25.95 358 GLN A C 1
ATOM 2785 O O . GLN A 1 358 ? 30.420 24.653 -24.363 1.00 25.95 358 GLN A O 1
ATOM 2790 N N . LYS A 1 359 ? 32.624 24.556 -24.869 1.00 26.30 359 LYS A N 1
ATOM 2791 C CA . LYS A 1 359 ? 33.167 25.005 -23.585 1.00 26.30 359 LYS A CA 1
ATOM 2792 C C . LYS A 1 359 ? 32.777 26.468 -23.366 1.00 26.30 359 LYS A C 1
ATOM 2794 O O . LYS A 1 359 ? 33.150 27.319 -24.168 1.00 26.30 359 LYS A O 1
ATOM 2799 N N . ALA A 1 360 ? 32.094 26.743 -22.263 1.00 24.81 360 ALA A N 1
ATOM 2800 C CA . ALA A 1 360 ? 32.075 28.059 -21.648 1.00 24.81 360 ALA A CA 1
ATOM 2801 C C . ALA A 1 360 ? 32.718 27.914 -20.266 1.00 24.81 360 ALA A C 1
ATOM 2803 O O . ALA A 1 360 ? 32.174 27.240 -19.390 1.00 24.81 360 ALA A O 1
ATOM 2804 N N . ASP A 1 361 ? 33.906 28.494 -20.117 1.00 23.14 361 ASP A N 1
ATOM 2805 C CA . ASP A 1 361 ? 34.570 28.670 -18.832 1.00 23.14 361 ASP A CA 1
ATOM 2806 C C . ASP A 1 361 ? 33.825 29.735 -18.015 1.00 23.14 361 ASP A C 1
ATOM 2808 O O . ASP A 1 361 ? 33.494 30.805 -18.527 1.00 23.14 361 ASP A O 1
ATOM 2812 N N . ALA A 1 362 ? 33.597 29.461 -16.731 1.00 24.44 362 ALA A N 1
ATOM 2813 C CA . ALA A 1 362 ? 33.333 30.478 -15.718 1.00 24.44 362 ALA A CA 1
ATOM 2814 C C . ALA A 1 362 ? 33.860 29.995 -14.353 1.00 24.44 362 ALA A C 1
ATOM 2816 O O . ALA A 1 362 ? 33.909 28.787 -14.105 1.00 24.44 362 ALA A O 1
ATOM 2817 N N . PRO A 1 363 ? 34.326 30.922 -13.502 1.00 25.52 363 PRO A N 1
ATOM 2818 C CA . PRO A 1 363 ? 35.504 30.724 -12.671 1.00 25.52 363 PRO A CA 1
ATOM 2819 C C . PRO A 1 363 ? 35.187 30.086 -11.321 1.00 25.52 363 PRO A C 1
ATOM 2821 O O . PRO A 1 363 ? 34.063 30.125 -10.822 1.00 25.52 363 PRO A O 1
ATOM 2824 N N . GLY A 1 364 ? 36.234 29.519 -10.723 1.00 24.61 364 GLY A N 1
ATOM 2825 C CA . GLY A 1 364 ? 36.198 29.060 -9.349 1.00 24.61 364 GLY A CA 1
ATOM 2826 C C . GLY A 1 364 ? 35.914 30.206 -8.388 1.00 24.61 364 GLY A C 1
ATOM 2827 O O . GLY A 1 364 ? 36.506 31.276 -8.493 1.00 24.61 364 GLY A O 1
ATOM 2828 N N . ASP A 1 365 ? 35.068 29.929 -7.405 1.00 25.16 365 ASP A N 1
ATOM 2829 C CA . ASP A 1 365 ? 35.313 30.450 -6.075 1.00 25.16 365 ASP A CA 1
ATOM 2830 C C . ASP A 1 365 ? 34.896 29.421 -5.029 1.00 25.16 365 ASP A C 1
ATOM 2832 O O . ASP A 1 365 ? 33.874 28.731 -5.132 1.00 25.16 365 ASP A O 1
ATOM 2836 N N . GLY A 1 366 ? 35.784 29.268 -4.058 1.00 27.09 366 GLY A N 1
ATOM 2837 C CA . GLY A 1 366 ? 35.596 28.421 -2.908 1.00 27.09 366 GLY A CA 1
ATOM 2838 C C . GLY A 1 366 ? 34.688 29.101 -1.895 1.00 27.09 366 GLY A C 1
ATOM 2839 O O . GLY A 1 366 ? 34.600 30.317 -1.795 1.00 27.09 366 GLY A O 1
ATOM 2840 N N . SER A 1 367 ? 34.090 28.265 -1.054 1.00 26.12 367 SER A N 1
ATOM 2841 C CA . SER A 1 367 ? 33.317 28.649 0.125 1.00 26.12 367 SER A CA 1
ATOM 2842 C C . SER A 1 367 ? 31.951 29.273 -0.170 1.00 26.12 367 SER A C 1
ATOM 2844 O O . SER A 1 367 ? 31.837 30.360 -0.705 1.00 26.12 367 SER A O 1
ATOM 2846 N N . LEU A 1 368 ? 30.898 28.562 0.240 1.00 24.91 368 LEU A N 1
ATOM 2847 C CA . LEU A 1 368 ? 29.718 29.097 0.931 1.00 24.91 368 LEU A CA 1
ATOM 2848 C C . LEU A 1 368 ? 28.713 27.954 1.087 1.00 24.91 368 LEU A C 1
ATOM 2850 O O . LEU A 1 368 ? 28.051 27.567 0.139 1.00 24.91 368 LEU A O 1
ATOM 2854 N N . PHE A 1 369 ? 28.692 27.351 2.276 1.00 25.27 369 PHE A N 1
ATOM 2855 C CA . PHE A 1 369 ? 27.498 26.953 3.042 1.00 25.27 369 PHE A CA 1
ATOM 2856 C C . PHE A 1 369 ? 27.961 26.140 4.262 1.00 25.27 369 PHE A C 1
ATOM 2858 O O . PHE A 1 369 ? 27.891 24.913 4.320 1.00 25.27 369 PHE A O 1
ATOM 2865 N N . ARG A 1 370 ? 28.456 26.863 5.277 1.00 24.25 370 ARG A N 1
ATOM 2866 C CA . ARG A 1 370 ? 28.374 26.416 6.673 1.00 24.25 370 ARG A CA 1
ATOM 2867 C C . ARG A 1 370 ? 27.014 26.850 7.223 1.00 24.25 370 ARG A C 1
ATOM 2869 O O . ARG A 1 370 ? 26.590 27.971 6.982 1.00 24.25 370 ARG A O 1
ATOM 2876 N N . LYS A 1 371 ? 26.442 25.977 8.059 1.00 23.98 371 LYS A N 1
ATOM 2877 C CA . LYS A 1 371 ? 25.261 26.147 8.929 1.00 23.98 371 LYS A CA 1
ATOM 2878 C C . LYS A 1 371 ? 23.883 26.059 8.257 1.00 23.98 371 LYS A C 1
ATOM 2880 O O . LYS A 1 371 ? 23.316 27.041 7.805 1.00 23.98 371 LYS A O 1
ATOM 2885 N N . ALA A 1 372 ? 23.279 24.883 8.418 1.00 23.62 372 ALA A N 1
ATOM 2886 C CA . ALA A 1 372 ? 21.869 24.755 8.783 1.00 23.62 372 ALA A CA 1
ATOM 2887 C C . ALA A 1 372 ? 21.720 23.581 9.769 1.00 23.62 372 ALA A C 1
ATOM 2889 O O . ALA A 1 372 ? 21.356 22.462 9.415 1.00 23.62 372 ALA A O 1
ATOM 2890 N N . THR A 1 373 ? 22.079 23.826 11.029 1.00 22.84 373 THR A N 1
ATOM 2891 C CA . THR A 1 373 ? 21.603 23.043 12.176 1.00 22.84 373 THR A CA 1
ATOM 2892 C C . THR A 1 373 ? 20.253 23.589 12.638 1.00 22.84 373 THR A C 1
ATOM 2894 O O . THR A 1 373 ? 20.040 24.794 12.585 1.00 22.84 373 THR A O 1
ATOM 2897 N N . ALA A 1 374 ? 19.427 22.689 13.182 1.00 25.38 374 ALA A N 1
ATOM 2898 C CA . ALA A 1 374 ? 18.154 22.912 13.881 1.00 25.38 374 ALA A CA 1
ATOM 2899 C C . ALA A 1 374 ? 16.861 22.866 13.037 1.00 25.38 374 ALA A C 1
ATOM 2901 O O . ALA A 1 374 ? 16.190 23.861 12.816 1.00 25.38 374 ALA A O 1
ATOM 2902 N N . HIS A 1 375 ? 16.424 21.643 12.721 1.00 22.67 375 HIS A N 1
ATOM 2903 C CA . HIS A 1 375 ? 15.023 21.246 12.915 1.00 22.67 375 HIS A CA 1
ATOM 2904 C C . HIS A 1 375 ? 14.981 19.813 13.476 1.00 22.67 375 HIS A C 1
ATOM 2906 O O . HIS A 1 375 ? 14.745 18.825 12.783 1.00 22.67 375 HIS A O 1
ATOM 2912 N N . ARG A 1 376 ? 15.250 19.694 14.783 1.00 27.14 376 ARG A N 1
ATOM 2913 C CA . ARG A 1 376 ? 14.780 18.564 15.595 1.00 27.14 376 ARG A CA 1
ATOM 2914 C C . ARG A 1 376 ? 13.294 18.806 15.840 1.00 27.14 376 ARG A C 1
ATOM 2916 O O . ARG A 1 376 ? 12.970 19.678 16.624 1.00 27.14 376 ARG A O 1
ATOM 2923 N N . HIS A 1 377 ? 12.417 18.089 15.145 1.00 27.34 377 HIS A N 1
ATOM 2924 C CA . HIS A 1 377 ? 11.150 17.534 15.644 1.00 27.34 377 HIS A CA 1
ATOM 2925 C C . HIS A 1 377 ? 10.358 16.956 14.463 1.00 27.34 377 HIS A C 1
ATOM 2927 O O . HIS A 1 377 ? 10.275 17.566 13.405 1.00 27.34 377 HIS A O 1
ATOM 2933 N N . ARG A 1 378 ? 9.745 15.788 14.702 1.00 28.45 378 ARG A N 1
ATOM 2934 C CA . ARG A 1 378 ? 9.002 14.909 13.772 1.00 28.45 378 ARG A CA 1
ATOM 2935 C C . ARG A 1 378 ? 9.870 14.026 12.877 1.00 28.45 378 ARG A C 1
ATOM 2937 O O . ARG A 1 378 ? 10.015 14.327 11.716 1.00 28.45 378 ARG A O 1
ATOM 2944 N N . TYR A 1 379 ? 10.379 12.915 13.420 1.00 29.66 379 TYR A N 1
ATOM 2945 C CA . TYR A 1 379 ? 10.493 11.600 12.750 1.00 29.66 379 TYR A CA 1
ATOM 2946 C C . TYR A 1 379 ? 10.931 10.544 13.790 1.00 29.66 379 TYR A C 1
ATOM 2948 O O . TYR A 1 379 ? 12.035 10.009 13.759 1.00 29.66 379 TYR A O 1
ATOM 2956 N N . ARG A 1 380 ? 10.047 10.223 14.747 1.00 26.53 380 ARG A N 1
ATOM 2957 C CA . ARG A 1 380 ? 10.036 8.905 15.411 1.00 26.53 380 ARG A CA 1
ATOM 2958 C C . ARG A 1 380 ? 8.949 8.100 14.708 1.00 26.53 380 ARG A C 1
ATOM 2960 O O . ARG A 1 380 ? 7.780 8.201 15.046 1.00 26.53 380 ARG A O 1
ATOM 2967 N N . GLY A 1 381 ? 9.307 7.400 13.642 1.00 28.36 381 GLY A N 1
ATOM 2968 C CA . GLY A 1 381 ? 8.301 6.724 12.831 1.00 28.36 381 GLY A CA 1
ATOM 2969 C C . GLY A 1 381 ? 8.912 5.935 11.697 1.00 28.36 381 GLY A C 1
ATOM 2970 O O . GLY A 1 381 ? 8.606 6.222 10.555 1.00 28.36 381 GLY A O 1
ATOM 2971 N N . MET A 1 382 ? 9.835 5.029 12.025 1.00 28.17 382 MET A N 1
ATOM 2972 C CA . MET A 1 382 ? 10.262 3.879 11.209 1.00 28.17 382 MET A CA 1
ATOM 2973 C C . MET A 1 382 ? 11.400 3.148 11.939 1.00 28.17 382 MET A C 1
ATOM 2975 O O . MET A 1 382 ? 12.486 2.942 11.406 1.00 28.17 382 MET A O 1
ATOM 2979 N N . ARG A 1 383 ? 11.196 2.792 13.211 1.00 28.98 383 ARG A N 1
ATOM 2980 C CA . ARG A 1 383 ? 12.006 1.770 13.889 1.00 28.98 383 ARG A CA 1
ATOM 2981 C C . ARG A 1 383 ? 11.109 1.018 14.864 1.00 28.98 383 ARG A C 1
ATOM 2983 O O . ARG A 1 383 ? 10.359 1.658 15.588 1.00 28.98 383 ARG A O 1
ATOM 2990 N N . LYS A 1 384 ? 11.282 -0.308 14.873 1.00 26.61 384 LYS A N 1
ATOM 2991 C CA . LYS A 1 384 ? 10.593 -1.342 15.666 1.00 26.61 384 LYS A CA 1
ATOM 2992 C C . LYS A 1 384 ? 9.293 -1.887 15.052 1.00 26.61 384 LYS A C 1
ATOM 2994 O O . LYS A 1 384 ? 8.205 -1.668 15.554 1.00 26.61 384 LYS A O 1
ATOM 2999 N N . PHE A 1 385 ? 9.447 -2.685 13.994 1.00 27.58 385 PHE A N 1
ATOM 3000 C CA . PHE A 1 385 ? 8.677 -3.927 13.902 1.00 27.58 385 PHE A CA 1
ATOM 3001 C C . PHE A 1 385 ? 9.471 -4.963 14.702 1.00 27.58 385 PHE A C 1
ATOM 3003 O O . PHE A 1 385 ? 10.577 -5.318 14.291 1.00 27.58 385 PHE A O 1
ATOM 3010 N N . ALA A 1 386 ? 8.970 -5.369 15.865 1.00 24.62 386 ALA A N 1
ATOM 3011 C CA . ALA A 1 386 ? 9.444 -6.581 16.520 1.00 24.62 386 ALA A CA 1
ATOM 3012 C C . ALA A 1 386 ? 8.680 -7.762 15.896 1.00 24.62 386 ALA A C 1
ATOM 3014 O O . ALA A 1 386 ? 7.451 -7.697 15.842 1.00 24.62 386 ALA A O 1
ATOM 3015 N N . PRO A 1 387 ? 9.351 -8.805 15.382 1.00 26.62 387 PRO A N 1
ATOM 3016 C CA . PRO A 1 387 ? 8.676 -10.063 15.113 1.00 26.62 387 PRO A CA 1
ATOM 3017 C C . PRO A 1 387 ? 8.377 -10.718 16.466 1.00 26.62 387 PRO A C 1
ATOM 3019 O O . PRO A 1 387 ? 9.288 -10.903 17.273 1.00 26.62 387 PRO A O 1
ATOM 3022 N N . LEU A 1 388 ? 7.110 -11.032 16.739 1.00 29.05 388 LEU A N 1
ATOM 3023 C CA . LEU A 1 388 ? 6.781 -11.929 17.842 1.00 29.05 388 LEU A CA 1
ATOM 3024 C C . LEU A 1 388 ? 7.289 -13.319 17.465 1.00 29.05 388 LEU A C 1
ATOM 3026 O O . LEU A 1 388 ? 6.900 -13.885 16.444 1.00 29.05 388 LEU A O 1
ATOM 3030 N N . GLY A 1 389 ? 8.237 -13.795 18.269 1.00 25.88 389 GLY A N 1
ATOM 3031 C CA . GLY A 1 389 ? 8.774 -15.138 18.206 1.00 25.88 389 GLY A CA 1
ATOM 3032 C C . GLY A 1 389 ? 7.727 -16.157 18.629 1.00 25.88 389 GLY A C 1
ATOM 3033 O O . GLY A 1 389 ? 6.957 -15.948 19.564 1.00 25.88 389 GLY A O 1
ATOM 3034 N N . THR A 1 390 ? 7.740 -17.266 17.908 1.00 25.92 390 THR A N 1
ATOM 3035 C CA . THR A 1 390 ? 7.034 -18.505 18.188 1.00 25.92 390 THR A CA 1
ATOM 3036 C C . THR A 1 390 ? 7.364 -18.996 19.597 1.00 25.92 390 THR A C 1
ATOM 3038 O O . THR A 1 390 ? 8.504 -19.356 19.881 1.00 25.92 390 THR A O 1
ATOM 3041 N N . LEU A 1 391 ? 6.360 -19.060 20.467 1.00 24.89 391 LEU A N 1
ATOM 3042 C CA . LEU A 1 391 ? 6.381 -19.920 21.645 1.00 24.89 391 LEU A CA 1
ATOM 3043 C C . LEU A 1 391 ? 5.286 -20.971 21.474 1.00 24.89 391 LEU A C 1
ATOM 3045 O O . LEU A 1 391 ? 4.142 -20.764 21.862 1.00 24.89 391 LEU A O 1
ATOM 3049 N N . SER A 1 392 ? 5.648 -22.120 20.905 1.00 24.27 392 SER A N 1
ATOM 3050 C CA . SER A 1 392 ? 4.977 -23.376 21.231 1.00 24.27 392 SER A CA 1
ATOM 3051 C C . SER A 1 392 ? 5.981 -24.535 21.272 1.00 24.27 392 SER A C 1
ATOM 3053 O O . SER A 1 392 ? 6.545 -24.968 20.277 1.00 24.27 392 SER A O 1
ATOM 3055 N N . ARG A 1 393 ? 6.223 -24.938 22.522 1.00 24.44 393 ARG A N 1
ATOM 3056 C CA . ARG A 1 393 ? 6.444 -26.279 23.079 1.00 24.44 393 ARG A CA 1
ATOM 3057 C C . ARG A 1 393 ? 7.453 -27.250 22.448 1.00 24.44 393 ARG A C 1
ATOM 3059 O O . ARG A 1 393 ? 7.254 -27.861 21.407 1.00 24.44 393 ARG A O 1
ATOM 3066 N N . VAL A 1 394 ? 8.454 -27.477 23.297 1.00 27.31 394 VAL A N 1
ATOM 3067 C CA . VAL A 1 394 ? 9.262 -28.677 23.525 1.00 27.31 394 VAL A CA 1
ATOM 3068 C C . VAL A 1 394 ? 8.451 -29.981 23.508 1.00 27.31 394 VAL A C 1
ATOM 3070 O O . VAL A 1 394 ? 7.304 -30.049 23.951 1.00 27.31 394 VAL A O 1
ATOM 3073 N N . ALA A 1 395 ? 9.154 -30.995 23.008 1.00 24.64 395 ALA A N 1
ATOM 3074 C CA . ALA A 1 395 ? 8.909 -32.427 22.980 1.00 24.64 395 ALA A CA 1
ATOM 3075 C C . ALA A 1 395 ? 8.184 -33.045 24.193 1.00 24.64 395 ALA A C 1
ATOM 3077 O O . ALA A 1 395 ? 8.416 -32.694 25.348 1.00 24.64 395 ALA A O 1
ATOM 3078 N N . ARG A 1 396 ? 7.385 -34.078 23.899 1.00 22.16 396 ARG A N 1
ATOM 3079 C CA . ARG A 1 396 ? 7.055 -35.164 24.832 1.00 22.16 396 ARG A CA 1
ATOM 3080 C C . ARG A 1 396 ? 8.250 -36.118 24.935 1.00 22.16 396 ARG A C 1
ATOM 3082 O O . ARG A 1 396 ? 8.670 -36.624 23.900 1.00 22.16 396 ARG A O 1
ATOM 3089 N N . ALA A 1 397 ? 8.693 -36.414 26.155 1.00 23.48 397 ALA A N 1
ATOM 3090 C CA . ALA A 1 397 ? 8.945 -37.774 26.652 1.00 23.48 397 ALA A CA 1
ATOM 3091 C C . ALA A 1 397 ? 9.329 -37.729 28.148 1.00 23.48 397 ALA A C 1
ATOM 3093 O O . ALA A 1 397 ? 10.369 -37.191 28.501 1.00 23.48 397 ALA A O 1
ATOM 3094 N N . SER A 1 398 ? 8.427 -38.268 28.974 1.00 26.55 398 SER A N 1
ATOM 3095 C CA . SER A 1 398 ? 8.656 -39.198 30.096 1.00 26.55 398 SER A CA 1
ATOM 3096 C C . SER A 1 398 ? 9.722 -38.899 31.167 1.00 26.55 398 SER A C 1
ATOM 3098 O O . SER A 1 398 ? 10.910 -38.873 30.872 1.00 26.55 398 SER A O 1
ATOM 3100 N N . GLY A 1 399 ? 9.306 -38.859 32.441 1.00 25.20 399 GLY A N 1
ATOM 3101 C CA . GLY A 1 399 ? 10.207 -39.061 33.586 1.00 25.20 399 GLY A CA 1
ATOM 3102 C C . GLY A 1 399 ? 9.783 -38.320 34.852 1.00 25.20 399 GLY A C 1
ATOM 3103 O O . GLY A 1 399 ? 9.922 -37.109 34.950 1.00 25.20 399 GLY A O 1
ATOM 3104 N N . GLU A 1 400 ? 9.255 -39.069 35.804 1.00 31.11 400 GLU A N 1
ATOM 3105 C CA . GLU A 1 400 ? 8.752 -38.689 37.123 1.00 31.11 400 GLU A CA 1
ATOM 3106 C C . GLU A 1 400 ? 9.908 -38.518 38.132 1.00 31.11 400 GLU A C 1
ATOM 3108 O O . GLU A 1 400 ? 10.721 -39.429 38.236 1.00 31.11 400 GLU A O 1
ATOM 3113 N N . ALA A 1 401 ? 10.003 -37.379 38.843 1.00 27.39 401 ALA A N 1
ATOM 3114 C CA . ALA A 1 401 ? 10.649 -37.261 40.168 1.00 27.39 401 ALA A CA 1
ATOM 3115 C C . ALA A 1 401 ? 10.539 -35.840 40.777 1.00 27.39 401 ALA A C 1
ATOM 3117 O O . ALA A 1 401 ? 11.069 -34.865 40.251 1.00 27.39 401 ALA A O 1
ATOM 3118 N N . ASP A 1 402 ? 9.843 -35.799 41.912 1.00 28.53 402 ASP A N 1
ATOM 3119 C CA . ASP A 1 402 ? 10.018 -35.018 43.146 1.00 28.53 402 ASP A CA 1
ATOM 3120 C C . ASP A 1 402 ? 10.145 -33.475 43.188 1.00 28.53 402 ASP A C 1
ATOM 3122 O O . ASP A 1 402 ? 11.042 -32.833 42.641 1.00 28.53 402 ASP A O 1
ATOM 3126 N N . ARG A 1 403 ? 9.236 -32.868 43.967 1.00 35.66 403 ARG A N 1
ATOM 3127 C CA . ARG A 1 403 ? 9.113 -31.427 44.236 1.00 35.66 403 ARG A CA 1
ATOM 3128 C C . ARG A 1 403 ? 9.722 -31.080 45.598 1.00 35.66 403 ARG A C 1
ATOM 3130 O O . ARG A 1 403 ? 8.977 -30.864 46.549 1.00 35.66 403 ARG A O 1
ATOM 3137 N N . THR A 1 404 ? 11.043 -30.912 45.678 1.00 36.91 404 THR A N 1
ATOM 3138 C CA . THR A 1 404 ? 11.650 -30.354 46.911 1.00 36.91 404 THR A CA 1
ATOM 3139 C C . THR A 1 404 ? 12.998 -29.645 46.747 1.00 36.91 404 THR A C 1
ATOM 3141 O O . THR A 1 404 ? 13.606 -29.292 47.749 1.00 36.91 404 THR A O 1
ATOM 3144 N N . THR A 1 405 ? 13.453 -29.335 45.525 1.00 39.34 405 THR A N 1
ATOM 3145 C CA . THR A 1 405 ? 14.844 -28.851 45.320 1.00 39.34 405 THR A CA 1
ATOM 3146 C C . THR A 1 405 ? 14.970 -27.545 44.525 1.00 39.34 405 THR A C 1
ATOM 3148 O O . THR A 1 405 ? 16.020 -27.242 43.971 1.00 39.34 405 THR A O 1
ATOM 3151 N N . ILE A 1 406 ? 13.913 -26.725 44.457 1.00 37.97 406 ILE A N 1
ATOM 3152 C CA . ILE A 1 406 ? 13.950 -25.424 43.745 1.00 37.97 406 ILE A CA 1
ATOM 3153 C C . ILE A 1 406 ? 14.058 -24.228 44.717 1.00 37.97 406 ILE A C 1
ATOM 3155 O O . ILE A 1 406 ? 14.427 -23.124 44.321 1.00 37.97 406 ILE A O 1
ATOM 3159 N N . GLY A 1 407 ? 13.826 -24.443 46.017 1.00 40.22 407 GLY A N 1
ATOM 3160 C CA . GLY A 1 407 ? 13.877 -23.387 47.038 1.00 40.22 407 GLY A CA 1
ATOM 3161 C C . GLY A 1 407 ? 15.285 -22.939 47.455 1.00 40.22 407 GLY A C 1
ATOM 3162 O O . GLY A 1 407 ? 15.439 -21.835 47.976 1.00 40.22 407 GLY A O 1
ATOM 3163 N N . GLU A 1 408 ? 16.317 -23.752 47.219 1.00 39.16 408 GLU A N 1
ATOM 3164 C CA . GLU A 1 408 ? 17.689 -23.448 47.660 1.00 39.16 408 GLU A CA 1
ATOM 3165 C C . GLU A 1 408 ? 18.569 -22.859 46.552 1.00 39.16 408 GLU A C 1
ATOM 3167 O O . GLU A 1 408 ? 19.379 -21.975 46.828 1.00 39.16 408 GLU A O 1
ATOM 3172 N N . ALA A 1 409 ? 18.317 -23.193 45.284 1.00 37.31 409 ALA A N 1
ATOM 3173 C CA . ALA A 1 409 ? 19.067 -22.630 44.156 1.00 37.31 409 ALA A CA 1
ATOM 3174 C C . ALA A 1 409 ? 18.810 -21.121 43.933 1.00 37.31 409 ALA A C 1
ATOM 3176 O O . ALA A 1 409 ? 19.650 -20.421 43.374 1.00 37.31 409 ALA A O 1
ATOM 3177 N N . LEU A 1 410 ? 17.676 -20.585 44.405 1.00 37.44 410 LEU A N 1
ATOM 3178 C CA . LEU A 1 410 ? 17.335 -19.161 44.269 1.00 37.44 410 LEU A CA 1
ATOM 3179 C C . LEU A 1 410 ? 17.918 -18.262 45.373 1.00 37.44 410 LEU A C 1
ATOM 3181 O O . LEU A 1 410 ? 17.849 -17.038 45.249 1.00 37.44 410 LEU A O 1
ATOM 3185 N N . ARG A 1 411 ? 18.517 -18.827 46.432 1.00 42.28 411 ARG A N 1
ATOM 3186 C CA . ARG A 1 411 ? 19.168 -18.038 47.495 1.00 42.28 411 ARG A CA 1
ATOM 3187 C C . ARG A 1 411 ? 20.652 -17.770 47.249 1.00 42.28 411 ARG A C 1
ATOM 3189 O O . ARG A 1 411 ? 21.165 -16.799 47.792 1.00 42.28 411 ARG A O 1
ATOM 3196 N N . GLN A 1 412 ? 21.313 -18.543 46.390 1.00 42.81 412 GLN A N 1
ATOM 3197 C CA . GLN A 1 412 ? 22.757 -18.413 46.160 1.00 42.81 412 GLN A CA 1
ATOM 3198 C C . GLN A 1 412 ? 23.127 -17.494 44.980 1.00 42.81 412 GLN A C 1
ATOM 3200 O O . GLN A 1 412 ? 24.263 -17.058 44.877 1.00 42.81 412 GLN A O 1
ATOM 3205 N N . ALA A 1 413 ? 22.161 -17.089 44.148 1.00 42.78 413 ALA A N 1
ATOM 3206 C CA . ALA A 1 413 ? 22.379 -16.174 43.017 1.00 42.78 413 ALA A CA 1
ATOM 3207 C C . ALA A 1 413 ? 22.153 -14.680 43.356 1.00 42.78 413 ALA A C 1
ATOM 3209 O O . ALA A 1 413 ? 21.860 -13.876 42.472 1.00 42.78 413 ALA A O 1
ATOM 3210 N N . ARG A 1 414 ? 22.215 -14.300 44.641 1.00 42.38 414 ARG A N 1
ATOM 3211 C CA . ARG A 1 414 ? 21.994 -12.914 45.106 1.00 42.38 414 ARG A CA 1
ATOM 3212 C C . ARG A 1 414 ? 23.147 -12.325 45.931 1.00 42.38 414 ARG A C 1
ATOM 3214 O O . ARG A 1 414 ? 22.956 -11.268 46.529 1.00 42.38 414 ARG A O 1
ATOM 3221 N N . GLN A 1 415 ? 24.312 -12.976 45.962 1.00 43.81 415 GLN A N 1
ATOM 3222 C CA . GLN A 1 415 ? 25.515 -12.485 46.656 1.00 43.81 415 GLN A CA 1
ATOM 3223 C C . GLN A 1 415 ? 26.826 -12.606 45.849 1.00 43.81 415 GLN A C 1
ATOM 3225 O O . GLN A 1 415 ? 27.903 -12.549 46.430 1.00 43.81 415 GLN A O 1
ATOM 3230 N N . GLU A 1 416 ? 26.747 -12.664 44.520 1.00 39.44 416 GLU A N 1
ATOM 3231 C CA . GLU A 1 416 ? 27.866 -12.418 43.590 1.00 39.44 416 GLU A CA 1
ATOM 3232 C C . GLU A 1 416 ? 27.376 -11.489 42.474 1.00 39.44 416 GLU A C 1
ATOM 3234 O O . GLU A 1 416 ? 28.183 -10.663 41.989 1.00 39.44 416 GLU A O 1
#

Foldseek 3Di:
DVVVVDDDDPVRVLVVLLVLLVLLVLVLVVLLVVLLPALEKFKDKDWFWEDDVVVPGTQTKIKMKIKDDQQQQQDPDAIFIAIAIGRDDALVVVCVSNPPRQHEYFYAPDCSCVVVVVVRHHAAYAVVNLLVLLVVVCVVPNDPLSVVLNVLSVQLVVLSVVCTNHHWVSQLVSCVVRVVVSLVVSLVSLVVVLVVDDCPDSSVVSSCSCVVCVCNQCVCNVTSSDDNHSVVRVVLCVVVVVCCVVDPHQHHSSSRRSVSSLSRQCSSCVSVVADSVLLSVLSVVCVVVVNDPVCSVCSNCPPPPDRRPVPPDDDPDDDDDDDDDDDDDDDDPDDPDPPVVPPDPPPVPVVPPPDDDDDDDDDDDDDDDDDDDDDPDDDPDPDDPDPPDDDDDDDDDDDDDDDDPPVPVVVVVPPD